Protein AF-A0A422Q8N4-F1 (afdb_monomer_lite)

Foldseek 3Di:
DKWKWQLACLLQLLLQPFFDLVLQQVVQVVLLVVCVLQDDPVLLVLLVVVLVVLVVVLVVVVVVPPPPDDDDDDDDDDDDDPPPPQQVSNPDRSSRVVLVPDALVNSLVVVVPDPDPDPPDPDPPCPDRPRDSTSSSSLSSQSSSLSSVVNVVVVVCVVFDDDPPPCPPPPDPDDDDDDPDPPVVVVVVVVVVVVVVSSVSSIDIGDVVRSVSRPPDDNVRSQCSQQPPDDDDDPDDHGSMDMDDDPDDDPVPCPCSSVVSVVVVVVVVVVSVVSVVVVVCVVPDDDDDDDDPDCPVVVVVVVVVVVVVVVLVVVLVVQLQVQLVVQLVVCVVVVHDNVNSNVSSVVSSVVSVVVVVVVVVVVVVVVVVVVVVVVVVVVPDDDDDDDDDDDDDDDDDDDDDDDDDDDDDDDDDDDDDDD

Sequence (419 aa):
MVYLLARGVALCLLLDHCGDPAVVQAFVDDSCRALQETQPPSLLQHAVRLWRRLAEEAVTERAADAPACHGTGDGSEAGEGEGRVPAALLTGTPLSNTVGRLTVPTVLQWLKAAPSLPPARHCGSSDAEARCETAEQLWVLKRLLVLVRHAFRMQLRQVLPPPTPTKVRPKAKSRRDANSAAAKDMEEDTEEEEEEVFRHELVVLVPVHVCRSIHGLSLRQVVDLCSAPTLRGQPRTAASLGLVISPAVSPSDNPHRGEKNRRIEGIQQLMMARGYQEMARVGSRSGPTRDGAAPREQQAESFASFLREASIGFDMQIMALSGGASGYYLAHMRGLSTHACIVCGAVGLVLMLLVDAVLFTLRIGKVDARTRKDKRRRWKLPRGPRSGGGQRDEKPEGSTSAGGDDAGTETAMRAKKNN

Organism: NCBI:txid83891

Secondary structure (DSSP, 8-state):
-EEEEE-SSHHHHHHHHHB-HHHHHHHHHHHHHHHHHHS-HHHHHHHHHHHHHHHHHHHHHHHHSS---------------TT-HHHHHTS--HHHHHHHH--HHHHHHHHHHSPPPPP-----S--------SHHHHHHHHHHHHHHHHHHHHHHHHHSPP-----------------TTTTTHHHHHHHHHHHHHHHHHT-EEEEHHHHTTBTT--HHHHHHHHHS--SSSS---S-SEEEEE--SPPGGG-TTHHHHHHHHHHHHHHHHHHHHHHHHHHT---------S-HHHHHHHHHHHHHHHHHHHHHHHHHHHHHHHHHHHHHHHTT--HHHHHHHHHHHHHHHHHHHHHHHHHHHHHHHHHHHHHHHHHTTS--------------------------------------

Structure (mmCIF, N/CA/C/O backbone):
data_AF-A0A422Q8N4-F1
#
_entry.id   AF-A0A422Q8N4-F1
#
loop_
_atom_site.group_PDB
_atom_site.id
_atom_site.type_symbol
_atom_site.label_atom_id
_atom_site.label_alt_id
_atom_site.label_comp_id
_atom_site.label_asym_id
_atom_site.label_entity_id
_atom_site.label_seq_id
_atom_site.pdbx_PDB_ins_code
_atom_site.Cartn_x
_atom_site.Cartn_y
_atom_site.Cartn_z
_atom_site.occupancy
_atom_site.B_iso_or_equiv
_atom_site.auth_seq_id
_atom_site.auth_comp_id
_atom_site.auth_asym_id
_atom_site.auth_atom_id
_atom_site.pdbx_PDB_model_num
ATOM 1 N N . MET A 1 1 ? -8.447 -20.871 12.563 1.00 67.25 1 MET A N 1
ATOM 2 C CA . MET A 1 1 ? -8.885 -19.692 13.357 1.00 67.25 1 MET A CA 1
ATOM 3 C C . MET A 1 1 ? -9.964 -18.939 12.577 1.00 67.25 1 MET A C 1
ATOM 5 O O . MET A 1 1 ? -9.962 -19.024 11.353 1.00 67.25 1 MET A O 1
ATOM 9 N N . VAL A 1 2 ? -10.898 -18.260 13.255 1.00 77.81 2 VAL A N 1
ATOM 10 C CA . VAL A 1 2 ? -12.004 -17.519 12.608 1.00 77.81 2 VAL A CA 1
ATOM 11 C C . VAL A 1 2 ? -11.690 -16.022 12.590 1.00 77.81 2 VAL A C 1
ATOM 13 O O . VAL A 1 2 ? -11.295 -15.470 13.621 1.00 77.81 2 VAL A O 1
ATOM 16 N N . TYR A 1 3 ? -11.883 -15.379 11.437 1.00 83.75 3 TYR A N 1
ATOM 17 C CA . TYR A 1 3 ? -11.602 -13.959 11.215 1.00 83.75 3 TYR A CA 1
ATOM 18 C C . TYR A 1 3 ? -12.815 -13.239 10.620 1.00 83.75 3 TYR A C 1
ATOM 20 O O . TYR A 1 3 ? -13.533 -13.804 9.790 1.00 83.75 3 TYR A O 1
ATOM 28 N N . LEU A 1 4 ? -13.002 -11.976 11.005 1.00 84.69 4 LEU A N 1
ATOM 29 C CA . LEU A 1 4 ? -13.861 -11.023 10.311 1.00 84.69 4 LEU A CA 1
ATOM 30 C C . LEU A 1 4 ? -13.030 -10.221 9.300 1.00 84.69 4 LEU A C 1
ATOM 32 O O . LEU A 1 4 ? -11.930 -9.759 9.596 1.00 84.69 4 LEU A O 1
ATOM 36 N N . LEU A 1 5 ? -13.561 -10.068 8.093 1.00 83.81 5 LEU A N 1
ATOM 37 C CA . LEU A 1 5 ? -13.017 -9.247 7.013 1.00 83.81 5 LEU A CA 1
ATOM 38 C C . LEU A 1 5 ? -13.512 -7.804 7.185 1.00 83.81 5 LEU A C 1
ATOM 40 O O . LEU A 1 5 ? -14.686 -7.539 6.937 1.00 83.81 5 LEU A O 1
ATOM 44 N N . ALA A 1 6 ? -12.634 -6.874 7.559 1.00 84.75 6 ALA A N 1
ATOM 45 C CA . ALA A 1 6 ? -12.932 -5.440 7.569 1.00 84.75 6 ALA A CA 1
ATOM 46 C C . ALA A 1 6 ? -12.677 -4.830 6.183 1.00 84.75 6 ALA A C 1
ATOM 48 O O . ALA A 1 6 ? -11.547 -4.436 5.872 1.00 84.75 6 ALA A O 1
ATOM 49 N N . ARG A 1 7 ? -13.701 -4.794 5.314 1.00 79.31 7 ARG A N 1
ATOM 50 C CA . ARG A 1 7 ? -13.577 -4.153 3.986 1.00 79.31 7 ARG A CA 1
ATOM 51 C C . ARG A 1 7 ? -13.574 -2.630 4.105 1.00 79.31 7 ARG A C 1
ATOM 53 O O . ARG A 1 7 ? -12.883 -1.946 3.355 1.00 79.31 7 ARG A O 1
ATOM 60 N N . GLY A 1 8 ? -14.338 -2.109 5.062 1.00 82.88 8 GLY A N 1
ATOM 61 C CA . GLY A 1 8 ? -14.358 -0.697 5.429 1.00 82.88 8 GLY A CA 1
ATOM 62 C C . GLY A 1 8 ? -13.542 -0.400 6.685 1.00 82.88 8 GLY A C 1
ATOM 63 O O . GLY A 1 8 ? -13.128 -1.304 7.409 1.00 82.88 8 GLY A O 1
ATOM 64 N N . VAL A 1 9 ? -13.373 0.892 6.964 1.00 89.56 9 VAL A N 1
ATOM 65 C CA . VAL A 1 9 ? -12.672 1.378 8.161 1.00 89.56 9 VAL A CA 1
ATOM 66 C C . VAL A 1 9 ? -13.516 1.254 9.440 1.00 89.56 9 VAL A C 1
ATOM 68 O O . VAL A 1 9 ? -12.974 1.273 10.536 1.00 89.56 9 VAL A O 1
ATOM 71 N N . ALA A 1 10 ? -14.836 1.069 9.320 1.00 89.31 10 ALA A N 1
ATOM 72 C CA . ALA A 1 10 ? -15.772 1.058 10.447 1.00 89.31 10 ALA A CA 1
ATOM 73 C C . ALA A 1 10 ? -15.391 0.067 11.563 1.00 89.31 10 ALA A C 1
ATOM 75 O O . ALA A 1 10 ? -15.396 0.440 12.732 1.00 89.31 10 ALA A O 1
ATOM 76 N N . LEU A 1 11 ? -15.009 -1.172 11.218 1.00 90.88 11 LEU A N 1
ATOM 77 C CA . LEU A 1 11 ? -14.581 -2.151 12.226 1.00 90.88 11 LEU A CA 1
ATOM 78 C C . LEU A 1 11 ? -13.291 -1.709 12.926 1.00 90.88 11 LEU A C 1
ATOM 80 O O . LEU A 1 11 ? -13.157 -1.896 14.128 1.00 90.88 11 LEU A O 1
ATOM 84 N N . CYS A 1 12 ? -12.356 -1.111 12.188 1.00 92.62 12 CYS A N 1
ATOM 85 C CA . CYS A 1 12 ? -11.110 -0.597 12.747 1.00 92.62 12 CYS A CA 1
ATOM 86 C C . CYS A 1 12 ? -11.363 0.574 13.705 1.00 92.62 12 CYS A C 1
ATOM 88 O O . CYS A 1 12 ? -10.806 0.577 14.793 1.00 92.62 12 CYS A O 1
ATOM 90 N N . LEU A 1 13 ? -12.276 1.489 13.367 1.00 92.38 13 LEU A N 1
ATOM 91 C CA . LEU A 1 13 ? -12.673 2.583 14.263 1.00 92.38 13 LEU A CA 1
ATOM 92 C C . LEU A 1 13 ? -13.387 2.070 15.516 1.00 92.38 13 LEU A C 1
ATOM 94 O O . LEU A 1 13 ? -13.116 2.541 16.615 1.00 92.38 13 LEU A O 1
ATOM 98 N N . LEU A 1 14 ? -14.266 1.071 15.382 1.00 91.94 14 LEU A N 1
ATOM 99 C CA . LEU A 1 14 ? -14.899 0.436 16.542 1.00 91.94 14 LEU A CA 1
ATOM 100 C C . LEU A 1 14 ? -13.870 -0.220 17.469 1.00 91.94 14 LEU A C 1
ATOM 102 O O . LEU A 1 14 ? -14.020 -0.144 18.686 1.00 91.94 14 LEU A O 1
ATOM 106 N N . LEU A 1 15 ? -12.827 -0.844 16.915 1.00 93.94 15 LEU A N 1
ATOM 107 C CA . LEU A 1 15 ? -11.728 -1.391 17.711 1.00 93.94 15 LEU A CA 1
ATOM 108 C C . LEU A 1 15 ? -10.940 -0.284 18.411 1.00 93.94 15 LEU A C 1
ATOM 110 O O . LEU A 1 15 ? -10.698 -0.398 19.605 1.00 93.94 15 LEU A O 1
ATOM 114 N N . ASP A 1 16 ? -10.599 0.789 17.701 1.00 94.56 16 ASP A N 1
ATOM 115 C CA . ASP A 1 16 ? -9.807 1.890 18.257 1.00 94.56 16 ASP A CA 1
ATOM 116 C C . ASP A 1 16 ? -10.546 2.653 19.369 1.00 94.56 16 ASP A C 1
ATOM 118 O O . ASP A 1 16 ? -9.923 3.110 20.324 1.00 94.56 16 ASP A O 1
ATOM 122 N N . HIS A 1 17 ? -11.873 2.783 19.274 1.00 93.12 17 HIS A N 1
ATOM 123 C CA . HIS A 1 17 ? -12.670 3.551 20.237 1.00 93.12 17 HIS A CA 1
ATOM 124 C C . HIS A 1 17 ? -13.290 2.722 21.361 1.00 93.12 17 HIS A C 1
ATOM 126 O O . HIS A 1 17 ? -13.514 3.247 22.451 1.00 93.12 17 HIS A O 1
ATOM 132 N N . CYS A 1 18 ? -13.633 1.462 21.096 1.00 93.75 18 CYS A N 1
ATOM 133 C CA . CYS A 1 18 ? -14.401 0.636 22.029 1.00 93.75 18 CYS A CA 1
ATOM 134 C C . CYS A 1 18 ? -13.709 -0.688 22.377 1.00 93.75 18 CYS A C 1
ATOM 136 O O . CYS A 1 18 ? -14.207 -1.408 23.239 1.00 93.75 18 CYS A O 1
ATOM 138 N N . GLY A 1 19 ? -12.610 -1.046 21.711 1.00 94.00 19 GLY A N 1
ATOM 139 C CA . GLY A 1 19 ? -11.839 -2.248 22.014 1.00 94.00 19 GLY A CA 1
ATOM 140 C C . GLY A 1 19 ? -10.951 -2.092 23.246 1.00 94.00 19 GLY A C 1
ATOM 141 O O . GLY A 1 19 ? -10.516 -0.993 23.580 1.00 94.00 19 GLY A O 1
ATOM 142 N N . ASP A 1 20 ? -10.638 -3.214 23.894 1.00 96.31 20 ASP A N 1
ATOM 143 C CA . ASP A 1 20 ? -9.561 -3.270 24.889 1.00 96.31 20 ASP A CA 1
ATOM 144 C C . ASP A 1 20 ? -8.236 -2.793 24.251 1.00 96.31 20 ASP A C 1
ATOM 146 O O . ASP A 1 20 ? -7.750 -3.443 23.312 1.00 96.31 20 ASP A O 1
ATOM 150 N N . PRO A 1 21 ? -7.629 -1.699 24.750 1.00 95.94 21 PRO A N 1
ATOM 151 C CA . PRO A 1 21 ? -6.459 -1.088 24.130 1.00 95.94 21 PRO A CA 1
ATOM 152 C C . PRO A 1 21 ? -5.256 -2.034 24.080 1.00 95.94 21 PRO A C 1
ATOM 154 O O . PRO A 1 21 ? -4.508 -2.011 23.105 1.00 95.94 21 PRO A O 1
ATOM 157 N N . ALA A 1 22 ? -5.075 -2.908 25.076 1.00 97.00 22 ALA A N 1
ATOM 158 C CA . ALA A 1 22 ? -3.946 -3.836 25.094 1.00 97.00 22 ALA A CA 1
ATOM 159 C C . ALA A 1 22 ? -4.089 -4.914 24.007 1.00 97.00 22 ALA A C 1
ATOM 161 O O . ALA A 1 22 ? -3.123 -5.251 23.320 1.00 97.00 22 ALA A O 1
ATOM 162 N N . VAL A 1 23 ? -5.309 -5.428 23.820 1.00 96.50 23 VAL A N 1
ATOM 163 C CA . VAL A 1 23 ? -5.614 -6.441 22.797 1.00 96.50 23 VAL A CA 1
ATOM 164 C C . VAL A 1 23 ? -5.522 -5.842 21.395 1.00 96.50 23 VAL A C 1
ATOM 166 O O . VAL A 1 23 ? -4.969 -6.474 20.493 1.00 96.50 23 VAL A O 1
ATOM 169 N N . VAL A 1 24 ? -6.044 -4.627 21.206 1.00 95.88 24 VAL A N 1
ATOM 170 C CA . VAL A 1 24 ? -5.991 -3.924 19.918 1.00 95.88 24 VAL A CA 1
ATOM 171 C C . VAL A 1 24 ? -4.547 -3.589 19.552 1.00 95.88 24 VAL A C 1
ATOM 173 O O . VAL A 1 24 ? -4.139 -3.890 18.432 1.00 95.88 24 VAL A O 1
ATOM 176 N N . GLN A 1 25 ? -3.748 -3.074 20.491 1.00 96.25 25 GLN A N 1
ATOM 177 C CA . GLN A 1 25 ? -2.335 -2.769 20.252 1.00 96.25 25 GLN A CA 1
ATOM 178 C C . GLN A 1 25 ? -1.544 -4.020 19.850 1.00 96.25 25 GLN A C 1
ATOM 180 O O . GLN A 1 25 ? -0.855 -4.007 18.832 1.00 96.25 25 GLN A O 1
ATOM 185 N N . ALA A 1 26 ? -1.703 -5.129 20.582 1.00 95.31 26 ALA A N 1
ATOM 186 C CA . ALA A 1 26 ? -1.048 -6.391 20.240 1.00 95.31 26 ALA A CA 1
ATOM 187 C C . ALA A 1 26 ? -1.440 -6.878 18.832 1.00 95.31 26 ALA A C 1
ATOM 189 O O . ALA A 1 26 ? -0.586 -7.286 18.045 1.00 95.31 26 ALA A O 1
ATOM 190 N N . PHE A 1 27 ? -2.726 -6.776 18.479 1.00 95.38 27 PHE A N 1
ATOM 191 C CA . PHE A 1 27 ? -3.213 -7.102 17.139 1.00 95.38 27 PHE A CA 1
ATOM 192 C C . PHE A 1 27 ? -2.598 -6.211 16.048 1.00 95.38 27 PHE A C 1
ATOM 194 O O . PHE A 1 27 ? -2.244 -6.715 14.973 1.00 95.38 27 PHE A O 1
ATOM 201 N N . VAL A 1 28 ? -2.486 -4.905 16.299 1.00 95.62 28 VAL A N 1
ATOM 202 C CA . VAL A 1 28 ? -1.895 -3.944 15.362 1.00 95.62 28 VAL A CA 1
ATOM 203 C C . VAL A 1 28 ? -0.411 -4.233 15.171 1.00 95.62 28 VAL A C 1
ATOM 205 O O . VAL A 1 28 ? 0.029 -4.346 14.027 1.00 95.62 28 VAL A O 1
ATOM 208 N N . ASP A 1 29 ? 0.335 -4.444 16.253 1.00 94.38 29 ASP A N 1
ATOM 209 C CA . ASP A 1 29 ? 1.769 -4.738 16.213 1.00 94.38 29 ASP A CA 1
ATOM 210 C C . ASP A 1 29 ? 2.063 -6.042 15.463 1.00 94.38 29 ASP A C 1
ATOM 212 O O . ASP A 1 29 ? 2.904 -6.070 14.557 1.00 94.38 29 ASP A O 1
ATOM 216 N N . ASP A 1 30 ? 1.327 -7.114 15.764 1.00 93.12 30 ASP A N 1
ATOM 217 C CA . ASP A 1 30 ? 1.484 -8.398 15.077 1.00 93.12 30 ASP A CA 1
ATOM 218 C C . ASP A 1 30 ? 1.099 -8.300 13.596 1.00 93.12 30 ASP A C 1
ATOM 220 O O . ASP A 1 30 ? 1.774 -8.860 12.726 1.00 93.12 30 ASP A O 1
ATOM 224 N N . SER A 1 31 ? 0.047 -7.542 13.275 1.00 91.75 31 SER A N 1
ATOM 225 C CA . SER A 1 31 ? -0.366 -7.306 11.890 1.00 91.75 31 SER A CA 1
ATOM 226 C C . SER A 1 31 ? 0.643 -6.460 11.113 1.00 91.75 31 SER A C 1
ATOM 228 O O . SER A 1 31 ? 0.889 -6.741 9.938 1.00 91.75 31 SER A O 1
ATOM 230 N N . CYS A 1 32 ? 1.234 -5.446 11.745 1.00 91.94 32 CYS A N 1
ATOM 231 C CA . CYS A 1 32 ? 2.303 -4.625 11.180 1.00 91.94 32 CYS A CA 1
ATOM 232 C C . CYS A 1 32 ? 3.550 -5.462 10.904 1.00 91.94 32 CYS A C 1
ATOM 234 O O . CYS A 1 32 ? 4.077 -5.421 9.791 1.00 91.94 32 CYS A O 1
ATOM 236 N N . ARG A 1 33 ? 3.976 -6.285 11.869 1.00 90.00 33 ARG A N 1
ATOM 237 C CA . ARG A 1 33 ? 5.109 -7.203 11.699 1.00 90.00 33 ARG A CA 1
ATOM 238 C C . ARG A 1 33 ? 4.854 -8.181 10.551 1.00 90.00 33 ARG A C 1
ATOM 240 O O . ARG A 1 33 ? 5.680 -8.316 9.652 1.00 90.00 33 ARG A O 1
ATOM 247 N N . ALA A 1 34 ? 3.664 -8.778 10.500 1.00 87.38 34 ALA A N 1
ATOM 248 C CA . ALA A 1 34 ? 3.282 -9.668 9.408 1.00 87.38 34 ALA A CA 1
ATOM 249 C C . ALA A 1 34 ? 3.269 -8.958 8.040 1.00 87.38 34 ALA A C 1
ATOM 251 O O . ALA A 1 34 ? 3.628 -9.561 7.026 1.00 87.38 34 ALA A O 1
ATOM 252 N N . LEU A 1 35 ? 2.876 -7.681 7.970 1.00 88.19 35 LEU A N 1
ATOM 253 C CA . LEU A 1 35 ? 2.970 -6.895 6.735 1.00 88.19 35 LEU A CA 1
ATOM 254 C C . LEU A 1 35 ? 4.421 -6.679 6.310 1.00 88.19 35 LEU A C 1
ATOM 256 O O . LEU A 1 35 ? 4.739 -6.897 5.144 1.00 88.19 35 LEU A O 1
ATOM 260 N N . GLN A 1 36 ? 5.296 -6.310 7.242 1.00 88.38 36 GLN A N 1
ATOM 261 C CA . GLN A 1 36 ? 6.722 -6.118 6.971 1.00 88.38 36 GLN A CA 1
ATOM 262 C C . GLN A 1 36 ? 7.397 -7.409 6.490 1.00 88.38 36 GLN A C 1
ATOM 264 O O . GLN A 1 36 ? 8.232 -7.373 5.593 1.00 88.38 36 GLN A O 1
ATOM 269 N N . GLU A 1 37 ? 7.001 -8.562 7.030 1.00 84.62 37 GLU A N 1
ATOM 270 C CA . GLU A 1 37 ? 7.523 -9.866 6.606 1.00 84.62 37 GLU A CA 1
ATOM 271 C C . GLU A 1 37 ? 6.985 -10.323 5.244 1.00 84.62 37 GLU A C 1
ATOM 273 O O . GLU A 1 37 ? 7.656 -11.063 4.518 1.00 84.62 37 GLU A O 1
ATOM 278 N N . THR A 1 38 ? 5.745 -9.950 4.911 1.00 82.75 38 THR A N 1
ATOM 279 C CA . THR A 1 38 ? 5.057 -10.437 3.705 1.00 82.75 38 THR A CA 1
ATOM 280 C C . THR A 1 38 ? 5.239 -9.558 2.486 1.00 82.75 38 THR A C 1
ATOM 282 O O . THR A 1 38 ? 5.081 -10.057 1.370 1.00 82.75 38 THR A O 1
ATOM 285 N N . GLN A 1 39 ? 5.546 -8.278 2.679 1.00 86.06 39 GLN A N 1
ATOM 286 C CA . GLN A 1 39 ? 5.570 -7.300 1.604 1.00 86.06 39 GLN A CA 1
ATOM 287 C C . GLN A 1 39 ? 6.992 -6.877 1.242 1.00 86.06 39 GLN A C 1
ATOM 289 O O . GLN A 1 39 ? 7.837 -6.747 2.127 1.00 86.06 39 GLN A O 1
ATOM 294 N N . PRO A 1 40 ? 7.254 -6.594 -0.047 1.00 85.06 40 PRO A N 1
ATOM 295 C CA . PRO A 1 40 ? 8.545 -6.088 -0.463 1.00 85.06 40 PRO A CA 1
ATOM 296 C C . PRO A 1 40 ? 8.886 -4.754 0.196 1.00 85.06 40 PRO A C 1
ATOM 298 O O . PRO A 1 40 ? 8.022 -3.868 0.242 1.00 85.06 40 PRO A O 1
ATOM 301 N N . PRO A 1 41 ? 10.146 -4.544 0.623 1.00 85.88 41 PRO A N 1
ATOM 302 C CA . PRO A 1 41 ? 10.547 -3.326 1.323 1.00 85.88 41 PRO A CA 1
ATOM 303 C C . PRO A 1 41 ? 10.360 -2.081 0.451 1.00 85.88 41 PRO A C 1
ATOM 305 O O . PRO A 1 41 ? 10.003 -1.017 0.953 1.00 85.88 41 PRO A O 1
ATOM 308 N N . SER A 1 42 ? 10.517 -2.215 -0.871 1.00 85.62 42 SER A N 1
ATOM 309 C CA . SER A 1 42 ? 10.254 -1.135 -1.821 1.00 85.62 42 SER A CA 1
ATOM 310 C C . SER A 1 42 ? 8.775 -0.745 -1.848 1.00 85.62 42 SER A C 1
ATOM 312 O O . SER A 1 42 ? 8.466 0.440 -1.745 1.00 85.62 42 SER A O 1
ATOM 314 N N . LEU A 1 43 ? 7.847 -1.703 -1.943 1.00 89.00 43 LEU A N 1
ATOM 315 C CA . LEU A 1 43 ? 6.406 -1.416 -1.932 1.00 89.00 43 LEU A CA 1
ATOM 316 C C . LEU A 1 43 ? 5.981 -0.800 -0.600 1.00 89.00 43 LEU A C 1
ATOM 318 O O . LEU A 1 43 ? 5.231 0.177 -0.591 1.00 89.00 43 LEU A O 1
ATOM 322 N N . LEU A 1 44 ? 6.511 -1.325 0.507 1.00 89.94 44 LEU A N 1
ATOM 323 C CA . LEU A 1 44 ? 6.239 -0.798 1.836 1.00 89.94 44 LEU A CA 1
ATOM 324 C C . LEU A 1 44 ? 6.733 0.648 1.978 1.00 89.94 44 LEU A C 1
ATOM 326 O O . LEU A 1 44 ? 5.966 1.500 2.411 1.00 89.94 44 LEU A O 1
ATOM 330 N N . GLN A 1 45 ? 7.954 0.970 1.534 1.00 89.94 45 GLN A N 1
ATOM 331 C CA . GLN A 1 45 ? 8.462 2.349 1.552 1.00 89.94 45 GLN A CA 1
ATOM 332 C C . GLN A 1 45 ? 7.567 3.319 0.772 1.00 89.94 45 GLN A C 1
ATOM 334 O O . GLN A 1 45 ? 7.306 4.430 1.239 1.00 89.94 45 GLN A O 1
ATOM 339 N N . HIS A 1 46 ? 7.072 2.915 -0.402 1.00 91.00 46 HIS A N 1
ATOM 340 C CA . HIS A 1 46 ? 6.159 3.752 -1.183 1.00 91.00 46 HIS A CA 1
ATOM 341 C C . HIS A 1 46 ? 4.814 3.934 -0.471 1.00 91.00 46 HIS A C 1
ATOM 343 O O . HIS A 1 46 ? 4.325 5.059 -0.388 1.00 91.00 46 HIS A O 1
ATOM 349 N N . ALA A 1 47 ? 4.244 2.867 0.096 1.00 93.25 47 ALA A N 1
ATOM 350 C CA . ALA A 1 47 ? 2.997 2.939 0.857 1.00 93.25 47 ALA A CA 1
ATOM 351 C C . ALA A 1 47 ? 3.127 3.844 2.095 1.00 93.25 47 ALA A C 1
ATOM 353 O O . ALA A 1 47 ? 2.272 4.693 2.329 1.00 93.25 47 ALA A O 1
ATOM 354 N N . VAL A 1 48 ? 4.229 3.729 2.841 1.00 92.19 48 VAL A N 1
ATOM 355 C CA . VAL A 1 48 ? 4.513 4.543 4.035 1.00 92.19 48 VAL A CA 1
ATOM 356 C C . VAL A 1 48 ? 4.717 6.009 3.676 1.00 92.19 48 VAL A C 1
ATOM 358 O O . VAL A 1 48 ? 4.217 6.888 4.373 1.00 92.19 48 VAL A O 1
ATOM 361 N N . ARG A 1 49 ? 5.410 6.301 2.569 1.00 91.56 49 ARG A N 1
ATOM 362 C CA . ARG A 1 49 ? 5.539 7.677 2.073 1.00 91.56 49 ARG A CA 1
ATOM 363 C C . ARG A 1 49 ? 4.179 8.277 1.734 1.00 91.56 49 ARG A C 1
ATOM 365 O O . ARG A 1 49 ? 3.912 9.412 2.115 1.00 91.56 49 ARG A O 1
ATOM 372 N N . LEU A 1 50 ? 3.341 7.530 1.014 1.00 93.25 50 LEU A N 1
ATOM 373 C CA . LEU A 1 50 ? 1.993 7.979 0.671 1.00 93.25 50 LEU A CA 1
ATOM 374 C C . LEU A 1 50 ? 1.151 8.210 1.922 1.00 93.25 50 LEU A C 1
ATOM 376 O O . LEU A 1 50 ? 0.457 9.216 2.005 1.00 93.25 50 LEU A O 1
ATOM 380 N N . TRP A 1 51 ? 1.260 7.321 2.906 1.00 94.25 51 TRP A N 1
ATOM 381 C CA . TRP A 1 51 ? 0.583 7.473 4.184 1.00 94.25 51 TRP A CA 1
ATOM 382 C C . TRP A 1 51 ? 0.989 8.762 4.907 1.00 94.25 51 TRP A C 1
ATOM 384 O O . TRP A 1 51 ? 0.107 9.521 5.294 1.00 94.25 51 TRP A O 1
ATOM 394 N N . ARG A 1 52 ? 2.292 9.062 5.021 1.00 92.19 52 ARG A N 1
ATOM 395 C CA . ARG A 1 52 ? 2.772 10.311 5.649 1.00 92.19 52 ARG A CA 1
ATOM 396 C C . ARG A 1 52 ? 2.235 11.550 4.941 1.00 92.19 52 ARG A C 1
ATOM 398 O O . ARG A 1 52 ? 1.700 12.435 5.594 1.00 92.19 52 ARG A O 1
ATOM 405 N N . ARG A 1 53 ? 2.300 11.568 3.608 1.00 92.00 53 ARG A N 1
ATOM 406 C CA . ARG A 1 53 ? 1.755 12.668 2.805 1.00 92.00 53 ARG A CA 1
ATOM 407 C C . ARG A 1 53 ? 0.257 12.872 3.059 1.00 92.00 53 ARG A C 1
ATOM 409 O O . ARG A 1 53 ? -0.188 13.996 3.240 1.00 92.00 53 ARG A O 1
ATOM 416 N N . LEU A 1 54 ? -0.519 11.790 3.084 1.00 92.31 54 LEU A N 1
ATOM 417 C CA . LEU A 1 54 ? -1.961 11.852 3.341 1.00 92.31 54 LEU A CA 1
ATOM 418 C C . LEU A 1 54 ? -2.281 12.293 4.770 1.00 92.31 54 LEU A C 1
ATOM 420 O O . LEU A 1 54 ? -3.274 12.981 4.989 1.00 92.31 54 LEU A O 1
ATOM 424 N N . ALA A 1 55 ? -1.454 11.902 5.738 1.00 90.75 55 ALA A N 1
ATOM 425 C CA . ALA A 1 55 ? -1.581 12.360 7.113 1.00 90.75 55 ALA A CA 1
ATOM 426 C C . ALA A 1 55 ? -1.324 13.873 7.220 1.00 90.75 55 ALA A C 1
ATOM 428 O O . ALA A 1 55 ? -2.093 14.567 7.878 1.00 90.75 55 ALA A O 1
ATOM 429 N N . GLU A 1 56 ? -0.308 14.393 6.526 1.00 90.00 56 GLU A N 1
ATOM 430 C CA . GLU A 1 56 ? -0.037 15.835 6.438 1.00 90.00 56 GLU A CA 1
ATOM 431 C C . GLU A 1 56 ? -1.213 16.593 5.792 1.00 90.00 56 GLU A C 1
ATOM 433 O O . GLU A 1 56 ? -1.690 17.579 6.354 1.00 90.00 56 GLU A O 1
ATOM 438 N N . GLU A 1 57 ? -1.742 16.092 4.668 1.00 89.00 57 GLU A N 1
ATOM 439 C CA . GLU A 1 57 ? -2.906 16.675 3.981 1.00 89.00 57 GLU A CA 1
ATOM 440 C C . GLU A 1 57 ? -4.154 16.696 4.895 1.00 89.00 57 GLU A C 1
ATOM 442 O O . GLU A 1 57 ? -4.817 17.728 5.029 1.00 89.00 57 GLU A O 1
ATOM 447 N N . ALA A 1 58 ? -4.426 15.603 5.616 1.00 87.69 58 ALA A N 1
ATOM 448 C CA . ALA A 1 58 ? -5.555 15.505 6.546 1.00 87.69 58 ALA A CA 1
ATOM 449 C C . ALA A 1 58 ? -5.454 16.470 7.744 1.00 87.69 58 ALA A C 1
ATOM 451 O O . ALA A 1 58 ? -6.477 16.934 8.257 1.00 87.69 58 ALA A O 1
ATOM 452 N N . VAL A 1 59 ? -4.237 16.783 8.204 1.00 88.06 59 VAL A N 1
ATOM 453 C CA . VAL A 1 59 ? -4.013 17.787 9.259 1.00 88.06 59 VAL A CA 1
ATOM 454 C C . VAL A 1 59 ? -4.283 19.195 8.728 1.00 88.06 59 VAL A C 1
ATOM 456 O O . VAL A 1 59 ? -4.916 19.993 9.420 1.00 88.06 59 VAL A O 1
ATOM 459 N N . THR A 1 60 ? -3.863 19.496 7.495 1.00 86.06 60 THR A N 1
ATOM 460 C CA . THR A 1 60 ? -4.103 20.813 6.881 1.00 86.06 60 THR A CA 1
ATOM 461 C C . THR A 1 60 ? -5.579 21.082 6.586 1.00 86.06 60 THR A C 1
ATOM 463 O O . THR A 1 60 ? -6.043 22.194 6.827 1.00 86.06 60 THR A O 1
ATOM 466 N N . GLU A 1 61 ? -6.337 20.076 6.140 1.00 80.94 61 GLU A N 1
ATOM 467 C CA . GLU A 1 61 ? -7.774 20.208 5.852 1.00 80.94 61 GLU A CA 1
ATOM 468 C C . GLU A 1 61 ? -8.569 20.529 7.131 1.00 80.94 61 GLU A C 1
ATOM 470 O O . GLU A 1 61 ? -9.368 21.463 7.156 1.00 80.94 61 GLU A O 1
ATOM 475 N N . ARG A 1 62 ? -8.250 19.858 8.249 1.00 77.06 62 ARG A N 1
ATOM 476 C CA . ARG A 1 62 ? -8.848 20.165 9.563 1.00 77.06 62 ARG A CA 1
ATOM 477 C C . ARG A 1 62 ? -8.580 21.592 10.038 1.00 77.06 62 ARG A C 1
ATOM 479 O O . ARG A 1 62 ? -9.430 22.167 10.711 1.00 77.06 62 ARG A O 1
ATOM 486 N N . ALA A 1 63 ? -7.406 22.145 9.738 1.00 74.12 63 ALA A N 1
ATOM 487 C CA . ALA A 1 63 ? -7.066 23.511 10.124 1.00 74.12 63 ALA A CA 1
ATOM 488 C C . ALA A 1 63 ? -7.835 24.558 9.299 1.00 74.12 63 ALA A C 1
ATOM 490 O O . ALA A 1 63 ? -8.114 25.639 9.810 1.00 74.12 63 ALA A O 1
ATOM 491 N N . ALA A 1 64 ? -8.189 24.239 8.050 1.00 74.94 64 ALA A N 1
ATOM 492 C CA . ALA A 1 64 ? -8.958 25.121 7.174 1.00 74.94 64 ALA A CA 1
ATOM 493 C C . ALA A 1 64 ? -10.460 25.136 7.511 1.00 74.94 64 ALA A C 1
ATOM 495 O O . ALA A 1 64 ? -11.091 26.187 7.426 1.00 74.94 64 ALA A O 1
ATOM 496 N N . ASP A 1 65 ? -11.008 23.995 7.938 1.00 71.06 65 ASP A N 1
ATOM 497 C CA . ASP A 1 65 ? -12.423 23.857 8.309 1.00 71.06 65 ASP A CA 1
ATOM 498 C C . ASP A 1 65 ? -12.723 24.254 9.761 1.00 71.06 65 ASP A C 1
ATOM 500 O O . ASP A 1 65 ? -13.885 24.244 10.172 1.00 71.06 65 ASP A O 1
ATOM 504 N N . ALA A 1 66 ? -11.706 24.605 10.558 1.00 63.38 66 ALA A N 1
ATOM 505 C CA . ALA A 1 66 ? -11.915 25.108 11.908 1.00 63.38 66 ALA A CA 1
ATOM 506 C C . ALA A 1 66 ? -12.673 26.449 11.827 1.00 63.38 66 ALA A C 1
ATOM 508 O O . ALA A 1 66 ? -12.104 27.441 11.358 1.00 63.38 66 ALA A O 1
ATOM 509 N N . PRO A 1 67 ? -13.948 26.518 12.260 1.00 58.00 67 PRO A N 1
ATOM 510 C CA . PRO A 1 67 ? -14.684 27.770 12.238 1.00 58.00 67 PRO A CA 1
ATOM 511 C C . PRO A 1 67 ? -13.927 28.780 13.098 1.00 58.00 67 PRO A C 1
ATOM 513 O O . PRO A 1 67 ? -13.529 28.473 14.222 1.00 58.00 67 PRO A O 1
ATOM 516 N N . ALA A 1 68 ? -13.702 29.981 12.565 1.00 52.41 68 ALA A N 1
ATOM 517 C CA . ALA A 1 68 ? -13.164 31.093 13.334 1.00 52.41 68 ALA A CA 1
ATOM 518 C C . ALA A 1 68 ? -14.141 31.388 14.481 1.00 52.41 68 ALA A C 1
ATOM 520 O O . ALA A 1 68 ? -15.151 32.066 14.292 1.00 52.41 68 ALA A O 1
ATOM 521 N N . CYS A 1 69 ? -13.882 30.808 15.654 1.00 47.47 69 CYS A N 1
ATOM 522 C CA . CYS A 1 69 ? -14.724 30.934 16.833 1.00 47.47 69 CYS A CA 1
ATOM 523 C C . CYS A 1 69 ? -14.650 32.366 17.373 1.00 47.47 69 CYS A C 1
ATOM 525 O O . CYS A 1 69 ? -13.912 32.664 18.311 1.00 47.47 69 CYS A O 1
ATOM 527 N N . HIS A 1 70 ? -15.445 33.261 16.790 1.00 47.22 70 HIS A N 1
ATOM 528 C CA . HIS A 1 70 ? -15.889 34.467 17.462 1.00 47.22 70 HIS A CA 1
ATOM 529 C C . HIS A 1 70 ? -17.054 34.114 18.392 1.00 47.22 70 HIS A C 1
ATOM 531 O O . HIS A 1 70 ? -18.198 34.017 17.964 1.00 47.22 70 HIS A O 1
ATOM 537 N N . GLY A 1 71 ? -16.734 34.005 19.681 1.00 55.47 71 GLY A N 1
ATOM 538 C CA . GLY A 1 71 ? -17.543 34.627 20.723 1.00 55.47 71 GLY A CA 1
ATOM 539 C C . GLY A 1 71 ? -18.531 33.760 21.503 1.00 55.47 71 GLY A C 1
ATOM 540 O O . GLY A 1 71 ? -19.383 33.079 20.948 1.00 55.47 71 GLY A O 1
ATOM 541 N N . THR A 1 72 ? -18.487 34.016 22.814 1.00 49.44 72 THR A N 1
ATOM 542 C CA . THR A 1 72 ? -19.599 34.005 23.780 1.00 49.44 72 THR A CA 1
ATOM 543 C C . THR A 1 72 ? -20.227 32.656 24.095 1.00 49.44 72 THR A C 1
ATOM 545 O O . THR A 1 72 ? -21.011 32.097 23.336 1.00 49.44 72 THR A O 1
ATOM 548 N N . GLY A 1 73 ? -19.874 32.168 25.284 1.00 58.66 73 GLY A N 1
ATOM 549 C CA . GLY A 1 73 ? -20.505 31.016 25.890 1.00 58.66 73 GLY A CA 1
ATOM 550 C C . GLY A 1 73 ? -21.976 31.252 26.196 1.00 58.66 73 GLY A C 1
ATOM 551 O O . GLY A 1 73 ? -22.404 32.373 26.455 1.00 58.66 73 GLY A O 1
ATOM 552 N N . ASP A 1 74 ? -22.702 30.147 26.244 1.00 47.28 74 ASP A N 1
ATOM 553 C CA . ASP A 1 74 ? -23.734 29.973 27.243 1.00 47.28 74 ASP A CA 1
ATOM 554 C C . ASP A 1 74 ? -23.778 28.496 27.638 1.00 47.28 74 ASP A C 1
ATOM 556 O O . ASP A 1 74 ? -23.632 27.601 26.799 1.00 47.28 74 ASP A O 1
ATOM 560 N N . GLY A 1 75 ? -23.855 28.262 28.943 1.00 53.22 75 GLY A N 1
ATOM 561 C CA . GLY A 1 75 ? -23.757 26.945 29.551 1.00 53.22 75 GLY A CA 1
ATOM 562 C C . GLY A 1 75 ? -25.020 26.137 29.293 1.00 53.22 75 GLY A C 1
ATOM 563 O O . GLY A 1 75 ? -26.117 26.537 29.671 1.00 53.22 75 GLY A O 1
ATOM 564 N N . SER A 1 76 ? -24.868 24.966 28.684 1.00 48.81 76 SER A N 1
ATOM 565 C CA . SER A 1 76 ? -25.931 23.968 28.660 1.00 48.81 76 SER A CA 1
ATOM 566 C C . SER A 1 76 ? -25.322 22.593 28.897 1.00 48.81 76 SER A C 1
ATOM 568 O O . SER A 1 76 ? -24.791 21.950 27.993 1.00 48.81 76 SER A O 1
ATOM 570 N N . GLU A 1 77 ? -25.348 22.192 30.167 1.00 54.44 77 GLU A N 1
ATOM 571 C CA . GLU A 1 77 ? -25.072 20.837 30.628 1.00 54.44 77 GLU A CA 1
ATOM 572 C C . GLU A 1 77 ? -26.154 19.907 30.058 1.00 54.44 77 GLU A C 1
ATOM 574 O O . GLU A 1 77 ? -27.307 19.922 30.488 1.00 54.44 77 GLU A O 1
ATOM 579 N N . ALA A 1 78 ? -25.795 19.129 29.035 1.00 44.94 78 ALA A N 1
ATOM 580 C CA . ALA A 1 78 ? -26.657 18.121 28.430 1.00 44.94 78 ALA A CA 1
ATOM 581 C C . ALA A 1 78 ? -26.168 16.726 28.836 1.00 44.94 78 ALA A C 1
ATOM 583 O O . ALA A 1 78 ? -24.991 16.401 28.697 1.00 44.94 78 ALA A O 1
ATOM 584 N N . GLY A 1 79 ? -27.105 15.937 29.362 1.00 44.81 79 GLY A N 1
ATOM 585 C CA . GLY A 1 79 ? -26.858 14.728 30.134 1.00 44.81 79 GLY A CA 1
ATOM 586 C C . GLY A 1 79 ? -26.217 13.554 29.397 1.00 44.81 79 GLY A C 1
ATOM 587 O O . GLY A 1 79 ? -26.271 13.411 28.173 1.00 44.81 79 GLY A O 1
ATOM 588 N N . GLU A 1 80 ? -25.645 12.688 30.228 1.00 46.81 80 GLU A N 1
ATOM 589 C CA . GLU A 1 80 ? -25.016 11.409 29.924 1.00 46.81 80 GLU A CA 1
ATOM 590 C C . GLU A 1 80 ? -26.009 10.456 29.235 1.00 46.81 80 GLU A C 1
ATOM 592 O O . GLU A 1 80 ? -26.785 9.736 29.858 1.00 46.81 80 GLU A O 1
ATOM 597 N N . GLY A 1 81 ? -26.023 10.486 27.902 1.00 48.03 81 GLY A N 1
ATOM 598 C CA . GLY A 1 81 ? -2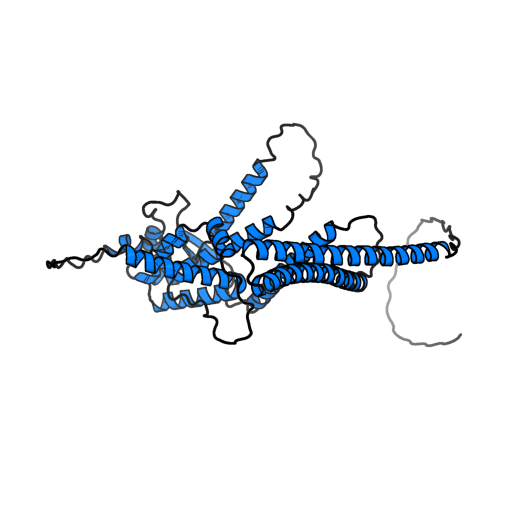6.782 9.560 27.066 1.00 48.03 81 GLY A CA 1
ATOM 599 C C . GLY A 1 81 ? -25.927 8.366 26.647 1.00 48.03 81 GLY A C 1
ATOM 600 O O . GLY A 1 81 ? -25.327 8.387 25.571 1.00 48.03 81 GLY A O 1
ATOM 601 N N . GLU A 1 82 ? -25.931 7.313 27.462 1.00 50.66 82 GLU A N 1
ATOM 602 C CA . GLU A 1 82 ? -25.159 6.054 27.374 1.00 50.66 82 GLU A CA 1
ATOM 603 C C . GLU A 1 82 ? -25.435 5.169 26.125 1.00 50.66 82 GLU A C 1
ATOM 605 O O . GLU A 1 82 ? -25.150 3.977 26.108 1.00 50.66 82 GLU A O 1
ATOM 610 N N . GLY A 1 83 ? -25.983 5.721 25.035 1.00 54.84 83 GLY A N 1
ATOM 611 C CA . GLY A 1 83 ? -26.386 4.946 23.849 1.00 54.84 83 GLY A CA 1
ATOM 612 C C . GLY A 1 83 ? -26.150 5.606 22.488 1.00 54.84 83 GLY A C 1
ATOM 613 O O . GLY A 1 83 ? -26.529 5.034 21.467 1.00 54.84 83 GLY A O 1
ATOM 614 N N . ARG A 1 84 ? -25.544 6.802 22.427 1.00 56.22 84 ARG A N 1
ATOM 615 C CA . ARG A 1 84 ? -25.403 7.571 21.167 1.00 56.22 84 ARG A CA 1
ATOM 616 C C . ARG A 1 84 ? -24.051 7.451 20.464 1.00 56.22 84 ARG A C 1
ATOM 618 O O . ARG A 1 84 ? -23.866 8.020 19.390 1.00 56.22 84 ARG A O 1
ATOM 625 N N . VAL A 1 85 ? -23.149 6.654 21.024 1.00 58.84 85 VAL A N 1
ATOM 626 C CA . VAL A 1 85 ? -21.783 6.447 20.536 1.00 58.84 85 VAL A CA 1
ATOM 627 C C . VAL A 1 85 ? -21.678 5.853 19.104 1.00 58.84 85 VAL A C 1
ATOM 629 O O . VAL A 1 85 ? -20.725 6.211 18.418 1.00 58.84 85 VAL A O 1
ATOM 632 N N . PRO A 1 86 ? -22.613 5.052 18.533 1.00 60.03 86 PRO A N 1
ATOM 633 C CA . PRO A 1 86 ? -22.311 4.364 17.270 1.00 60.03 86 PRO A CA 1
ATOM 634 C C . PRO A 1 86 ? -22.365 5.245 16.011 1.00 60.03 86 PRO A C 1
ATOM 636 O O . PRO A 1 86 ? -21.636 4.974 15.066 1.00 60.03 86 PRO A O 1
ATOM 639 N N . ALA A 1 87 ? -23.182 6.303 15.946 1.00 61.38 87 ALA A N 1
ATOM 640 C CA . ALA A 1 87 ? -23.385 7.017 14.675 1.00 61.38 87 ALA A CA 1
ATOM 641 C C . ALA A 1 87 ? -22.197 7.914 14.274 1.00 61.38 87 ALA A C 1
ATOM 643 O O . ALA A 1 87 ? -21.844 7.968 13.098 1.00 61.38 87 ALA A O 1
ATOM 644 N N . ALA A 1 88 ? -21.567 8.584 15.244 1.00 62.41 88 ALA A N 1
ATOM 645 C CA . ALA A 1 88 ? -20.406 9.445 15.004 1.00 62.41 88 ALA A CA 1
ATOM 646 C C . ALA A 1 88 ? -19.112 8.641 14.777 1.00 62.41 88 ALA A C 1
ATOM 648 O O . ALA A 1 88 ? -18.229 9.082 14.051 1.00 62.41 88 ALA A O 1
ATOM 649 N N . LEU A 1 89 ? -19.013 7.432 15.340 1.00 66.06 89 LEU A N 1
ATOM 650 C CA . LEU A 1 89 ? -17.870 6.541 15.112 1.00 66.06 89 LEU A CA 1
ATOM 651 C C . LEU A 1 89 ? -17.884 5.882 13.725 1.00 66.06 89 LEU A C 1
ATOM 653 O O . LEU A 1 89 ? -16.861 5.388 13.258 1.00 66.06 89 LEU A O 1
ATOM 657 N N . LEU A 1 90 ? -19.040 5.874 13.057 1.00 66.94 90 LEU A N 1
ATOM 658 C CA . LEU A 1 90 ? -19.196 5.317 11.711 1.00 66.94 90 LEU A CA 1
ATOM 659 C C . LEU A 1 90 ? -18.882 6.336 10.610 1.00 66.94 90 LEU A C 1
ATOM 661 O O . LEU A 1 90 ? -18.669 5.944 9.461 1.00 66.94 90 LEU A O 1
ATOM 665 N N . THR A 1 91 ? -18.823 7.629 10.937 1.00 70.88 91 THR A N 1
ATOM 666 C CA . THR A 1 91 ? -18.300 8.642 10.020 1.00 70.88 91 THR A CA 1
ATOM 667 C C . THR A 1 91 ? -16.780 8.576 10.069 1.00 70.88 91 THR A C 1
ATOM 669 O O . THR A 1 91 ? -16.180 8.993 11.055 1.00 70.88 91 THR A O 1
ATOM 672 N N . GLY A 1 92 ? -16.164 7.990 9.036 1.00 80.25 92 GLY A N 1
ATOM 673 C CA . GLY A 1 92 ? -14.714 7.809 8.962 1.00 80.25 92 GLY A CA 1
ATOM 674 C C . GLY A 1 92 ? -13.930 9.095 9.236 1.00 80.25 92 GLY A C 1
ATOM 675 O O . GLY A 1 92 ? -14.429 10.207 9.056 1.00 80.25 92 GLY A O 1
ATOM 676 N N . THR A 1 93 ? -12.679 8.955 9.658 1.00 87.31 93 THR A N 1
ATOM 677 C CA . THR A 1 93 ? -11.751 10.085 9.816 1.00 87.31 93 THR A CA 1
ATOM 678 C C . THR A 1 93 ? -11.431 10.748 8.466 1.00 87.31 93 THR A C 1
ATOM 680 O O . THR A 1 93 ? -11.558 10.108 7.417 1.00 87.31 93 THR A O 1
ATOM 683 N N . PRO A 1 94 ? -10.931 11.999 8.446 1.00 87.81 94 PRO A N 1
ATOM 684 C CA . PRO A 1 94 ? -10.461 12.630 7.210 1.00 87.81 94 PRO A CA 1
ATOM 685 C C . PRO A 1 94 ? -9.440 11.763 6.462 1.00 87.81 94 PRO A C 1
ATOM 687 O O . PRO A 1 94 ? -9.562 11.566 5.256 1.00 87.81 94 PRO A O 1
ATOM 690 N N . LEU A 1 95 ? -8.502 11.147 7.191 1.00 89.88 95 LEU A N 1
ATOM 691 C CA . LEU A 1 95 ? -7.493 10.258 6.619 1.00 89.88 95 LEU A CA 1
ATOM 692 C C . LEU A 1 95 ? -8.131 9.044 5.928 1.00 89.88 95 LEU A C 1
ATOM 694 O O . LEU A 1 95 ? -7.871 8.786 4.751 1.00 89.88 95 LEU A O 1
ATOM 698 N N . SER A 1 96 ? -8.986 8.307 6.639 1.00 89.19 96 SER A N 1
ATOM 699 C CA . SER A 1 96 ? -9.636 7.111 6.098 1.00 89.19 96 SER A CA 1
ATOM 700 C C . SER A 1 96 ? -10.613 7.426 4.962 1.00 89.19 96 SER A C 1
ATOM 702 O O . SER A 1 96 ? -10.678 6.665 3.996 1.00 89.19 96 SER A O 1
ATOM 704 N N . ASN A 1 97 ? -11.292 8.576 5.001 1.00 88.44 97 ASN A N 1
ATOM 705 C CA . ASN A 1 97 ? -12.161 9.053 3.922 1.00 88.44 97 ASN A CA 1
ATOM 706 C C . ASN A 1 97 ? -11.363 9.432 2.669 1.00 88.44 97 ASN A C 1
ATOM 708 O O . ASN A 1 97 ? -11.776 9.123 1.549 1.00 88.44 97 ASN A O 1
ATOM 712 N N . THR A 1 98 ? -10.212 10.086 2.828 1.00 89.62 98 THR A N 1
ATOM 713 C CA . THR A 1 98 ? -9.328 10.430 1.706 1.00 89.62 98 THR A CA 1
ATOM 714 C C . THR A 1 98 ? -8.746 9.170 1.078 1.00 89.62 98 THR A C 1
ATOM 716 O O . THR A 1 98 ? -8.870 8.973 -0.130 1.00 89.62 98 THR A O 1
ATOM 719 N N . VAL A 1 99 ? -8.239 8.236 1.888 1.00 89.44 99 VAL A N 1
ATOM 720 C CA . VAL A 1 99 ? -7.754 6.926 1.416 1.00 89.44 99 VAL A CA 1
ATOM 721 C C . VAL A 1 99 ? -8.884 6.104 0.780 1.00 89.44 99 VAL A C 1
ATOM 723 O O . VAL A 1 99 ? -8.681 5.408 -0.218 1.00 89.44 99 VAL A O 1
ATOM 726 N N . GLY A 1 100 ? -10.099 6.232 1.316 1.00 85.12 100 GLY A N 1
ATOM 727 C CA . GLY A 1 100 ? -11.341 5.670 0.794 1.00 85.12 100 GLY A CA 1
ATOM 728 C C . GLY A 1 100 ? -11.679 6.108 -0.634 1.00 85.12 100 GLY A C 1
ATOM 729 O O . GLY A 1 100 ? -12.294 5.340 -1.378 1.00 85.12 100 GLY A O 1
ATOM 730 N N . ARG A 1 101 ? -11.243 7.311 -1.021 1.00 86.75 101 ARG A N 1
ATOM 731 C CA . ARG A 1 101 ? -11.470 7.931 -2.335 1.00 86.75 101 ARG A CA 1
ATOM 732 C C . ARG A 1 101 ? -10.296 7.767 -3.305 1.00 86.75 101 ARG A C 1
ATOM 734 O O . ARG A 1 101 ? -10.440 8.087 -4.482 1.00 86.75 101 ARG A O 1
ATOM 741 N N . LEU A 1 102 ? -9.150 7.263 -2.844 1.00 88.19 102 LEU A N 1
ATOM 742 C CA . LEU A 1 102 ? -7.985 7.066 -3.705 1.00 88.19 102 LEU A CA 1
ATOM 743 C C . LEU A 1 102 ? -8.234 6.000 -4.767 1.00 88.19 102 LEU A C 1
ATOM 745 O O . LEU A 1 102 ? -8.724 4.906 -4.481 1.00 88.19 102 LEU A O 1
ATOM 749 N N . THR A 1 103 ? -7.803 6.319 -5.985 1.00 89.19 103 THR A N 1
ATOM 750 C CA . THR A 1 103 ? -7.839 5.422 -7.139 1.00 89.19 103 THR A CA 1
ATOM 751 C C . THR A 1 103 ? -6.422 5.043 -7.567 1.00 89.19 103 THR A C 1
ATOM 753 O O . THR A 1 103 ? -5.455 5.761 -7.289 1.00 89.19 103 THR A O 1
ATOM 756 N N . VAL A 1 104 ? -6.285 3.917 -8.274 1.00 89.25 104 VAL A N 1
ATOM 757 C CA . VAL A 1 104 ? -4.993 3.470 -8.820 1.00 89.25 104 VAL A CA 1
ATOM 758 C C . VAL A 1 104 ? -4.352 4.535 -9.730 1.00 89.25 104 VAL A C 1
ATOM 760 O O . VAL A 1 104 ? -3.162 4.794 -9.548 1.00 89.25 104 VAL A O 1
ATOM 763 N N . PRO A 1 105 ? -5.077 5.209 -10.652 1.00 89.44 105 PRO A N 1
ATOM 764 C CA . PRO A 1 105 ? -4.510 6.294 -11.456 1.00 89.44 105 PRO A CA 1
ATOM 765 C C . PRO A 1 105 ? -3.952 7.457 -10.628 1.00 89.44 105 PRO A C 1
ATOM 767 O O . PRO A 1 105 ? -2.867 7.954 -10.931 1.00 89.44 105 PRO A O 1
ATOM 770 N N . THR A 1 106 ? -4.643 7.862 -9.557 1.00 90.50 106 THR A N 1
ATOM 771 C CA . THR A 1 106 ? -4.166 8.924 -8.656 1.00 90.50 106 THR A CA 1
ATOM 772 C C . THR A 1 106 ? -2.865 8.514 -7.973 1.00 90.50 106 THR A C 1
ATOM 774 O O . THR A 1 106 ? -1.885 9.258 -7.992 1.00 90.50 106 THR A O 1
ATOM 777 N N . VAL A 1 107 ? -2.817 7.293 -7.433 1.00 92.56 107 VAL A N 1
ATOM 778 C CA . VAL A 1 107 ? -1.606 6.749 -6.802 1.00 92.56 107 VAL A CA 1
ATOM 779 C C . VAL A 1 107 ? -0.466 6.657 -7.813 1.00 92.56 107 VAL A C 1
ATOM 781 O O . VAL A 1 107 ? 0.660 7.046 -7.517 1.00 92.56 107 VAL A O 1
ATOM 784 N N . LEU A 1 108 ? -0.755 6.220 -9.036 1.00 91.62 108 LEU A N 1
ATOM 785 C CA . LEU A 1 108 ? 0.215 6.152 -10.119 1.00 91.62 108 LEU A CA 1
ATOM 786 C C . LEU A 1 108 ? 0.801 7.530 -10.461 1.00 91.62 108 LEU A C 1
ATOM 788 O O . LEU A 1 108 ? 2.011 7.654 -10.656 1.00 91.62 108 LEU A O 1
ATOM 792 N N . GLN A 1 109 ? -0.038 8.565 -10.522 1.00 92.81 109 GLN A N 1
ATOM 793 C CA . GLN A 1 109 ? 0.398 9.942 -10.744 1.00 92.81 109 GLN A CA 1
ATOM 794 C C . GLN A 1 109 ? 1.300 10.428 -9.605 1.00 92.81 109 GLN A C 1
ATOM 796 O O . GLN A 1 109 ? 2.336 11.040 -9.860 1.00 92.81 109 GLN A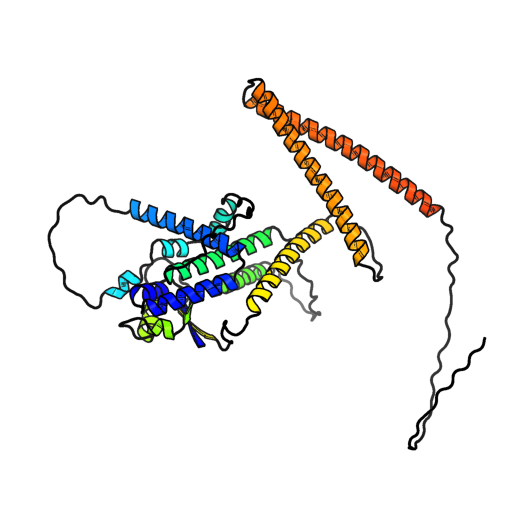 O 1
ATOM 801 N N . TRP A 1 110 ? 0.954 10.113 -8.357 1.00 92.62 110 TRP A N 1
ATOM 802 C CA . TRP A 1 110 ? 1.759 10.477 -7.192 1.00 92.62 110 TRP A CA 1
ATOM 803 C C . TRP A 1 110 ? 3.107 9.765 -7.160 1.00 92.62 110 TRP A C 1
ATOM 805 O O . TRP A 1 110 ? 4.115 10.396 -6.854 1.00 92.62 110 TRP A O 1
ATOM 815 N N . LEU A 1 111 ? 3.147 8.484 -7.531 1.00 90.81 111 LEU A N 1
ATOM 816 C CA . LEU A 1 111 ? 4.393 7.727 -7.654 1.00 90.81 111 LEU A CA 1
ATOM 817 C C . LEU A 1 111 ? 5.303 8.305 -8.748 1.00 90.81 111 LEU A C 1
ATOM 819 O O . LEU A 1 111 ? 6.513 8.347 -8.560 1.00 90.81 111 LEU A O 1
ATOM 823 N N . LYS A 1 112 ? 4.732 8.787 -9.861 1.00 90.56 112 LYS A N 1
ATOM 824 C CA . LYS A 1 112 ? 5.482 9.446 -10.946 1.00 90.56 112 LYS A CA 1
ATOM 825 C C . LYS A 1 112 ? 5.994 10.837 -10.563 1.00 90.56 112 LYS A C 1
ATOM 827 O O . LYS A 1 112 ? 7.070 11.222 -11.000 1.00 90.56 112 LYS A O 1
ATOM 832 N N . ALA A 1 113 ? 5.215 11.590 -9.787 1.00 89.94 113 ALA A N 1
ATOM 833 C CA . ALA A 1 113 ? 5.576 12.934 -9.338 1.00 89.94 113 ALA A CA 1
ATOM 834 C C . ALA A 1 113 ? 6.543 12.930 -8.144 1.00 89.94 113 ALA A C 1
ATOM 836 O O . ALA A 1 113 ? 7.155 13.955 -7.847 1.00 89.94 113 ALA A O 1
ATOM 837 N N . ALA A 1 114 ? 6.668 11.802 -7.439 1.00 85.69 114 ALA A N 1
ATOM 838 C CA . ALA A 1 114 ? 7.577 11.691 -6.314 1.00 85.69 114 ALA A CA 1
ATOM 839 C C . ALA A 1 114 ? 9.030 11.873 -6.791 1.00 85.69 114 ALA A C 1
ATOM 841 O O . ALA A 1 114 ? 9.437 11.223 -7.758 1.00 85.69 114 ALA A O 1
ATOM 842 N N . PRO A 1 115 ? 9.835 12.718 -6.119 1.00 79.56 115 PRO A N 1
ATOM 843 C CA . PRO A 1 115 ? 11.248 12.841 -6.443 1.00 79.56 115 PRO A CA 1
ATOM 844 C C . PRO A 1 115 ? 11.909 11.463 -6.347 1.00 79.56 115 PRO A C 1
ATOM 846 O O . PRO A 1 115 ? 11.639 10.698 -5.413 1.00 79.56 115 PRO A O 1
ATOM 849 N N . SER A 1 116 ? 12.757 11.141 -7.330 1.00 72.19 116 SER A N 1
ATOM 850 C CA . SER A 1 116 ? 13.518 9.892 -7.343 1.00 72.19 116 SER A CA 1
ATOM 851 C C . SER A 1 116 ? 14.230 9.750 -6.004 1.00 72.19 116 SER A C 1
ATOM 853 O O . SER A 1 116 ? 14.982 10.652 -5.623 1.00 72.19 116 SER A O 1
ATOM 855 N N . LEU A 1 117 ? 13.962 8.654 -5.284 1.00 61.91 117 LEU A N 1
ATOM 856 C CA . LEU A 1 117 ? 14.613 8.404 -4.003 1.00 61.91 117 LEU A CA 1
ATOM 857 C C . LEU A 1 117 ? 16.124 8.568 -4.188 1.00 61.91 117 LEU A C 1
ATOM 859 O O . LEU A 1 117 ? 16.675 7.933 -5.094 1.00 61.91 117 LEU A O 1
ATOM 863 N N . PRO A 1 118 ? 16.801 9.385 -3.362 1.00 59.84 118 PRO A N 1
ATOM 864 C CA . PRO A 1 118 ? 18.249 9.367 -3.360 1.00 59.84 118 PRO A CA 1
ATOM 865 C C . PRO A 1 118 ? 18.687 7.914 -3.122 1.00 59.84 118 PRO A C 1
ATOM 867 O O . PRO A 1 118 ? 18.088 7.233 -2.281 1.00 59.84 118 PRO A O 1
ATOM 870 N N . PRO A 1 119 ? 19.670 7.402 -3.886 1.00 56.44 119 PRO A N 1
ATOM 871 C CA . PRO A 1 119 ? 20.141 6.036 -3.717 1.00 56.44 119 PRO A CA 1
ATOM 872 C C . PRO A 1 119 ? 20.515 5.859 -2.252 1.00 56.44 119 PRO A C 1
ATOM 874 O O . PRO A 1 119 ? 21.229 6.708 -1.715 1.00 56.44 119 PRO A O 1
ATOM 877 N N . ALA A 1 120 ? 19.979 4.808 -1.624 1.00 54.03 120 ALA A N 1
ATOM 878 C CA . ALA A 1 120 ? 20.134 4.513 -0.206 1.00 54.03 120 ALA A CA 1
ATOM 879 C C . ALA A 1 120 ? 21.624 4.485 0.160 1.00 54.03 120 ALA A C 1
ATOM 881 O O . ALA A 1 120 ? 22.305 3.461 0.056 1.00 54.03 120 ALA A O 1
ATOM 882 N N . ARG A 1 121 ? 22.167 5.646 0.536 1.00 50.38 121 ARG A N 1
ATOM 883 C CA . ARG A 1 121 ? 23.503 5.732 1.103 1.00 50.38 121 ARG A CA 1
ATOM 884 C C . ARG A 1 121 ? 23.413 4.992 2.424 1.00 50.38 121 ARG A C 1
ATOM 886 O O . ARG A 1 121 ? 22.488 5.232 3.191 1.00 50.38 121 ARG A O 1
ATOM 893 N N . HIS A 1 122 ? 24.343 4.062 2.623 1.00 48.09 122 HIS A N 1
ATOM 894 C CA . HIS A 1 122 ? 24.525 3.251 3.824 1.00 48.09 122 HIS A CA 1
ATOM 895 C C . HIS A 1 122 ? 24.723 4.130 5.074 1.00 48.09 122 HIS A C 1
ATOM 897 O O . HIS A 1 122 ? 25.819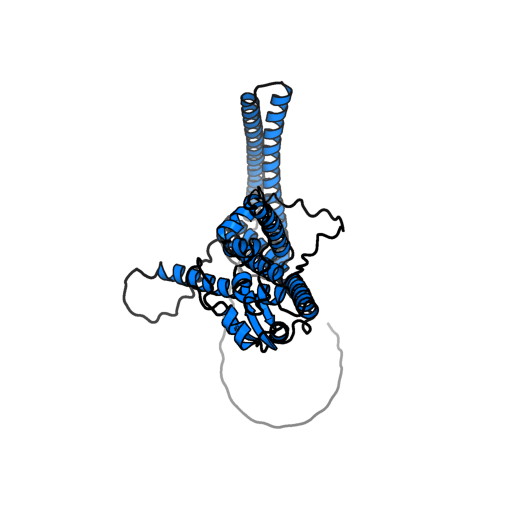 4.237 5.614 1.00 48.09 122 HIS A O 1
ATOM 903 N N . CYS A 1 123 ? 23.664 4.776 5.540 1.00 38.56 123 CYS A N 1
ATOM 904 C CA . CYS A 1 123 ? 23.590 5.390 6.850 1.00 38.56 123 CYS A CA 1
ATOM 905 C C . CYS A 1 123 ? 22.600 4.548 7.645 1.00 38.56 123 CYS A C 1
ATOM 907 O O . CYS A 1 123 ? 21.401 4.585 7.388 1.00 38.56 123 CYS A O 1
ATOM 909 N N . GLY A 1 124 ? 23.126 3.752 8.580 1.00 50.41 124 GLY A N 1
ATOM 910 C CA . GLY A 1 124 ? 22.380 2.873 9.486 1.00 50.41 124 GLY A CA 1
ATOM 911 C C . GLY A 1 124 ? 21.553 3.624 10.532 1.00 50.41 124 GLY A C 1
ATOM 912 O O . GLY A 1 124 ? 21.627 3.318 11.714 1.00 50.41 124 GLY A O 1
ATOM 913 N N . SER A 1 125 ? 20.789 4.623 10.104 1.00 45.12 125 SER A N 1
ATOM 914 C CA . SER A 1 125 ? 19.902 5.415 10.944 1.00 45.12 125 SER A CA 1
ATOM 915 C C . SER A 1 125 ? 18.471 5.002 10.642 1.00 45.12 125 SER A C 1
ATOM 917 O O . SER A 1 125 ? 17.931 5.459 9.642 1.00 45.12 125 SER A O 1
ATOM 919 N N . SER A 1 126 ? 17.907 4.141 11.498 1.00 48.53 126 SER A N 1
ATOM 920 C CA . SER A 1 126 ? 16.472 3.914 11.740 1.00 48.53 126 SER A CA 1
ATOM 921 C C . SER A 1 126 ? 15.529 4.559 10.725 1.00 48.53 126 SER A C 1
ATOM 923 O O . SER A 1 126 ? 14.836 5.527 11.041 1.00 48.53 126 SER A O 1
ATOM 925 N N . ASP A 1 127 ? 15.503 4.026 9.503 1.00 50.69 127 ASP A N 1
ATOM 926 C CA . ASP A 1 127 ? 14.497 4.400 8.519 1.00 50.69 127 ASP A CA 1
ATOM 927 C C . ASP A 1 127 ? 13.162 3.983 9.124 1.00 50.69 127 ASP A C 1
ATOM 929 O O . ASP A 1 127 ? 12.883 2.791 9.240 1.00 50.69 127 ASP A O 1
ATOM 933 N N . ALA A 1 128 ? 12.438 4.987 9.625 1.00 54.66 128 ALA A N 1
ATOM 934 C CA . ALA A 1 128 ? 11.305 4.868 10.526 1.00 54.66 128 ALA A CA 1
ATOM 935 C C . ALA A 1 128 ? 10.418 3.684 10.142 1.00 54.66 128 ALA A C 1
ATOM 937 O O . ALA A 1 128 ? 9.644 3.745 9.179 1.00 54.66 128 ALA A O 1
ATOM 938 N N . GLU A 1 129 ? 10.607 2.607 10.904 1.00 71.38 129 GLU A N 1
ATOM 939 C CA . GLU A 1 129 ? 9.815 1.396 10.860 1.00 71.38 129 GLU A CA 1
ATOM 940 C C . GLU A 1 129 ? 8.358 1.839 10.906 1.00 71.38 129 GLU A C 1
ATOM 942 O O . GLU A 1 129 ? 7.965 2.612 11.782 1.00 71.38 129 GLU A O 1
ATOM 947 N N . ALA A 1 130 ? 7.584 1.455 9.895 1.00 71.50 130 ALA A N 1
ATOM 948 C CA . ALA A 1 130 ? 6.185 1.827 9.816 1.00 71.50 130 ALA A CA 1
ATOM 949 C C . ALA A 1 130 ? 5.453 1.172 10.985 1.00 71.50 130 ALA A C 1
ATOM 951 O O . ALA A 1 130 ? 5.095 -0.004 10.917 1.00 71.50 130 ALA A O 1
ATOM 952 N N . ARG A 1 131 ? 5.310 1.924 12.073 1.00 87.94 131 ARG A N 1
ATOM 953 C CA . ARG A 1 131 ? 4.544 1.541 13.247 1.00 87.94 131 ARG A CA 1
ATOM 954 C C . ARG A 1 131 ? 3.179 2.177 13.102 1.00 87.94 131 ARG A C 1
ATOM 956 O O . ARG A 1 131 ? 3.067 3.399 13.059 1.00 87.94 131 ARG A O 1
ATOM 963 N N . CYS A 1 132 ? 2.167 1.337 12.940 1.00 92.94 132 CYS A N 1
ATOM 964 C CA . CYS A 1 132 ? 0.795 1.771 13.125 1.00 92.94 132 CYS A CA 1
ATOM 965 C C . CYS A 1 132 ? 0.508 1.740 14.625 1.00 92.94 132 CYS A C 1
ATOM 967 O O . CYS A 1 132 ? 0.802 0.749 15.285 1.00 92.94 132 CYS A O 1
ATOM 969 N N . GLU A 1 133 ? -0.052 2.821 15.144 1.00 94.06 133 GLU A N 1
ATOM 970 C CA . GLU A 1 133 ? -0.490 2.937 16.537 1.00 94.06 133 GLU A CA 1
ATOM 971 C C . GLU A 1 133 ? -1.956 2.524 16.694 1.00 94.06 133 GLU A C 1
ATOM 973 O O . GLU A 1 133 ? -2.387 2.154 17.776 1.00 94.06 133 GLU A O 1
ATOM 978 N N . THR A 1 134 ? -2.731 2.572 15.608 1.00 95.12 134 THR A N 1
ATOM 979 C CA . THR A 1 134 ? -4.168 2.282 15.628 1.00 95.12 134 THR A CA 1
ATOM 980 C C . THR A 1 134 ? -4.563 1.284 14.541 1.00 95.12 134 THR A C 1
ATOM 982 O O . THR A 1 134 ? -3.879 1.126 13.517 1.00 95.12 134 THR A O 1
ATOM 985 N N . ALA A 1 135 ? -5.690 0.599 14.736 1.00 94.38 135 ALA A N 1
ATOM 986 C CA . ALA A 1 135 ? -6.268 -0.304 13.750 1.00 94.38 135 ALA A CA 1
ATOM 987 C C . ALA A 1 135 ? -6.688 0.449 12.479 1.00 94.38 135 ALA A C 1
ATOM 989 O O . ALA A 1 135 ? -6.589 -0.099 11.377 1.00 94.38 135 ALA A O 1
ATOM 990 N N . GLU A 1 136 ? -7.113 1.708 12.600 1.00 94.19 136 GLU A N 1
ATOM 991 C CA . GLU A 1 136 ? -7.368 2.596 11.468 1.00 94.19 136 GLU A CA 1
ATOM 992 C C . GLU A 1 136 ? -6.102 2.824 10.630 1.00 94.19 136 GLU A C 1
ATOM 994 O O . GLU A 1 136 ? -6.127 2.641 9.410 1.00 94.19 136 GLU A O 1
ATOM 999 N N . GLN A 1 137 ? -4.975 3.167 11.265 1.00 94.50 137 GLN A N 1
ATOM 1000 C CA . GLN A 1 137 ? -3.703 3.362 10.563 1.00 94.50 137 GLN A CA 1
ATOM 1001 C C . GLN A 1 137 ? -3.256 2.079 9.854 1.00 94.50 137 GLN A C 1
ATOM 1003 O O . GLN A 1 137 ? -2.803 2.130 8.707 1.00 94.50 137 GLN A O 1
ATOM 1008 N N . LEU A 1 138 ? -3.444 0.920 10.494 1.00 94.44 138 LEU A N 1
ATOM 1009 C CA . LEU A 1 138 ? -3.182 -0.381 9.883 1.00 94.44 138 LEU A CA 1
ATOM 1010 C C . LEU A 1 138 ? -4.052 -0.609 8.637 1.00 94.44 138 LEU A C 1
ATOM 1012 O O . LEU A 1 138 ? -3.548 -1.072 7.609 1.00 94.44 138 LEU A O 1
ATOM 1016 N N . TRP A 1 139 ? -5.347 -0.282 8.702 1.00 93.88 139 TRP A N 1
ATOM 1017 C CA . TRP A 1 139 ? -6.253 -0.374 7.553 1.00 93.88 139 TRP A CA 1
ATOM 1018 C C . TRP A 1 139 ? -5.808 0.535 6.408 1.00 93.88 139 TRP A C 1
ATOM 1020 O O . TRP A 1 139 ? -5.698 0.080 5.266 1.00 93.88 139 TRP A O 1
ATOM 1030 N N . VAL A 1 140 ? -5.477 1.792 6.719 1.00 93.81 140 VAL A N 1
ATOM 1031 C CA . VAL A 1 140 ? -4.970 2.765 5.747 1.00 93.81 140 VAL A CA 1
ATOM 1032 C C . VAL A 1 140 ? -3.707 2.239 5.070 1.00 93.81 140 VAL A C 1
ATOM 1034 O O . VAL A 1 140 ? -3.627 2.230 3.839 1.00 93.81 140 VAL A O 1
ATOM 1037 N N . LEU A 1 141 ? -2.740 1.748 5.848 1.00 94.12 141 LEU A N 1
ATOM 1038 C CA . LEU A 1 141 ? -1.478 1.243 5.319 1.00 94.12 141 LEU A CA 1
ATOM 1039 C C . LEU A 1 141 ? -1.687 0.023 4.412 1.00 94.12 141 LEU A C 1
ATOM 1041 O O . LEU A 1 141 ? -1.134 -0.012 3.311 1.00 94.12 141 LEU A O 1
ATOM 1045 N N . LYS A 1 142 ? -2.519 -0.950 4.819 1.00 92.75 142 LYS A N 1
ATOM 1046 C CA . LYS A 1 142 ? -2.849 -2.110 3.969 1.00 92.75 142 LYS A CA 1
ATOM 1047 C C . LYS A 1 142 ? -3.493 -1.676 2.659 1.00 92.75 142 LYS A C 1
ATOM 1049 O O . LYS A 1 142 ? -3.080 -2.132 1.595 1.00 92.75 142 LYS A O 1
ATOM 1054 N N . ARG A 1 143 ? -4.462 -0.764 2.721 1.00 91.62 143 ARG A N 1
ATOM 1055 C CA . ARG A 1 143 ? -5.154 -0.251 1.537 1.00 91.62 143 ARG A CA 1
ATOM 1056 C C . ARG A 1 143 ? -4.205 0.459 0.574 1.00 91.62 143 ARG A C 1
ATOM 1058 O O . ARG A 1 143 ? -4.237 0.192 -0.627 1.00 91.62 143 ARG A O 1
ATOM 1065 N N . LEU A 1 144 ? -3.332 1.324 1.087 1.00 93.06 144 LEU A N 1
ATOM 1066 C CA . LEU A 1 144 ? -2.314 1.993 0.276 1.00 93.06 144 LEU A CA 1
ATOM 1067 C C . LEU A 1 144 ? -1.355 0.996 -0.364 1.00 93.06 144 LEU A C 1
ATOM 1069 O O . LEU A 1 144 ? -1.011 1.143 -1.532 1.00 93.06 144 LEU A O 1
ATOM 1073 N N . LEU A 1 145 ? -0.956 -0.042 0.365 1.00 92.38 145 LEU A N 1
ATOM 1074 C CA . LEU A 1 145 ? -0.053 -1.058 -0.154 1.00 92.38 145 LEU A CA 1
ATOM 1075 C C . LEU A 1 145 ? -0.658 -1.816 -1.343 1.00 92.38 145 LEU A C 1
ATOM 1077 O O . LEU A 1 145 ? 0.024 -2.034 -2.345 1.00 92.38 145 LEU A O 1
ATOM 1081 N N . VAL A 1 146 ? -1.945 -2.158 -1.269 1.00 90.00 146 VAL A N 1
ATOM 1082 C CA . VAL A 1 146 ? -2.685 -2.789 -2.374 1.00 90.00 146 VAL A CA 1
ATOM 1083 C C . VAL A 1 146 ? -2.771 -1.853 -3.580 1.00 90.00 146 VAL A C 1
ATOM 1085 O O . VAL A 1 146 ? -2.453 -2.258 -4.699 1.00 90.00 146 VAL A O 1
ATOM 1088 N N . LEU A 1 147 ? -3.114 -0.580 -3.356 1.00 90.50 147 LEU A N 1
ATOM 1089 C CA . LEU A 1 147 ? -3.160 0.436 -4.412 1.00 90.50 147 LEU A CA 1
ATOM 1090 C C . LEU A 1 147 ? -1.801 0.613 -5.101 1.00 90.50 147 LEU A C 1
ATOM 1092 O O . LEU A 1 147 ? -1.726 0.644 -6.329 1.00 90.50 147 LEU A O 1
ATOM 1096 N N . VAL A 1 148 ? -0.721 0.688 -4.322 1.00 92.25 148 VAL A N 1
ATOM 1097 C CA . VAL A 1 148 ? 0.651 0.801 -4.830 1.00 92.25 148 VAL A CA 1
ATOM 1098 C C . VAL A 1 148 ? 1.015 -0.439 -5.640 1.00 92.25 148 VAL A C 1
ATOM 1100 O O . VAL A 1 148 ? 1.470 -0.317 -6.776 1.00 92.25 148 VAL A O 1
ATOM 1103 N N . ARG A 1 149 ? 0.768 -1.641 -5.109 1.00 90.50 149 ARG A N 1
ATOM 1104 C CA . ARG A 1 149 ? 1.036 -2.901 -5.814 1.00 90.50 149 ARG A CA 1
ATOM 1105 C C . ARG A 1 149 ? 0.311 -2.957 -7.158 1.00 90.50 149 ARG A C 1
ATOM 1107 O O . ARG A 1 149 ? 0.912 -3.347 -8.158 1.00 90.50 149 ARG A O 1
ATOM 1114 N N . HIS A 1 150 ? -0.949 -2.535 -7.194 1.00 87.06 150 HIS A N 1
ATOM 1115 C CA . HIS A 1 150 ? -1.726 -2.478 -8.425 1.00 87.06 150 HIS A CA 1
ATOM 1116 C C . HIS A 1 150 ? -1.185 -1.424 -9.400 1.00 87.06 150 HIS A C 1
ATOM 1118 O O . HIS A 1 150 ? -1.040 -1.700 -10.589 1.00 87.06 150 HIS A O 1
ATOM 1124 N N . ALA A 1 151 ? -0.804 -0.242 -8.911 1.00 89.62 151 ALA A N 1
ATOM 1125 C CA . ALA A 1 151 ? -0.180 0.792 -9.735 1.00 89.62 151 ALA A CA 1
ATOM 1126 C C . ALA A 1 151 ? 1.124 0.293 -10.388 1.00 89.62 151 ALA A C 1
ATOM 1128 O O . ALA A 1 151 ? 1.338 0.520 -11.579 1.00 89.62 151 ALA A O 1
ATOM 1129 N N . PHE A 1 152 ? 1.957 -0.452 -9.654 1.00 87.12 152 PHE A N 1
ATOM 1130 C CA . PHE A 1 152 ? 3.162 -1.083 -10.203 1.00 87.12 152 PHE A CA 1
ATOM 1131 C C . PHE A 1 152 ? 2.843 -2.175 -11.231 1.00 87.12 152 PHE A C 1
ATOM 1133 O O . PHE A 1 152 ? 3.490 -2.218 -12.277 1.00 87.12 152 PHE A O 1
ATOM 1140 N N . ARG A 1 153 ? 1.834 -3.029 -10.987 1.00 86.00 153 ARG A N 1
ATOM 1141 C CA . ARG A 1 153 ? 1.371 -4.019 -11.982 1.00 86.00 153 ARG A CA 1
ATOM 1142 C C . ARG A 1 153 ? 0.936 -3.331 -13.282 1.00 86.00 153 ARG A C 1
ATOM 1144 O O . ARG A 1 153 ? 1.356 -3.754 -14.356 1.00 86.00 153 ARG A O 1
ATOM 1151 N N . MET A 1 154 ? 0.179 -2.237 -13.181 1.00 84.25 154 MET A N 1
ATOM 1152 C CA . MET A 1 154 ? -0.259 -1.441 -14.333 1.00 84.25 154 MET A CA 1
ATOM 1153 C C . MET A 1 154 ? 0.918 -0.818 -15.095 1.00 84.25 154 MET A C 1
ATOM 1155 O O . MET A 1 154 ? 0.960 -0.905 -16.320 1.00 84.25 154 MET A O 1
ATOM 1159 N N . GLN A 1 155 ? 1.910 -0.243 -14.402 1.00 84.94 155 GLN A N 1
ATOM 1160 C CA . GLN A 1 155 ? 3.127 0.256 -15.063 1.00 84.94 155 GLN A CA 1
ATOM 1161 C C . GLN A 1 155 ? 3.882 -0.856 -15.781 1.00 84.94 155 GLN A C 1
ATOM 1163 O O . GLN A 1 155 ? 4.323 -0.675 -16.912 1.00 84.94 155 GLN A O 1
ATOM 1168 N N . LEU A 1 156 ? 4.027 -2.012 -15.133 1.00 82.69 156 LEU A N 1
ATOM 1169 C CA . LEU A 1 156 ? 4.774 -3.125 -15.696 1.00 82.69 156 LEU A CA 1
ATOM 1170 C C . LEU A 1 156 ? 4.111 -3.650 -16.976 1.00 82.69 156 LEU A C 1
ATOM 1172 O O . LEU A 1 156 ? 4.815 -3.945 -17.937 1.00 82.69 156 LEU A O 1
ATOM 1176 N N . ARG A 1 157 ? 2.774 -3.689 -17.032 1.00 80.56 157 ARG A N 1
ATOM 1177 C CA . ARG A 1 157 ? 2.029 -4.040 -18.253 1.00 80.56 157 ARG A CA 1
ATOM 1178 C C . ARG A 1 157 ? 2.211 -3.045 -19.393 1.00 80.56 157 ARG A C 1
ATOM 1180 O O . ARG A 1 157 ? 2.217 -3.462 -20.539 1.00 80.56 157 ARG A O 1
ATOM 1187 N N . GLN A 1 158 ? 2.374 -1.756 -19.098 1.00 79.12 158 GLN A N 1
ATOM 1188 C CA . GLN A 1 158 ? 2.637 -0.746 -20.133 1.00 79.12 158 GLN A CA 1
ATOM 1189 C C . GLN A 1 158 ? 4.040 -0.879 -20.739 1.00 79.12 158 GLN A C 1
ATOM 1191 O O . GLN A 1 158 ? 4.265 -0.449 -21.867 1.00 79.12 158 GLN A O 1
ATOM 1196 N N . VAL A 1 159 ? 4.988 -1.444 -19.987 1.00 76.88 159 VAL A N 1
ATOM 1197 C CA . VAL A 1 159 ? 6.384 -1.610 -20.418 1.00 76.88 159 VAL A CA 1
ATOM 1198 C C . VAL A 1 159 ? 6.624 -2.979 -21.056 1.00 76.88 159 VAL A C 1
ATOM 1200 O O . VAL A 1 159 ? 7.439 -3.092 -21.970 1.00 76.88 159 VAL A O 1
ATOM 1203 N N . LEU A 1 160 ? 5.940 -4.025 -20.589 1.00 71.44 160 LEU A N 1
ATOM 1204 C CA . LEU A 1 160 ? 6.057 -5.364 -21.155 1.00 71.44 160 LEU A CA 1
ATOM 1205 C C . LEU A 1 160 ? 5.212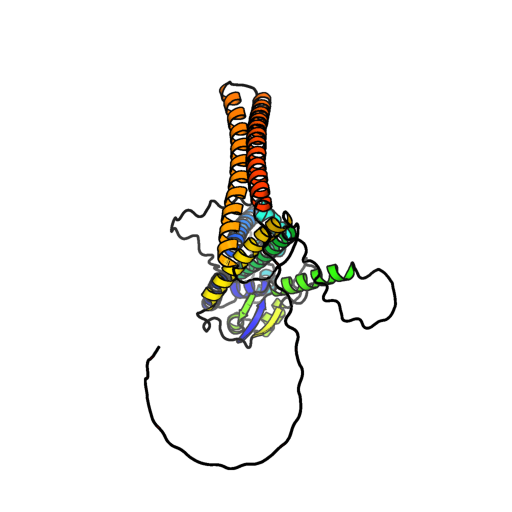 -5.489 -22.434 1.00 71.44 160 LEU A C 1
ATOM 1207 O O . LEU A 1 160 ? 4.083 -5.005 -22.469 1.00 71.44 160 LEU A O 1
ATOM 1211 N N . PRO A 1 161 ? 5.714 -6.166 -23.484 1.00 66.12 161 PRO A N 1
ATOM 1212 C CA . PRO A 1 161 ? 4.897 -6.474 -24.649 1.00 66.12 161 PRO A CA 1
ATOM 1213 C C . PRO A 1 161 ? 3.661 -7.279 -24.214 1.00 66.12 161 PRO A C 1
ATOM 1215 O O . PRO A 1 161 ? 3.789 -8.133 -23.326 1.00 66.12 161 PRO A O 1
ATOM 1218 N N . PRO A 1 162 ? 2.482 -7.036 -24.823 1.00 68.25 162 PRO A N 1
ATOM 1219 C CA . PRO A 1 162 ? 1.272 -7.772 -24.484 1.00 68.25 162 PRO A CA 1
ATOM 1220 C C . PRO A 1 162 ? 1.565 -9.270 -24.591 1.00 68.25 162 PRO A C 1
ATOM 1222 O O . PRO A 1 162 ? 2.263 -9.680 -25.531 1.00 68.25 162 PRO A O 1
ATOM 1225 N N . PRO A 1 163 ? 1.102 -10.088 -23.626 1.00 61.50 163 PRO A N 1
ATOM 1226 C CA . PRO A 1 163 ? 1.375 -11.514 -23.634 1.00 61.50 163 PRO A CA 1
ATOM 1227 C C . PRO A 1 163 ? 0.915 -12.057 -24.981 1.00 61.50 163 PRO A C 1
ATOM 1229 O O . PRO A 1 163 ? -0.268 -12.001 -25.308 1.00 61.50 163 PRO A O 1
ATOM 1232 N N . THR A 1 164 ? 1.861 -12.523 -25.804 1.00 57.62 164 THR A N 1
ATOM 1233 C CA . THR A 1 164 ? 1.509 -13.092 -27.104 1.00 57.62 164 THR A CA 1
ATOM 1234 C C . THR A 1 164 ? 0.525 -14.213 -26.818 1.00 57.62 164 THR A C 1
ATOM 1236 O O . THR A 1 164 ? 0.917 -15.128 -26.080 1.00 57.62 164 THR A O 1
ATOM 1239 N N . PRO A 1 165 ? -0.718 -14.152 -27.336 1.00 56.69 165 PRO A N 1
ATOM 1240 C CA . PRO A 1 165 ? -1.718 -15.153 -27.034 1.00 56.69 165 PRO A CA 1
ATOM 1241 C C . PRO A 1 165 ? -1.101 -16.476 -27.433 1.00 56.69 165 PRO A C 1
ATOM 1243 O O . PRO A 1 165 ? -0.773 -16.713 -28.604 1.00 56.69 165 PRO A O 1
ATOM 1246 N N . THR A 1 166 ? -0.825 -17.304 -26.432 1.00 48.03 166 THR A N 1
ATOM 1247 C CA . THR A 1 166 ? -0.305 -18.632 -26.670 1.00 48.03 166 THR A CA 1
ATOM 1248 C C . THR A 1 166 ? -1.435 -19.296 -27.424 1.00 48.03 166 THR A C 1
ATOM 1250 O O . THR A 1 166 ? -2.484 -19.579 -26.855 1.00 48.03 166 THR A O 1
ATOM 1253 N N . LYS A 1 167 ? -1.260 -19.463 -28.740 1.00 44.25 167 LYS A N 1
ATOM 1254 C CA . LYS A 1 167 ? -2.115 -20.302 -29.574 1.00 44.25 167 LYS A CA 1
ATOM 1255 C C . LYS A 1 167 ? -1.950 -21.730 -29.062 1.00 44.25 167 LYS A C 1
ATOM 1257 O O . LYS A 1 167 ? -1.325 -22.568 -29.708 1.00 44.25 167 LYS A O 1
ATOM 1262 N N . VAL A 1 168 ? -2.512 -22.015 -27.892 1.00 49.56 168 VAL A N 1
ATOM 1263 C CA . VAL A 1 168 ? -2.969 -23.340 -27.527 1.00 49.56 168 VAL A CA 1
ATOM 1264 C C . VAL A 1 168 ? -4.074 -23.583 -28.524 1.00 49.56 168 VAL A C 1
ATOM 1266 O O . VAL A 1 168 ? -5.206 -23.172 -28.330 1.00 49.56 168 VAL A O 1
ATOM 1269 N N . ARG A 1 169 ? -3.679 -24.108 -29.684 1.00 43.00 169 ARG A N 1
ATOM 1270 C CA . ARG A 1 169 ? -4.553 -24.495 -30.777 1.00 43.00 169 ARG A CA 1
ATOM 1271 C C . ARG A 1 169 ? -5.589 -25.422 -30.135 1.00 43.00 169 ARG A C 1
ATOM 1273 O O . ARG A 1 169 ? -5.210 -26.551 -29.807 1.00 43.00 169 ARG A O 1
ATOM 1280 N N . PRO A 1 170 ? -6.837 -24.978 -29.882 1.00 46.75 170 PRO A N 1
ATOM 1281 C CA . PRO A 1 170 ? -7.835 -25.891 -29.371 1.00 46.75 170 PRO A CA 1
ATOM 1282 C C . PRO A 1 170 ? -7.972 -26.948 -30.455 1.00 46.75 170 PRO A C 1
ATOM 1284 O O . PRO A 1 170 ? -8.157 -26.639 -31.637 1.00 46.75 170 PRO A O 1
ATOM 1287 N N . LYS A 1 171 ? -7.712 -28.198 -30.077 1.00 51.94 171 LYS A N 1
ATOM 1288 C CA . LYS A 1 171 ? -7.791 -29.340 -30.978 1.00 51.94 171 LYS A CA 1
ATOM 1289 C C . LYS A 1 171 ? -9.186 -29.288 -31.596 1.00 51.94 171 LYS A C 1
ATOM 1291 O O . LYS A 1 171 ? -10.183 -29.383 -30.889 1.00 51.94 171 LYS A O 1
ATOM 1296 N N . ALA A 1 172 ? -9.218 -29.014 -32.896 1.00 44.50 172 ALA A N 1
ATOM 1297 C CA . ALA A 1 172 ? -10.418 -28.678 -33.631 1.00 44.50 172 ALA A CA 1
ATOM 1298 C C . ALA A 1 172 ? -11.511 -29.728 -33.402 1.00 44.50 172 ALA A C 1
ATOM 1300 O O . ALA A 1 172 ? -11.370 -30.875 -33.826 1.00 44.50 172 ALA A O 1
ATOM 1301 N N . LYS A 1 173 ? -12.625 -29.315 -32.794 1.00 50.06 173 LYS A N 1
ATOM 1302 C CA . LYS A 1 173 ? -13.925 -29.904 -33.096 1.00 50.06 173 LYS A CA 1
ATOM 1303 C C . LYS A 1 173 ? -14.683 -28.882 -33.936 1.00 50.06 173 LYS A C 1
ATOM 1305 O O . LYS A 1 173 ? -15.111 -27.837 -33.471 1.00 50.06 173 LYS A O 1
ATOM 1310 N N . SER A 1 174 ? -14.683 -29.188 -35.225 1.00 52.97 174 SER A N 1
ATOM 1311 C CA . SER A 1 174 ? -15.353 -28.503 -36.321 1.00 52.97 174 SER A CA 1
ATOM 1312 C C . SER A 1 174 ? -16.845 -28.291 -36.059 1.00 52.97 174 SER A C 1
ATOM 1314 O O . SER A 1 174 ? -17.559 -29.269 -35.842 1.00 52.97 174 SER A O 1
ATOM 1316 N N . ARG A 1 175 ? -17.304 -27.038 -36.153 1.00 45.94 175 ARG A N 1
ATOM 1317 C CA . ARG A 1 175 ? -18.356 -26.539 -37.070 1.00 45.94 175 ARG A CA 1
ATOM 1318 C C . ARG A 1 175 ? -18.702 -25.098 -36.666 1.00 45.94 175 ARG A C 1
ATOM 1320 O O . ARG A 1 175 ? -18.866 -24.842 -35.485 1.00 45.94 175 ARG A O 1
ATOM 1327 N N . ARG A 1 176 ? -18.563 -24.141 -37.600 1.00 48.53 176 ARG A N 1
ATOM 1328 C CA . ARG A 1 176 ? -19.684 -23.348 -38.165 1.00 48.53 176 ARG A CA 1
ATOM 1329 C C . ARG A 1 176 ? -20.547 -22.749 -37.042 1.00 48.53 176 ARG A C 1
ATOM 1331 O O . ARG A 1 176 ? -21.248 -23.495 -36.384 1.00 48.53 176 ARG A O 1
ATOM 1338 N N . ASP A 1 177 ? -20.464 -21.463 -36.723 1.00 43.09 177 ASP A N 1
ATOM 1339 C CA . ASP A 1 177 ? -20.671 -20.354 -37.651 1.00 43.09 177 ASP A CA 1
ATOM 1340 C C . ASP A 1 177 ? -19.901 -19.086 -37.273 1.00 43.09 177 ASP A C 1
ATOM 1342 O O . ASP A 1 177 ? -19.512 -18.852 -36.131 1.00 43.09 177 ASP A O 1
ATOM 1346 N N . ALA A 1 178 ? -19.672 -18.277 -38.302 1.00 49.31 178 ALA A N 1
ATOM 1347 C CA . ALA A 1 178 ? -19.161 -16.930 -38.200 1.00 49.31 178 ALA A CA 1
ATOM 1348 C C . ALA A 1 178 ? -20.221 -16.012 -37.577 1.00 49.31 178 ALA A C 1
ATOM 1350 O O . ALA A 1 178 ? -21.342 -15.949 -38.070 1.00 49.31 178 ALA A O 1
ATOM 1351 N N . ASN A 1 179 ? -19.835 -15.252 -36.556 1.00 44.22 179 ASN A N 1
ATOM 1352 C CA . ASN A 1 179 ? -20.061 -13.812 -36.547 1.00 44.22 179 ASN A CA 1
ATOM 1353 C C . ASN A 1 179 ? -19.062 -13.142 -35.601 1.00 44.22 179 ASN A C 1
ATOM 1355 O O . ASN A 1 179 ? -18.880 -13.522 -34.446 1.00 44.22 179 ASN A O 1
ATOM 1359 N N . SER A 1 180 ? -18.353 -12.171 -36.160 1.00 49.88 180 SER A N 1
ATOM 1360 C CA . SER A 1 180 ? -17.322 -11.367 -35.525 1.00 49.88 180 SER A CA 1
ATOM 1361 C C . SER A 1 180 ? -17.944 -10.381 -34.533 1.00 49.88 180 SER A C 1
ATOM 1363 O O . SER A 1 180 ? -18.403 -9.314 -34.933 1.00 49.88 180 SER A O 1
ATOM 1365 N N . ALA A 1 181 ? -17.939 -10.743 -33.252 1.00 50.12 181 ALA A N 1
ATOM 1366 C CA . ALA A 1 181 ? -18.165 -9.826 -32.127 1.00 50.12 181 ALA A CA 1
ATOM 1367 C C . ALA A 1 181 ? -17.304 -10.172 -30.889 1.00 50.12 181 ALA A C 1
ATOM 1369 O O . ALA A 1 181 ? -16.968 -9.291 -30.113 1.00 50.12 181 ALA A O 1
ATOM 1370 N N . ALA A 1 182 ? -16.824 -11.414 -30.769 1.00 50.00 182 ALA A N 1
ATOM 1371 C CA . ALA A 1 182 ? -16.217 -11.961 -29.547 1.00 50.00 182 ALA A CA 1
ATOM 1372 C C . ALA A 1 182 ? -14.751 -11.559 -29.245 1.00 50.00 182 ALA A C 1
ATOM 1374 O O . ALA A 1 182 ? -14.088 -12.223 -28.455 1.00 50.00 182 ALA A O 1
ATOM 1375 N N . ALA A 1 183 ? -14.199 -10.530 -29.898 1.00 49.12 183 ALA A N 1
ATOM 1376 C CA . ALA A 1 183 ? -12.835 -10.064 -29.602 1.00 49.12 183 ALA A CA 1
ATOM 1377 C C . ALA A 1 183 ? -12.794 -8.909 -28.587 1.00 49.12 183 ALA A C 1
ATOM 1379 O O . ALA A 1 183 ? -11.724 -8.639 -28.055 1.00 49.12 183 ALA A O 1
ATOM 1380 N N . LYS A 1 184 ? -13.928 -8.242 -28.324 1.00 47.00 184 LYS A N 1
ATOM 1381 C CA . LYS A 1 184 ? -14.034 -7.226 -27.263 1.00 47.00 184 LYS A CA 1
ATOM 1382 C C . LYS A 1 184 ? -14.404 -7.832 -25.909 1.00 47.00 184 LYS A C 1
ATOM 1384 O O . LYS A 1 184 ? -13.850 -7.409 -24.906 1.00 47.00 184 LYS A O 1
ATOM 1389 N N . ASP A 1 185 ? -15.226 -8.878 -25.910 1.00 47.34 185 ASP A N 1
ATOM 1390 C CA . ASP A 1 185 ? -15.738 -9.480 -24.673 1.00 47.34 185 ASP A CA 1
ATOM 1391 C C . ASP A 1 185 ? -14.629 -10.129 -23.815 1.00 47.34 185 ASP A C 1
ATOM 1393 O O . ASP A 1 185 ? -14.699 -10.106 -22.594 1.00 47.34 185 ASP A O 1
ATOM 1397 N N . MET A 1 186 ? -13.542 -10.633 -24.421 1.00 48.66 186 MET A N 1
ATOM 1398 C CA . MET A 1 186 ? -12.434 -11.222 -23.647 1.00 48.66 186 MET A CA 1
ATOM 1399 C C . MET A 1 186 ? -11.557 -10.201 -22.902 1.00 48.66 186 MET A C 1
ATOM 1401 O O . MET A 1 186 ? -10.903 -10.583 -21.933 1.00 48.66 186 MET A O 1
ATOM 1405 N N . GLU A 1 187 ? -11.485 -8.938 -23.342 1.00 50.31 187 GLU A N 1
ATOM 1406 C CA . GLU A 1 187 ? -10.733 -7.912 -22.598 1.00 50.31 187 GLU A CA 1
ATOM 1407 C C . GLU A 1 187 ? -11.533 -7.409 -21.388 1.00 50.31 187 GLU A C 1
ATOM 1409 O O . GLU A 1 187 ? -10.953 -7.288 -20.311 1.00 50.31 187 GLU A O 1
ATOM 1414 N N . GLU A 1 188 ? -12.853 -7.221 -21.526 1.00 48.28 188 GLU A N 1
ATOM 1415 C CA . GLU A 1 188 ? -13.740 -6.827 -20.415 1.00 48.28 188 GLU A CA 1
ATOM 1416 C C . GLU A 1 188 ? -13.765 -7.880 -19.295 1.00 48.28 188 GLU A C 1
ATOM 1418 O O . GLU A 1 188 ? -13.544 -7.530 -18.137 1.00 48.28 188 GLU A O 1
ATOM 1423 N N . ASP A 1 189 ? -13.896 -9.170 -19.629 1.00 49.34 189 ASP A N 1
ATOM 1424 C CA . ASP A 1 189 ? -13.907 -10.253 -18.628 1.00 49.34 189 ASP A CA 1
ATOM 1425 C C . ASP A 1 189 ? -12.610 -10.294 -17.790 1.00 49.34 189 ASP A C 1
ATOM 1427 O O . ASP A 1 189 ? -12.627 -10.599 -16.596 1.00 49.34 189 ASP A O 1
ATOM 1431 N N . THR A 1 190 ? -11.463 -9.951 -18.393 1.00 54.19 190 THR A N 1
ATOM 1432 C CA . THR A 1 190 ? -10.170 -9.954 -17.686 1.00 54.19 190 THR A CA 1
ATOM 1433 C C . THR A 1 190 ? -10.034 -8.749 -16.749 1.00 54.19 190 THR A C 1
ATOM 1435 O O . THR A 1 190 ? -9.425 -8.855 -15.683 1.00 54.19 190 THR A O 1
ATOM 1438 N N . GLU A 1 191 ? -10.586 -7.593 -17.127 1.00 55.09 191 GLU A N 1
ATOM 1439 C CA . GLU A 1 191 ? -10.598 -6.398 -16.277 1.00 55.09 191 GLU A CA 1
ATOM 1440 C C . GLU A 1 191 ? -11.553 -6.562 -15.084 1.00 55.09 191 GLU A C 1
ATOM 1442 O O . GLU A 1 191 ? -11.191 -6.181 -13.967 1.00 55.09 191 GLU A O 1
ATOM 1447 N N . GLU A 1 192 ? -12.711 -7.203 -15.277 1.00 53.47 192 GLU A N 1
ATOM 1448 C CA . GLU A 1 192 ? -13.673 -7.486 -14.204 1.00 53.47 192 GLU A CA 1
ATOM 1449 C C . GLU A 1 192 ? -13.140 -8.506 -13.181 1.00 53.47 192 GLU A C 1
ATOM 1451 O O . GLU A 1 192 ? -13.229 -8.267 -11.971 1.00 53.47 192 GLU A O 1
ATOM 1456 N N . GLU A 1 193 ? -12.512 -9.602 -13.628 1.00 55.34 193 GLU A N 1
ATOM 1457 C CA . GLU A 1 193 ? -11.874 -10.575 -12.726 1.00 55.34 193 GLU A CA 1
ATOM 1458 C C . GLU A 1 193 ? -10.739 -9.935 -11.906 1.00 55.34 193 GLU A C 1
ATOM 1460 O O . GLU A 1 193 ? -10.573 -10.209 -10.711 1.00 55.34 193 GLU A O 1
ATOM 1465 N N . GLU A 1 194 ? -9.956 -9.040 -12.512 1.00 54.91 194 GLU A N 1
ATOM 1466 C CA . GLU A 1 194 ? -8.894 -8.319 -11.812 1.00 54.91 194 GLU A CA 1
ATOM 1467 C C . GLU A 1 194 ? -9.433 -7.278 -10.826 1.00 54.91 194 GLU A C 1
ATOM 1469 O O . GLU A 1 194 ? -8.851 -7.098 -9.748 1.00 54.91 194 GLU A O 1
ATOM 1474 N N . GLU A 1 195 ? -10.563 -6.642 -11.141 1.00 55.84 195 GLU A N 1
ATOM 1475 C CA . GLU A 1 195 ? -11.259 -5.743 -10.225 1.00 55.84 195 GLU A CA 1
ATOM 1476 C C . GLU A 1 195 ? -11.856 -6.507 -9.028 1.00 55.84 195 GLU A C 1
ATOM 1478 O O . GLU A 1 195 ? -11.782 -6.040 -7.884 1.00 55.84 195 GLU A O 1
ATOM 1483 N N . GLU A 1 196 ? -12.376 -7.721 -9.234 1.00 53.06 196 GLU A N 1
ATOM 1484 C CA . GLU A 1 196 ? -12.808 -8.592 -8.138 1.00 53.06 196 GLU A CA 1
ATOM 1485 C C . GLU A 1 196 ? -11.636 -9.052 -7.264 1.00 53.06 196 GLU A C 1
ATOM 1487 O O . GLU A 1 196 ? -11.725 -8.968 -6.032 1.00 53.06 196 GLU A O 1
ATOM 1492 N N . VAL A 1 197 ? -10.505 -9.463 -7.849 1.00 56.31 197 VAL A N 1
ATOM 1493 C CA . VAL A 1 197 ? -9.285 -9.803 -7.090 1.00 56.31 197 VAL A CA 1
ATOM 1494 C C . VAL A 1 197 ? -8.791 -8.593 -6.288 1.00 56.31 197 VAL A C 1
ATOM 1496 O O . VAL A 1 197 ? -8.432 -8.728 -5.113 1.00 56.31 197 VAL A O 1
ATOM 1499 N N . PHE A 1 198 ? -8.846 -7.394 -6.870 1.00 54.84 198 PHE A N 1
ATOM 1500 C CA . PHE A 1 198 ? -8.483 -6.144 -6.204 1.00 54.84 198 PHE A CA 1
ATOM 1501 C C . PHE A 1 198 ? -9.365 -5.857 -4.977 1.00 54.84 198 PHE A C 1
ATOM 1503 O O . PHE A 1 198 ? -8.858 -5.474 -3.920 1.00 54.84 198 PHE A O 1
ATOM 1510 N N . ARG A 1 199 ? -10.674 -6.125 -5.061 1.00 59.75 199 ARG A N 1
ATOM 1511 C CA . ARG A 1 199 ? -11.615 -5.952 -3.938 1.00 59.75 199 ARG A CA 1
ATOM 1512 C C . ARG A 1 199 ? -11.337 -6.901 -2.766 1.00 59.75 199 ARG A C 1
ATOM 1514 O O . ARG A 1 199 ? -11.604 -6.538 -1.620 1.00 59.75 199 ARG A O 1
ATOM 1521 N N . HIS A 1 200 ? -10.779 -8.084 -3.025 1.00 54.97 200 HIS A N 1
ATOM 1522 C CA . HIS A 1 200 ? -10.425 -9.058 -1.985 1.00 54.97 200 HIS A CA 1
ATOM 1523 C C . HIS A 1 200 ? -9.057 -8.782 -1.339 1.00 54.97 200 HIS A C 1
ATOM 1525 O O . HIS A 1 200 ? -8.850 -9.156 -0.184 1.00 54.97 200 HIS A O 1
ATOM 1531 N N . GLU A 1 201 ? -8.138 -8.094 -2.030 1.00 60.66 201 GLU A N 1
ATOM 1532 C CA . GLU A 1 201 ? -6.835 -7.702 -1.466 1.00 60.66 201 GLU A CA 1
ATOM 1533 C C . GLU A 1 201 ? -6.955 -6.543 -0.443 1.00 60.66 201 GLU A C 1
ATOM 1535 O O . GLU A 1 201 ? -6.097 -6.405 0.427 1.00 60.66 201 GLU A O 1
ATOM 1540 N N . LEU A 1 202 ? -8.035 -5.750 -0.479 1.00 62.72 202 LEU A N 1
ATOM 1541 C CA . LEU A 1 202 ? -8.228 -4.522 0.318 1.00 62.72 202 LEU A CA 1
ATOM 1542 C C . LEU A 1 202 ? -8.676 -4.721 1.779 1.00 62.72 202 LEU A C 1
ATOM 1544 O O . LEU A 1 202 ? -9.208 -3.793 2.391 1.00 62.72 202 LEU A O 1
ATOM 1548 N N . VAL A 1 203 ? -8.496 -5.908 2.357 1.00 77.81 203 VAL A N 1
ATOM 1549 C CA . VAL A 1 203 ? -9.205 -6.276 3.589 1.00 77.81 203 VAL A CA 1
ATOM 1550 C C . VAL A 1 203 ? -8.274 -6.508 4.777 1.00 77.81 203 VAL A C 1
ATOM 1552 O O . VAL A 1 203 ? -7.270 -7.219 4.685 1.00 77.81 203 VAL A O 1
ATOM 1555 N N . VAL A 1 204 ? -8.623 -5.944 5.938 1.00 83.38 204 VAL A N 1
ATOM 1556 C CA . VAL A 1 204 ? -7.971 -6.287 7.211 1.00 83.38 204 VAL A CA 1
ATOM 1557 C C . VAL A 1 204 ? -8.687 -7.499 7.807 1.00 83.38 204 VAL A C 1
ATOM 1559 O O . VAL A 1 204 ? -9.880 -7.451 8.089 1.00 83.38 204 VAL A O 1
ATOM 1562 N N . LEU A 1 205 ? -7.958 -8.599 7.997 1.00 88.12 205 LEU A N 1
ATOM 1563 C CA . LEU A 1 205 ? -8.455 -9.774 8.712 1.00 88.12 205 LEU A CA 1
ATOM 1564 C C . LEU A 1 205 ? -8.323 -9.546 10.217 1.00 88.12 205 LEU A C 1
ATOM 1566 O O . LEU A 1 205 ? -7.212 -9.549 10.743 1.00 88.12 205 LEU A O 1
ATOM 1570 N N . VAL A 1 206 ? -9.452 -9.366 10.895 1.00 89.19 206 VAL A N 1
ATOM 1571 C CA . VAL A 1 206 ? -9.518 -9.172 12.344 1.00 89.19 206 VAL A CA 1
ATOM 1572 C C . VAL A 1 206 ? -9.920 -10.495 13.005 1.00 89.19 206 VAL A C 1
ATOM 1574 O O . VAL A 1 206 ? -10.983 -11.035 12.687 1.00 89.19 206 VAL A O 1
ATOM 1577 N N . PRO A 1 207 ? -9.106 -11.071 13.905 1.00 91.56 207 PRO A N 1
ATOM 1578 C CA . PRO A 1 207 ? -9.485 -12.283 14.622 1.00 91.56 207 PRO A CA 1
ATOM 1579 C C . PRO A 1 207 ? -10.755 -12.078 15.457 1.00 91.56 207 PRO A C 1
ATOM 1581 O O . PRO A 1 207 ? -10.908 -11.058 16.123 1.00 91.56 207 PRO A O 1
ATOM 1584 N N . VAL A 1 208 ? -11.635 -13.083 15.519 1.00 90.00 208 VAL A N 1
ATOM 1585 C CA . VAL A 1 208 ? -12.892 -12.975 16.294 1.00 90.00 208 VAL A CA 1
ATOM 1586 C C . VAL A 1 208 ? -12.650 -12.681 17.779 1.00 90.00 208 VAL A C 1
ATOM 1588 O O . VAL A 1 208 ? -13.465 -12.008 18.402 1.00 90.00 208 VAL A O 1
ATOM 1591 N N . HIS A 1 209 ? -11.541 -13.152 18.359 1.00 91.50 209 HIS A N 1
ATOM 1592 C CA . HIS A 1 209 ? -11.208 -12.845 19.754 1.00 91.50 209 HIS A CA 1
ATOM 1593 C C . HIS A 1 209 ? -10.884 -11.358 19.969 1.00 91.50 209 HIS A C 1
ATOM 1595 O O . HIS A 1 209 ? -11.241 -10.826 21.011 1.00 91.50 209 HIS A O 1
ATOM 1601 N N . VAL A 1 210 ? -10.302 -10.681 18.971 1.00 94.00 210 VAL A N 1
ATOM 1602 C CA . VAL A 1 210 ? -10.083 -9.227 18.988 1.00 94.00 210 VAL A CA 1
ATOM 1603 C C . VAL A 1 210 ? -11.423 -8.502 18.855 1.00 94.00 210 VAL A C 1
ATOM 1605 O O . VAL A 1 210 ? -11.714 -7.601 19.620 1.00 94.00 210 VAL A O 1
ATOM 1608 N N . CYS A 1 211 ? -12.324 -8.950 17.976 1.00 92.12 211 CYS A N 1
ATOM 1609 C CA . CYS A 1 211 ? -13.666 -8.351 17.885 1.00 92.12 211 CYS A CA 1
ATOM 1610 C C . CYS A 1 211 ? -14.489 -8.501 19.177 1.00 92.12 211 CYS A C 1
ATOM 1612 O O . CYS A 1 211 ? -15.373 -7.694 19.441 1.00 92.12 211 CYS A O 1
ATOM 1614 N N . ARG A 1 212 ? -14.222 -9.540 19.978 1.00 93.38 212 ARG A N 1
ATOM 1615 C CA . ARG A 1 212 ? -14.860 -9.751 21.287 1.00 93.38 212 ARG A CA 1
ATOM 1616 C C . ARG A 1 212 ? -14.310 -8.842 22.385 1.00 93.38 212 ARG A C 1
ATOM 1618 O O . ARG A 1 212 ? -14.926 -8.793 23.443 1.00 93.38 212 ARG A O 1
ATOM 1625 N N . SER A 1 213 ? -13.192 -8.149 22.157 1.00 95.06 213 SER A N 1
ATOM 1626 C CA . SER A 1 213 ? -12.666 -7.176 23.117 1.00 95.06 213 SER A CA 1
ATOM 1627 C C . SER A 1 213 ? -13.385 -5.825 23.056 1.00 95.06 213 SER A C 1
ATOM 1629 O O . SER A 1 213 ? -13.099 -4.962 23.876 1.00 95.06 213 SER A O 1
ATOM 1631 N N . ILE A 1 214 ? -14.330 -5.645 22.124 1.00 93.38 214 ILE A N 1
ATOM 1632 C CA . ILE A 1 214 ? -15.163 -4.445 22.015 1.00 93.38 214 ILE A CA 1
ATOM 1633 C C . ILE A 1 214 ? -16.146 -4.397 23.191 1.00 93.38 214 ILE A C 1
ATOM 1635 O O . ILE A 1 214 ? -17.058 -5.219 23.300 1.00 93.38 214 ILE A O 1
ATOM 1639 N N . HIS A 1 215 ? -15.957 -3.431 24.082 1.00 91.12 215 HIS A N 1
ATOM 1640 C CA . HIS A 1 215 ? -16.778 -3.249 25.270 1.00 91.12 215 HIS A CA 1
ATOM 1641 C C . HIS A 1 215 ? -18.196 -2.792 24.911 1.00 91.12 215 HIS A C 1
ATOM 1643 O O . HIS A 1 215 ? -18.412 -1.999 23.996 1.00 91.12 215 HIS A O 1
ATOM 1649 N N . GLY A 1 216 ? -19.184 -3.319 25.639 1.00 89.38 216 GLY A N 1
ATOM 1650 C CA . GLY A 1 216 ? -20.591 -2.934 25.490 1.00 89.38 216 GLY A CA 1
ATOM 1651 C C . GLY A 1 216 ? -21.300 -3.467 24.239 1.00 89.38 216 GLY A C 1
ATOM 1652 O O . GLY A 1 216 ? -22.493 -3.217 24.083 1.00 89.38 216 GLY A O 1
ATOM 1653 N N . LEU A 1 217 ? -20.622 -4.224 23.365 1.00 89.19 217 LEU A N 1
ATOM 1654 C CA . LEU A 1 217 ? -21.213 -4.771 22.142 1.00 89.19 217 LEU A CA 1
ATOM 1655 C C . LEU A 1 217 ? -21.016 -6.285 22.042 1.00 89.19 217 LEU A C 1
ATOM 1657 O O . LEU A 1 217 ? -19.917 -6.820 22.161 1.00 89.19 217 LEU A O 1
ATOM 1661 N N . SER A 1 218 ? -22.100 -6.998 21.751 1.00 90.94 218 SER A N 1
ATOM 1662 C CA . SER A 1 218 ? -22.023 -8.396 21.333 1.00 90.94 218 SER A CA 1
ATOM 1663 C C . SER A 1 218 ? -21.425 -8.506 19.928 1.00 90.94 218 SER A C 1
ATOM 1665 O O . SER A 1 218 ? -21.608 -7.626 19.087 1.00 90.94 218 SER A O 1
ATOM 1667 N N . LEU A 1 219 ? -20.788 -9.640 19.619 1.00 88.31 219 LEU A N 1
ATOM 1668 C CA . LEU A 1 219 ? -20.244 -9.900 18.279 1.00 88.31 219 LEU A CA 1
ATOM 1669 C C . LEU A 1 219 ? -21.305 -9.727 17.177 1.00 88.31 219 LEU A C 1
ATOM 1671 O O . LEU A 1 219 ? -20.991 -9.252 16.091 1.00 88.31 219 LEU A O 1
ATOM 1675 N N . ARG A 1 220 ? -22.565 -10.080 17.464 1.00 85.81 220 ARG A N 1
ATOM 1676 C CA . ARG A 1 220 ? -23.684 -9.889 16.535 1.00 85.81 220 ARG A CA 1
ATOM 1677 C C . ARG A 1 220 ? -23.945 -8.406 16.271 1.00 85.81 220 ARG A C 1
ATOM 1679 O O . ARG A 1 220 ? -24.030 -8.026 15.116 1.00 85.81 220 ARG A O 1
ATOM 1686 N N . GLN A 1 221 ? -23.970 -7.572 17.311 1.00 88.75 221 GLN A N 1
ATOM 1687 C CA . GLN A 1 221 ? -24.107 -6.119 17.158 1.00 88.75 221 GLN A CA 1
ATOM 1688 C C . GLN A 1 221 ? -22.926 -5.507 16.397 1.00 88.75 221 GLN A C 1
ATOM 1690 O O . GLN A 1 221 ? -23.140 -4.645 15.556 1.00 88.75 221 GLN A O 1
ATOM 1695 N N . VAL A 1 222 ? -21.694 -5.972 16.636 1.00 87.19 222 VAL A N 1
ATOM 1696 C CA . VAL A 1 222 ? -20.510 -5.527 15.875 1.00 87.19 222 VAL A CA 1
ATOM 1697 C C . VAL A 1 222 ? -20.664 -5.857 14.389 1.00 87.19 222 VAL A C 1
ATOM 1699 O O . VAL A 1 222 ? -20.412 -5.005 13.536 1.00 87.19 222 VAL A O 1
ATOM 1702 N N . VAL A 1 223 ? -21.113 -7.075 14.071 1.00 85.56 223 VAL A N 1
ATOM 1703 C CA . VAL A 1 223 ? -21.395 -7.499 12.693 1.00 85.56 223 VAL A CA 1
ATOM 1704 C C . VAL A 1 223 ? -22.515 -6.659 12.091 1.00 85.56 223 VAL A C 1
ATOM 1706 O O . VAL A 1 223 ? -22.342 -6.175 10.978 1.00 85.56 223 VAL A O 1
ATOM 1709 N N . ASP A 1 224 ? -23.617 -6.445 12.807 1.00 83.00 224 ASP A N 1
ATOM 1710 C CA . ASP A 1 224 ? -24.768 -5.678 12.325 1.00 83.00 224 ASP A CA 1
ATOM 1711 C C . ASP A 1 224 ? -24.395 -4.206 12.069 1.00 83.00 224 ASP A C 1
ATOM 1713 O O . ASP A 1 224 ? -24.734 -3.665 11.019 1.00 83.00 224 ASP A O 1
ATOM 1717 N N . LEU A 1 225 ? -23.625 -3.577 12.965 1.00 83.75 225 LEU A N 1
ATOM 1718 C CA . LEU A 1 225 ? -23.144 -2.195 12.821 1.00 83.75 225 LEU A CA 1
ATOM 1719 C C . LEU A 1 225 ? -22.196 -2.028 11.634 1.00 83.75 225 LEU A C 1
ATOM 1721 O O . LEU A 1 225 ? -22.315 -1.066 10.880 1.00 83.75 225 LEU A O 1
ATOM 1725 N N . CYS A 1 226 ? -21.264 -2.964 11.455 1.00 81.62 226 CYS A N 1
ATOM 1726 C CA . CYS A 1 226 ? -20.348 -2.929 10.321 1.00 81.62 226 CYS A CA 1
ATOM 1727 C C . CYS A 1 226 ? -21.062 -3.284 9.010 1.00 81.62 226 CYS A C 1
ATOM 1729 O O . CYS A 1 226 ? -20.749 -2.724 7.966 1.00 81.62 226 CYS A O 1
ATOM 1731 N N . SER A 1 227 ? -22.018 -4.211 9.035 1.00 76.75 227 SER A N 1
ATOM 1732 C CA . SER A 1 227 ? -22.735 -4.667 7.836 1.00 76.75 227 SER A CA 1
ATOM 1733 C C . SER A 1 227 ? -23.836 -3.704 7.406 1.00 76.75 227 SER A C 1
ATOM 1735 O O . SER A 1 227 ? -24.282 -3.774 6.257 1.00 76.75 227 SER A O 1
ATOM 1737 N N . ALA A 1 228 ? -24.278 -2.818 8.303 1.00 70.44 228 ALA A N 1
ATOM 1738 C CA . ALA A 1 228 ? -25.232 -1.780 7.976 1.00 70.44 228 ALA A CA 1
ATOM 1739 C C . ALA A 1 228 ? -24.687 -0.933 6.813 1.00 70.44 228 ALA A C 1
ATOM 1741 O O . ALA A 1 228 ? -23.514 -0.556 6.821 1.00 70.44 228 ALA A O 1
ATOM 1742 N N . PRO A 1 229 ? -25.515 -0.618 5.803 1.00 60.03 229 PRO A N 1
ATOM 1743 C CA . PRO A 1 229 ? -25.149 0.311 4.746 1.00 60.03 229 PRO A CA 1
ATOM 1744 C C . PRO A 1 229 ? -25.069 1.716 5.351 1.00 60.03 229 PRO A C 1
ATOM 1746 O O . PRO A 1 229 ? -26.020 2.496 5.310 1.00 60.03 229 PRO A O 1
ATOM 1749 N N . THR A 1 230 ? -23.951 2.032 5.988 1.00 52.94 230 THR A N 1
ATOM 1750 C CA . THR A 1 230 ? -23.717 3.335 6.588 1.00 52.94 230 THR A CA 1
ATOM 1751 C C . THR A 1 230 ? -23.546 4.384 5.493 1.00 52.94 230 THR A C 1
ATOM 1753 O O . THR A 1 230 ? -22.541 4.451 4.798 1.00 52.94 230 THR A O 1
ATOM 1756 N N . LEU A 1 231 ? -24.615 5.168 5.336 1.00 45.53 231 LEU A N 1
ATOM 1757 C CA . LEU A 1 231 ? -24.653 6.608 5.071 1.00 45.53 231 LEU A CA 1
ATOM 1758 C C . LEU A 1 231 ? -23.702 7.186 3.998 1.00 45.53 231 LEU A C 1
ATOM 1760 O O . LEU A 1 231 ? -22.542 7.484 4.243 1.00 45.53 231 LEU A O 1
ATOM 1764 N N . ARG A 1 232 ? -24.336 7.515 2.859 1.00 41.72 232 ARG A N 1
ATOM 1765 C CA . ARG A 1 232 ? -24.017 8.574 1.876 1.00 41.72 232 ARG A CA 1
ATOM 1766 C C . ARG A 1 232 ? -22.611 8.567 1.253 1.00 41.72 232 ARG A C 1
ATOM 1768 O O . ARG A 1 232 ? -21.690 9.201 1.747 1.00 41.72 232 ARG A O 1
ATOM 1775 N N . GLY A 1 233 ? -22.534 8.048 0.024 1.00 43.31 233 GLY A N 1
ATOM 1776 C CA . GLY A 1 233 ? -21.637 8.616 -0.995 1.00 43.31 233 GLY A CA 1
ATOM 1777 C C . GLY A 1 233 ? -20.793 7.635 -1.802 1.00 43.31 233 GLY A C 1
ATOM 1778 O O . GLY A 1 233 ? -20.254 8.042 -2.827 1.00 43.31 233 GLY A O 1
ATOM 1779 N N . GLN A 1 234 ? -20.693 6.364 -1.405 1.00 41.72 234 GLN A N 1
ATOM 1780 C CA . GLN A 1 234 ? -19.989 5.357 -2.206 1.00 41.72 234 GLN A CA 1
ATOM 1781 C C . GLN A 1 234 ? -20.955 4.535 -3.074 1.00 41.72 234 GLN A C 1
ATOM 1783 O O . GLN A 1 234 ? -22.062 4.216 -2.625 1.00 41.72 234 GLN A O 1
ATOM 1788 N N . PRO A 1 235 ? -20.563 4.200 -4.320 1.00 39.00 235 PRO A N 1
ATOM 1789 C CA . PRO A 1 235 ? -21.355 3.337 -5.185 1.00 39.00 235 PRO A CA 1
ATOM 1790 C C . PRO A 1 235 ? -21.593 1.993 -4.494 1.00 39.00 235 PRO A C 1
ATOM 1792 O O . PRO A 1 235 ? -20.746 1.505 -3.750 1.00 39.00 235 PRO A O 1
ATOM 1795 N N . ARG A 1 236 ? -22.786 1.433 -4.714 1.00 40.41 236 ARG A N 1
ATOM 1796 C CA . ARG A 1 236 ? -23.303 0.193 -4.121 1.00 40.41 236 ARG A CA 1
ATOM 1797 C C . ARG A 1 236 ? -22.359 -0.992 -4.372 1.00 40.41 236 ARG A C 1
ATOM 1799 O O . ARG A 1 236 ? -22.579 -1.770 -5.291 1.00 40.41 236 ARG A O 1
ATOM 1806 N N . THR A 1 237 ? -21.331 -1.154 -3.555 1.00 42.00 237 THR A N 1
ATOM 1807 C CA . THR A 1 237 ? -20.501 -2.361 -3.530 1.00 42.00 237 THR A CA 1
ATOM 1808 C C . THR A 1 237 ? -20.799 -3.167 -2.272 1.00 42.00 237 THR A C 1
ATOM 1810 O O . THR A 1 237 ? -21.107 -2.602 -1.226 1.00 42.00 237 THR A O 1
ATOM 1813 N N . ALA A 1 238 ? -20.769 -4.492 -2.431 1.00 50.41 238 ALA A N 1
ATOM 1814 C CA . ALA A 1 238 ? -21.177 -5.532 -1.489 1.00 50.41 238 ALA A CA 1
ATOM 1815 C C . ALA A 1 238 ? -20.833 -5.271 -0.008 1.00 50.41 238 ALA A C 1
ATOM 1817 O O . ALA A 1 238 ? -19.822 -4.645 0.301 1.00 50.41 238 ALA A O 1
ATOM 1818 N N . ALA A 1 239 ? -21.663 -5.828 0.886 1.00 51.09 239 ALA A N 1
ATOM 1819 C CA . ALA A 1 239 ? -21.586 -5.738 2.349 1.00 51.09 239 ALA A CA 1
ATOM 1820 C C . ALA A 1 239 ? -20.151 -5.601 2.899 1.00 51.09 239 ALA A C 1
ATOM 1822 O O . ALA A 1 239 ? -19.241 -6.339 2.501 1.00 51.09 239 ALA A O 1
ATOM 1823 N N . SER A 1 240 ? -19.964 -4.658 3.830 1.00 58.19 240 SER A N 1
ATOM 1824 C CA . SER A 1 240 ? -18.646 -4.228 4.327 1.00 58.19 240 SER A CA 1
ATOM 1825 C C . SER A 1 240 ? -17.908 -5.290 5.166 1.00 58.19 240 SER A C 1
ATOM 1827 O O . SER A 1 240 ? -16.728 -5.122 5.492 1.00 58.19 240 SER A O 1
ATOM 1829 N N . LEU A 1 241 ? -18.583 -6.400 5.480 1.00 58.94 241 LEU A N 1
ATOM 1830 C CA . LEU A 1 241 ? -18.078 -7.446 6.350 1.00 58.94 241 LEU A CA 1
ATOM 1831 C C . LEU A 1 241 ? -18.242 -8.833 5.717 1.00 58.94 241 LEU A C 1
ATOM 1833 O O . LEU A 1 241 ? -19.283 -9.163 5.154 1.00 58.94 241 LEU A O 1
ATOM 1837 N N . GLY A 1 242 ? -17.200 -9.653 5.828 1.00 58.91 242 GLY A N 1
ATOM 1838 C CA . GLY A 1 242 ? -17.215 -11.065 5.446 1.00 58.91 242 GLY A CA 1
ATOM 1839 C C . GLY A 1 242 ? -16.653 -11.944 6.563 1.00 58.91 242 GLY A C 1
ATOM 1840 O O . GLY A 1 242 ? -15.889 -11.477 7.406 1.00 58.91 242 GLY A O 1
ATOM 1841 N N . LEU A 1 243 ? -17.018 -13.222 6.582 1.00 65.38 243 LEU A N 1
ATOM 1842 C CA . LEU A 1 243 ? -16.476 -14.202 7.523 1.00 65.38 243 LEU A CA 1
ATOM 1843 C C . LEU A 1 243 ? -15.485 -15.104 6.787 1.00 65.38 243 LEU A C 1
ATOM 1845 O O . LEU A 1 243 ? -15.850 -15.726 5.793 1.00 65.38 243 LEU A O 1
ATOM 1849 N N . VAL A 1 244 ? -14.253 -15.208 7.289 1.00 65.88 244 VAL A N 1
ATOM 1850 C CA . VAL A 1 244 ? -13.259 -16.156 6.766 1.00 65.88 244 VAL A CA 1
ATOM 1851 C C . VAL A 1 244 ? -12.921 -17.159 7.848 1.00 65.88 244 VAL A C 1
ATOM 1853 O O . VAL A 1 244 ? -12.346 -16.833 8.889 1.00 65.88 244 VAL A O 1
ATOM 1856 N N . ILE A 1 245 ? -13.253 -18.413 7.572 1.00 60.28 245 ILE A N 1
ATOM 1857 C CA . ILE A 1 245 ? -12.740 -19.549 8.323 1.00 60.28 245 ILE A CA 1
ATOM 1858 C C . ILE A 1 245 ? -11.469 -19.963 7.596 1.00 60.28 245 ILE A C 1
ATOM 1860 O O . ILE A 1 245 ? -11.539 -20.551 6.523 1.00 60.28 245 ILE A O 1
ATOM 1864 N N . SER A 1 246 ? -10.310 -19.601 8.145 1.00 46.72 246 SER A N 1
ATOM 1865 C CA . SER A 1 246 ? -9.032 -20.012 7.569 1.00 46.72 246 SER A CA 1
ATOM 1866 C C . SER A 1 246 ? -8.624 -21.351 8.200 1.00 46.72 246 SER A C 1
ATOM 1868 O O . SER A 1 246 ? -8.352 -21.379 9.411 1.00 46.72 246 SER A O 1
ATOM 1870 N N . PRO A 1 247 ? -8.607 -22.464 7.438 1.00 37.88 247 PRO A N 1
ATOM 1871 C CA . PRO A 1 247 ? -8.103 -23.751 7.916 1.00 37.88 247 PRO A CA 1
ATOM 1872 C C . PRO A 1 247 ? -6.564 -23.829 7.903 1.00 37.88 247 PRO A C 1
ATOM 1874 O O . PRO A 1 247 ? -6.007 -24.855 8.278 1.00 37.88 247 PRO A O 1
ATOM 1877 N N . ALA A 1 248 ? -5.866 -22.771 7.472 1.00 41.09 248 ALA A N 1
ATOM 1878 C CA . ALA A 1 248 ? -4.416 -22.772 7.317 1.00 41.09 248 ALA A CA 1
ATOM 1879 C C . ALA A 1 248 ? -3.660 -22.399 8.606 1.00 41.09 248 ALA A C 1
ATOM 1881 O O . ALA A 1 248 ? -4.087 -21.549 9.389 1.00 41.09 248 ALA A O 1
ATOM 1882 N N . VAL A 1 249 ? -2.519 -23.072 8.758 1.00 44.56 249 VAL A N 1
ATOM 1883 C CA . VAL A 1 249 ? -1.532 -23.023 9.844 1.00 44.56 249 VAL A CA 1
ATOM 1884 C C . VAL A 1 249 ? -1.118 -21.585 10.184 1.00 44.56 249 VAL A C 1
ATOM 1886 O O . VAL A 1 249 ? -0.998 -20.739 9.294 1.00 44.56 249 VAL A O 1
ATOM 1889 N N . SER A 1 250 ? -0.912 -21.316 11.475 1.00 44.81 250 SER A N 1
ATOM 1890 C CA . SER A 1 250 ? -0.529 -20.007 12.007 1.00 44.81 250 SER A CA 1
ATOM 1891 C C . SER A 1 250 ? 0.723 -19.451 11.305 1.00 44.81 250 SER A C 1
ATOM 1893 O O . SER A 1 250 ? 1.653 -20.211 11.023 1.00 44.81 250 SER A O 1
ATOM 1895 N N . PRO A 1 251 ? 0.809 -18.133 11.038 1.00 49.62 251 PRO A N 1
ATOM 1896 C CA . PRO A 1 251 ? 2.021 -17.510 10.502 1.00 49.62 251 PRO A CA 1
ATOM 1897 C C . PRO A 1 251 ? 3.267 -17.726 11.382 1.00 49.62 251 PRO A C 1
ATOM 1899 O O . PRO A 1 251 ? 4.373 -17.682 10.848 1.00 49.62 251 PRO A O 1
ATOM 1902 N N . SER A 1 252 ? 3.099 -18.038 12.675 1.00 54.66 252 SER A N 1
ATOM 1903 C CA . SER A 1 252 ? 4.185 -18.433 13.588 1.00 54.66 252 SER A CA 1
ATOM 1904 C C . SER A 1 252 ? 4.905 -19.727 13.190 1.00 54.66 252 SER A C 1
ATOM 1906 O O . SER A 1 252 ? 6.040 -19.941 13.605 1.00 54.66 252 SER A O 1
ATOM 1908 N N . ASP A 1 253 ? 4.285 -20.577 12.367 1.00 57.09 253 ASP A N 1
ATOM 1909 C CA . ASP A 1 253 ? 4.745 -21.955 12.151 1.00 57.09 253 ASP A CA 1
ATOM 1910 C C . ASP A 1 253 ? 5.541 -22.130 10.845 1.00 57.09 253 ASP A C 1
ATOM 1912 O O . ASP A 1 253 ? 5.862 -23.250 10.446 1.00 57.09 253 ASP A O 1
ATOM 1916 N N . ASN A 1 254 ? 5.878 -21.035 10.148 1.00 58.34 254 ASN A N 1
ATOM 1917 C CA . ASN A 1 254 ? 6.689 -21.092 8.929 1.00 58.34 254 ASN A CA 1
ATOM 1918 C C . ASN A 1 254 ? 7.903 -20.146 8.981 1.00 58.34 254 ASN A C 1
ATOM 1920 O O . ASN A 1 254 ? 7.901 -19.100 8.321 1.00 58.34 254 ASN A O 1
ATOM 1924 N N . PRO A 1 255 ? 8.981 -20.532 9.691 1.00 60.72 255 PRO A N 1
ATOM 1925 C CA . PRO A 1 255 ? 10.192 -19.716 9.835 1.00 60.72 255 PRO A CA 1
ATOM 1926 C C . PRO A 1 255 ? 10.900 -19.424 8.499 1.00 60.72 255 PRO A C 1
ATOM 1928 O O . PRO A 1 255 ? 11.708 -18.505 8.402 1.00 60.72 255 PRO A O 1
ATOM 1931 N N . HIS A 1 256 ? 10.581 -20.162 7.431 1.00 64.94 256 HIS A N 1
ATOM 1932 C CA . HIS A 1 256 ? 11.160 -19.967 6.099 1.00 64.94 256 HIS A CA 1
ATOM 1933 C C . HIS A 1 256 ? 10.370 -18.993 5.213 1.00 64.94 256 HIS A C 1
ATOM 1935 O O . HIS A 1 256 ? 10.706 -18.819 4.037 1.00 64.94 256 HIS A O 1
ATOM 1941 N N . ARG A 1 257 ? 9.307 -18.356 5.722 1.00 64.69 257 ARG A N 1
ATOM 1942 C CA . ARG A 1 257 ? 8.465 -17.458 4.918 1.00 64.69 257 ARG A CA 1
ATOM 1943 C C . ARG A 1 257 ? 9.213 -16.204 4.456 1.00 64.69 257 ARG A C 1
ATOM 1945 O O . ARG A 1 257 ? 9.126 -15.869 3.277 1.00 64.69 257 ARG A O 1
ATOM 1952 N N . GLY A 1 258 ? 10.007 -15.577 5.327 1.00 61.19 258 GLY A N 1
ATOM 1953 C CA . GLY A 1 258 ? 10.842 -14.423 4.961 1.00 61.19 258 GLY A CA 1
ATOM 1954 C C . GLY A 1 258 ? 11.897 -14.764 3.899 1.00 61.19 258 GLY A C 1
ATOM 1955 O O . GLY A 1 258 ? 12.068 -14.038 2.921 1.00 61.19 258 GLY A O 1
ATOM 1956 N N . GLU A 1 259 ? 12.533 -15.932 4.025 1.00 68.69 259 GLU A N 1
ATOM 1957 C CA . GLU A 1 259 ? 13.461 -16.488 3.028 1.00 68.69 259 GLU A CA 1
ATOM 1958 C C . GLU A 1 259 ? 12.758 -16.719 1.674 1.00 68.69 259 GLU A C 1
ATOM 1960 O O . GLU A 1 259 ? 13.288 -16.364 0.621 1.00 68.69 259 GLU A O 1
ATOM 1965 N N . LYS A 1 260 ? 11.530 -17.260 1.679 1.00 67.44 260 LYS A N 1
ATOM 1966 C CA . LYS A 1 260 ? 10.721 -17.435 0.461 1.00 67.44 260 LYS A CA 1
ATOM 1967 C C . LYS A 1 260 ? 10.343 -16.105 -0.186 1.00 67.44 260 LYS A C 1
ATOM 1969 O O . LYS A 1 260 ? 10.451 -16.001 -1.404 1.00 67.44 260 LYS A O 1
ATOM 1974 N N . ASN A 1 261 ? 9.947 -15.099 0.589 1.00 58.12 261 ASN A N 1
ATOM 1975 C CA . ASN A 1 261 ? 9.582 -13.788 0.048 1.00 58.12 261 ASN A CA 1
ATOM 1976 C C . ASN A 1 261 ? 10.791 -13.086 -0.587 1.00 58.12 261 ASN A C 1
ATOM 1978 O O . ASN A 1 261 ? 10.681 -12.622 -1.721 1.00 58.12 261 ASN A O 1
ATOM 1982 N N . ARG A 1 262 ? 11.977 -13.146 0.043 1.00 65.50 262 ARG A N 1
ATOM 1983 C CA . ARG A 1 262 ? 13.235 -12.687 -0.583 1.00 65.50 262 ARG A CA 1
ATOM 1984 C C . ARG A 1 262 ? 13.539 -13.413 -1.891 1.00 65.50 262 ARG A C 1
ATOM 1986 O O . ARG A 1 262 ? 13.968 -12.792 -2.859 1.00 65.50 262 ARG A O 1
ATOM 1993 N N . ARG A 1 263 ? 13.317 -14.730 -1.949 1.00 67.62 263 ARG A N 1
ATOM 1994 C CA . ARG A 1 263 ? 13.498 -15.502 -3.190 1.00 67.62 263 ARG A CA 1
ATOM 1995 C C . ARG A 1 263 ? 12.495 -15.090 -4.264 1.00 67.62 263 ARG A C 1
ATOM 1997 O O . ARG A 1 263 ? 12.884 -14.981 -5.420 1.00 67.62 263 ARG A O 1
ATOM 2004 N N . ILE A 1 264 ? 11.237 -14.839 -3.902 1.00 63.22 264 ILE A N 1
ATOM 2005 C CA . ILE A 1 264 ? 10.205 -14.357 -4.831 1.00 63.22 264 ILE A CA 1
ATOM 2006 C C . ILE A 1 264 ? 10.571 -12.970 -5.370 1.00 63.22 264 ILE A C 1
ATOM 2008 O O . ILE A 1 264 ? 10.454 -12.756 -6.572 1.00 63.22 264 ILE A O 1
ATOM 2012 N N . GLU A 1 265 ? 11.081 -12.060 -4.539 1.00 60.50 265 GLU A N 1
ATOM 2013 C CA . GLU A 1 265 ? 11.618 -10.772 -4.999 1.00 60.50 265 GLU A CA 1
ATOM 2014 C C . GLU A 1 265 ? 12.794 -10.944 -5.952 1.00 60.50 265 GLU A C 1
ATOM 2016 O O . GLU A 1 265 ? 12.807 -10.334 -7.019 1.00 60.50 265 GLU A O 1
ATOM 2021 N N . GLY A 1 266 ? 13.748 -11.813 -5.609 1.00 64.12 266 GLY A N 1
ATOM 2022 C CA . GLY A 1 266 ? 14.851 -12.158 -6.501 1.00 64.12 266 GLY A CA 1
ATOM 2023 C C . GLY A 1 266 ? 14.342 -12.680 -7.846 1.00 64.12 266 GLY A C 1
ATOM 2024 O O . GLY A 1 266 ? 14.829 -12.260 -8.889 1.00 64.12 266 GLY A O 1
ATOM 2025 N N . ILE A 1 267 ? 13.305 -13.523 -7.845 1.00 58.91 267 ILE A N 1
ATOM 2026 C CA . ILE A 1 267 ? 12.658 -14.025 -9.065 1.00 58.91 267 ILE A CA 1
ATOM 2027 C C . ILE A 1 267 ? 11.949 -12.900 -9.827 1.00 58.91 267 ILE A C 1
ATOM 2029 O O . ILE A 1 267 ? 12.066 -12.855 -11.045 1.00 58.91 267 ILE A O 1
ATOM 2033 N N . GLN A 1 268 ? 11.243 -11.986 -9.160 1.00 53.94 268 GLN A N 1
ATOM 2034 C CA . GLN A 1 268 ? 10.560 -10.862 -9.811 1.00 53.94 268 GLN A CA 1
ATOM 2035 C C . GLN A 1 268 ? 11.550 -9.872 -10.426 1.00 53.94 268 GLN A C 1
ATOM 2037 O O . GLN A 1 268 ? 11.382 -9.478 -11.578 1.00 53.94 268 GLN A O 1
ATOM 2042 N N . GLN A 1 269 ? 12.615 -9.520 -9.705 1.00 59.50 269 GLN A N 1
ATOM 2043 C CA . GLN A 1 269 ? 13.709 -8.703 -10.229 1.00 59.50 269 GLN A CA 1
ATOM 2044 C C . GLN A 1 269 ? 14.383 -9.389 -11.418 1.00 59.50 269 GLN A C 1
ATOM 2046 O O . GLN A 1 269 ? 14.644 -8.748 -12.434 1.00 59.50 269 GLN A O 1
ATOM 2051 N N . LEU A 1 270 ? 14.603 -10.703 -11.334 1.00 65.31 270 LEU A N 1
ATOM 2052 C CA . LEU A 1 270 ? 15.209 -11.489 -12.403 1.00 65.31 270 LEU A CA 1
ATOM 2053 C C . LEU A 1 270 ? 14.265 -11.660 -13.600 1.00 65.31 270 LEU A C 1
ATOM 2055 O O . LEU A 1 270 ? 14.729 -11.635 -14.733 1.00 65.31 270 LEU A O 1
ATOM 2059 N N . MET A 1 271 ? 12.950 -11.761 -13.390 1.00 52.16 271 MET A N 1
ATOM 2060 C CA . MET A 1 271 ? 11.945 -11.743 -14.457 1.00 52.16 271 MET A CA 1
ATOM 2061 C C . MET A 1 271 ? 11.859 -10.378 -15.131 1.00 52.16 271 MET A C 1
ATOM 2063 O O . MET A 1 271 ? 11.808 -10.335 -16.355 1.00 52.16 271 MET A O 1
ATOM 2067 N N . MET A 1 272 ? 11.903 -9.273 -14.381 1.00 54.91 272 MET A N 1
ATOM 2068 C CA . MET A 1 272 ? 11.979 -7.936 -14.976 1.00 54.91 272 MET A CA 1
ATOM 2069 C C . MET A 1 272 ? 13.273 -7.776 -15.777 1.00 54.91 272 MET A C 1
ATOM 2071 O O . MET A 1 272 ? 13.225 -7.388 -16.940 1.00 54.91 272 MET A O 1
ATOM 2075 N N . ALA A 1 273 ? 14.419 -8.168 -15.213 1.00 62.34 273 ALA A N 1
ATOM 2076 C CA . ALA A 1 273 ? 15.703 -8.159 -15.912 1.00 62.34 273 ALA A CA 1
ATOM 2077 C C . ALA A 1 273 ? 15.686 -9.042 -17.172 1.00 62.34 273 ALA A C 1
ATOM 2079 O O . ALA A 1 273 ? 16.190 -8.636 -18.218 1.00 62.34 273 ALA A O 1
ATOM 2080 N N . ARG A 1 274 ? 15.056 -10.222 -17.108 1.00 53.44 274 ARG A N 1
ATOM 2081 C CA . ARG A 1 274 ? 14.878 -11.130 -18.247 1.00 53.44 274 ARG A CA 1
ATOM 2082 C C . ARG A 1 274 ? 13.916 -10.565 -19.290 1.00 53.44 274 ARG A C 1
ATOM 2084 O O . ARG A 1 274 ? 14.190 -10.714 -20.472 1.00 53.44 274 ARG A O 1
ATOM 2091 N N . GLY A 1 275 ? 12.847 -9.883 -18.886 1.00 48.38 275 GLY A N 1
ATOM 2092 C CA . GLY A 1 275 ? 11.945 -9.161 -19.786 1.00 48.38 275 GLY A CA 1
ATOM 2093 C C . GLY A 1 275 ? 12.676 -8.050 -20.541 1.00 48.38 275 GLY A C 1
ATOM 2094 O O . GLY A 1 275 ? 12.577 -7.973 -21.763 1.00 48.38 275 GLY A O 1
ATOM 2095 N N . TYR A 1 276 ? 13.512 -7.265 -19.854 1.00 52.69 276 TYR A N 1
ATOM 2096 C CA . TYR A 1 276 ? 14.414 -6.302 -20.500 1.00 52.69 276 TYR A CA 1
ATOM 2097 C C . TYR A 1 276 ? 15.410 -6.981 -21.449 1.00 52.69 276 TYR A C 1
ATOM 2099 O O . TYR A 1 276 ? 15.643 -6.499 -22.556 1.00 52.69 276 TYR A O 1
ATOM 2107 N N . GLN A 1 277 ? 15.960 -8.129 -21.055 1.00 51.25 277 GLN A N 1
ATOM 2108 C CA . GLN A 1 277 ? 16.874 -8.920 -21.880 1.00 51.25 277 GLN A CA 1
ATOM 2109 C C . GLN A 1 277 ? 16.187 -9.524 -23.120 1.00 51.25 277 GLN A C 1
ATOM 2111 O O . GLN A 1 277 ? 16.804 -9.633 -24.179 1.00 51.25 277 GLN A O 1
ATOM 2116 N N . GLU A 1 278 ? 14.916 -9.915 -23.017 1.00 51.09 278 GLU A N 1
ATOM 2117 C CA . GLU A 1 278 ? 14.111 -10.431 -24.127 1.00 51.09 278 GLU A CA 1
ATOM 2118 C C . GLU A 1 278 ? 13.687 -9.308 -25.080 1.00 51.09 278 GLU A C 1
ATOM 2120 O O . GLU A 1 278 ? 13.836 -9.471 -26.291 1.00 51.09 278 GLU A O 1
ATOM 2125 N N . MET A 1 279 ? 13.300 -8.137 -24.567 1.00 49.72 279 MET A N 1
ATOM 2126 C CA . MET A 1 279 ? 13.079 -6.935 -25.384 1.00 49.72 279 MET A CA 1
ATOM 2127 C C . MET A 1 279 ? 14.358 -6.502 -26.116 1.00 49.72 279 MET A C 1
ATOM 2129 O O . MET A 1 279 ? 14.309 -6.184 -27.304 1.00 49.72 279 MET A O 1
ATOM 2133 N N . ALA A 1 280 ? 15.522 -6.601 -25.465 1.00 52.09 280 ALA A N 1
ATOM 2134 C CA . ALA A 1 280 ? 16.819 -6.381 -26.105 1.00 52.09 280 ALA A CA 1
ATOM 2135 C C . ALA A 1 280 ? 17.153 -7.444 -27.177 1.00 52.09 280 ALA A C 1
ATOM 2137 O O . ALA A 1 280 ? 17.830 -7.145 -28.160 1.00 52.09 280 ALA A O 1
ATOM 2138 N N . ARG A 1 281 ? 16.652 -8.681 -27.034 1.00 48.38 281 ARG A N 1
ATOM 2139 C CA . ARG A 1 281 ? 16.821 -9.775 -28.012 1.00 48.38 281 ARG A CA 1
ATOM 2140 C C . ARG A 1 281 ? 15.935 -9.641 -29.250 1.00 48.38 281 ARG A C 1
ATOM 2142 O O . ARG A 1 281 ? 16.345 -10.095 -30.319 1.00 48.38 281 ARG A O 1
ATOM 2149 N N . VAL A 1 282 ? 14.737 -9.060 -29.138 1.00 48.41 282 VAL A N 1
ATOM 2150 C CA . VAL A 1 282 ? 13.789 -8.935 -30.267 1.00 48.41 282 VAL A CA 1
ATOM 2151 C C . VAL A 1 282 ? 14.343 -8.041 -31.390 1.00 48.41 282 VAL A C 1
ATOM 2153 O O . VAL A 1 282 ? 13.998 -8.249 -32.550 1.00 48.41 282 VAL A O 1
ATOM 2156 N N . GLY A 1 283 ? 15.305 -7.159 -31.100 1.00 48.12 283 GLY A N 1
ATOM 2157 C CA . GLY A 1 283 ? 16.035 -6.391 -32.117 1.00 48.12 283 GLY A CA 1
ATOM 2158 C C . GLY A 1 283 ? 17.041 -7.189 -32.966 1.00 48.12 283 GLY A C 1
ATOM 2159 O O . GLY A 1 283 ? 17.632 -6.618 -33.877 1.00 48.12 283 GLY A O 1
ATOM 2160 N N . SER A 1 284 ? 17.268 -8.483 -32.695 1.00 45.53 284 SER A N 1
ATOM 2161 C CA . SER A 1 284 ? 18.400 -9.228 -33.275 1.00 45.53 284 SER A CA 1
ATOM 2162 C C . SER A 1 284 ? 18.055 -10.671 -33.676 1.00 45.53 284 SER A C 1
ATOM 2164 O O . SER A 1 284 ? 18.735 -11.627 -33.300 1.00 45.53 284 SER A O 1
ATOM 2166 N N . ARG A 1 285 ? 16.972 -10.871 -34.443 1.00 44.06 285 ARG A N 1
ATOM 2167 C CA . ARG A 1 285 ? 16.591 -12.200 -34.957 1.00 44.06 285 ARG A CA 1
ATOM 2168 C C . ARG A 1 285 ? 16.722 -12.295 -36.481 1.00 44.06 285 ARG A C 1
ATOM 2170 O O . ARG A 1 285 ? 15.796 -11.984 -37.220 1.00 44.06 285 ARG A O 1
ATOM 2177 N N . SER A 1 286 ? 17.853 -12.837 -36.939 1.00 39.09 286 SER A N 1
ATOM 2178 C CA . SER A 1 286 ? 18.008 -13.431 -38.273 1.00 39.09 286 SER A CA 1
ATOM 2179 C C . SER A 1 286 ? 18.699 -14.806 -38.193 1.00 39.09 286 SER A C 1
ATOM 2181 O O . SER A 1 286 ? 19.918 -14.873 -38.065 1.00 39.09 286 SER A O 1
ATOM 2183 N N . GLY A 1 287 ? 17.915 -15.885 -38.333 1.00 39.00 287 GLY A N 1
ATOM 2184 C CA . GLY A 1 287 ? 18.337 -17.188 -38.894 1.00 39.00 287 GLY A CA 1
ATOM 2185 C C . GLY A 1 287 ? 19.140 -18.181 -38.022 1.00 39.00 287 GLY A C 1
ATOM 2186 O O . GLY A 1 287 ? 19.620 -17.811 -36.962 1.00 39.00 287 GLY A O 1
ATOM 2187 N N . PRO A 1 288 ? 19.244 -19.471 -38.429 1.00 53.88 288 PRO A N 1
ATOM 2188 C CA . PRO A 1 288 ? 18.524 -20.545 -37.727 1.00 53.88 288 PRO A CA 1
ATOM 2189 C C . PRO A 1 288 ? 19.373 -21.672 -37.086 1.00 53.88 288 PRO A C 1
ATOM 2191 O O . PRO A 1 288 ? 20.492 -21.958 -37.497 1.00 53.88 288 PRO A O 1
ATOM 2194 N N . THR A 1 289 ? 18.736 -22.315 -36.094 1.00 55.38 289 THR A N 1
ATOM 2195 C CA . THR A 1 289 ? 18.843 -23.693 -35.547 1.00 55.38 289 THR A CA 1
ATOM 2196 C C . THR A 1 289 ? 20.123 -24.520 -35.745 1.00 55.38 289 THR A C 1
ATOM 2198 O O . THR A 1 289 ? 20.393 -24.967 -36.861 1.00 55.38 289 THR A O 1
ATOM 2201 N N . ARG A 1 290 ? 20.739 -24.951 -34.627 1.00 42.66 290 ARG A N 1
ATOM 2202 C CA . ARG A 1 290 ? 21.013 -26.381 -34.359 1.00 42.66 290 ARG A CA 1
ATOM 2203 C C . ARG A 1 290 ? 21.351 -26.647 -32.884 1.00 42.66 290 ARG A C 1
ATOM 2205 O O . ARG A 1 290 ? 22.121 -25.901 -32.290 1.00 42.66 290 ARG A O 1
ATOM 2212 N N . ASP A 1 291 ? 20.768 -27.716 -32.348 1.00 50.81 291 ASP A N 1
ATOM 2213 C CA . ASP A 1 291 ? 20.979 -28.257 -31.003 1.00 50.81 291 ASP A CA 1
ATOM 2214 C C . ASP A 1 291 ? 22.433 -28.657 -30.724 1.00 50.81 291 ASP A C 1
ATOM 2216 O O . ASP A 1 291 ? 23.137 -29.163 -31.601 1.00 50.81 291 ASP A O 1
ATOM 2220 N N . GLY A 1 292 ? 22.849 -28.494 -29.468 1.00 42.78 292 GLY A N 1
ATOM 2221 C CA . GLY A 1 292 ? 24.102 -29.030 -28.944 1.00 42.78 292 GLY A CA 1
ATOM 2222 C C . GLY A 1 292 ? 24.490 -28.355 -27.635 1.00 42.78 292 GLY A C 1
ATOM 2223 O O . GLY A 1 292 ? 24.803 -27.170 -27.610 1.00 42.78 292 GLY A O 1
ATOM 2224 N N . ALA A 1 293 ? 24.429 -29.105 -26.539 1.00 48.69 293 ALA A N 1
ATOM 2225 C CA . ALA A 1 293 ? 24.669 -28.655 -25.176 1.00 48.69 293 ALA A CA 1
ATOM 2226 C C . ALA A 1 293 ? 26.046 -27.981 -24.981 1.00 48.69 293 ALA A C 1
ATOM 2228 O O . ALA A 1 293 ? 27.050 -28.657 -24.796 1.00 48.69 293 ALA A O 1
ATOM 2229 N N . ALA A 1 294 ? 26.061 -26.645 -24.967 1.00 51.44 294 ALA A N 1
ATOM 2230 C CA . ALA A 1 294 ? 27.066 -25.809 -24.299 1.00 51.44 294 ALA A CA 1
ATOM 2231 C C . ALA A 1 294 ? 26.536 -24.366 -24.091 1.00 51.44 294 ALA A C 1
ATOM 2233 O O . ALA A 1 294 ? 27.058 -23.426 -24.687 1.00 51.44 294 ALA A O 1
ATOM 2234 N N . PRO A 1 295 ? 25.467 -24.125 -23.297 1.00 52.53 295 PRO A N 1
ATOM 2235 C CA . PRO A 1 295 ? 24.838 -22.805 -23.289 1.00 52.53 295 PRO A CA 1
ATOM 2236 C C . PRO A 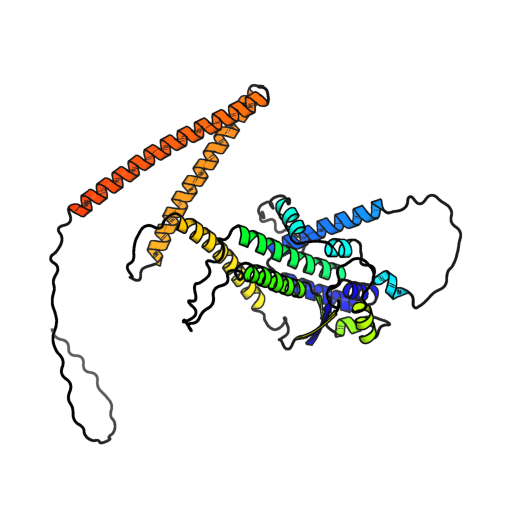1 295 ? 25.503 -21.796 -22.344 1.00 52.53 295 PRO A C 1
ATOM 2238 O O . PRO A 1 295 ? 25.218 -20.613 -22.464 1.00 52.53 295 PRO A O 1
ATOM 2241 N N . ARG A 1 296 ? 26.360 -22.204 -21.396 1.00 52.75 296 ARG A N 1
ATOM 2242 C CA . ARG A 1 296 ? 26.735 -21.320 -20.275 1.00 52.75 296 ARG A CA 1
ATOM 2243 C C . ARG A 1 296 ? 27.910 -20.378 -20.574 1.00 52.75 296 ARG A C 1
ATOM 2245 O O . ARG A 1 296 ? 27.832 -19.208 -20.213 1.00 52.75 296 ARG A O 1
ATOM 2252 N N . GLU A 1 297 ? 28.944 -20.838 -21.280 1.00 51.41 297 GLU A N 1
ATOM 2253 C CA . GLU A 1 297 ? 30.087 -19.986 -21.665 1.00 51.41 297 GLU A CA 1
ATOM 2254 C C . GLU A 1 297 ? 29.746 -19.047 -22.827 1.00 51.41 297 GLU A C 1
ATOM 2256 O O . GLU A 1 297 ? 29.998 -17.849 -22.734 1.00 51.41 297 GLU A O 1
ATOM 2261 N N . GLN A 1 298 ? 29.045 -19.530 -23.861 1.00 54.31 298 GLN A N 1
ATOM 2262 C CA . GLN A 1 298 ? 28.576 -18.664 -24.953 1.00 54.31 298 GLN A CA 1
ATOM 2263 C C . GLN A 1 298 ? 27.552 -17.620 -24.479 1.00 54.31 298 GLN A C 1
ATOM 2265 O O . GLN A 1 298 ? 27.521 -16.508 -25.004 1.00 54.31 298 GLN A O 1
ATOM 2270 N N . GLN A 1 299 ? 26.733 -17.930 -23.462 1.00 53.62 299 GLN A N 1
ATOM 2271 C CA . GLN A 1 299 ? 25.857 -16.933 -22.837 1.00 53.62 299 GLN A CA 1
ATOM 2272 C C . GLN A 1 299 ? 26.648 -15.862 -22.080 1.00 53.62 299 GLN A C 1
ATOM 2274 O O . GLN A 1 299 ? 26.314 -14.685 -22.221 1.00 53.62 299 GLN A O 1
ATOM 2279 N N . ALA A 1 300 ? 27.691 -16.237 -21.332 1.00 55.09 300 ALA A N 1
ATOM 2280 C CA . ALA A 1 300 ? 28.539 -15.287 -20.612 1.00 55.09 300 ALA A CA 1
ATOM 2281 C C . ALA A 1 300 ? 29.313 -14.366 -21.571 1.00 55.09 300 ALA A C 1
ATOM 2283 O O . ALA A 1 300 ? 29.340 -13.152 -21.365 1.00 55.09 300 ALA A O 1
ATOM 2284 N N . GLU A 1 301 ? 29.851 -14.909 -22.668 1.00 52.22 301 GLU A N 1
ATOM 2285 C CA . GLU A 1 301 ? 30.510 -14.118 -23.714 1.00 52.22 301 GLU A CA 1
ATOM 2286 C C . GLU A 1 301 ? 29.527 -13.187 -24.440 1.00 52.22 301 GLU A C 1
ATOM 2288 O O . GLU A 1 301 ? 29.847 -12.019 -24.662 1.00 52.22 301 GLU A O 1
ATOM 2293 N N . SER A 1 302 ? 28.303 -13.654 -24.731 1.00 55.91 302 SER A N 1
ATOM 2294 C CA . SER A 1 302 ? 27.263 -12.829 -25.370 1.00 55.91 302 SER A CA 1
ATOM 2295 C C . SER A 1 302 ? 26.750 -11.698 -24.472 1.00 55.91 302 SER A C 1
ATOM 2297 O O . SER A 1 302 ? 26.404 -10.619 -24.952 1.00 55.91 302 SER A O 1
ATOM 2299 N N . PHE A 1 303 ? 26.723 -11.921 -23.155 1.00 51.19 303 PHE A N 1
ATOM 2300 C CA . PHE A 1 303 ? 26.329 -10.911 -22.181 1.00 51.19 303 PHE A CA 1
ATOM 2301 C C . PHE A 1 303 ? 27.442 -9.886 -21.961 1.00 51.19 303 PHE A C 1
ATOM 2303 O O . PHE A 1 303 ? 27.163 -8.695 -21.893 1.00 51.19 303 PHE A O 1
ATOM 2310 N N . ALA A 1 304 ? 28.706 -10.317 -21.931 1.00 59.62 304 ALA A N 1
ATOM 2311 C CA . ALA A 1 304 ? 29.849 -9.413 -21.863 1.00 59.62 304 ALA A CA 1
ATOM 2312 C C . ALA A 1 304 ? 29.981 -8.552 -23.132 1.00 59.62 304 ALA A C 1
ATOM 2314 O O . ALA A 1 304 ? 30.264 -7.357 -23.033 1.00 59.62 304 ALA A O 1
ATOM 2315 N N . SER A 1 305 ? 29.729 -9.113 -24.322 1.00 57.88 305 SER A N 1
ATOM 2316 C CA . SER A 1 305 ? 29.695 -8.331 -25.565 1.00 57.88 305 SER A CA 1
ATOM 2317 C C . SER A 1 305 ? 28.517 -7.357 -25.593 1.00 57.88 305 SER A C 1
ATOM 2319 O O . SER A 1 305 ? 28.701 -6.208 -25.982 1.00 57.88 305 SER A O 1
ATOM 2321 N N . PHE A 1 306 ? 27.343 -7.774 -25.110 1.00 58.53 306 PHE A N 1
ATOM 2322 C CA . PHE A 1 306 ? 26.166 -6.912 -25.018 1.00 58.53 306 PHE A CA 1
ATOM 2323 C C . PHE A 1 306 ? 26.341 -5.786 -23.997 1.00 58.53 306 PHE A C 1
ATOM 2325 O O . PHE A 1 306 ? 26.050 -4.642 -24.312 1.00 58.53 306 PHE A O 1
ATOM 2332 N N . LEU A 1 307 ? 26.863 -6.067 -22.798 1.00 57.25 307 LEU A N 1
ATOM 2333 C CA . LEU A 1 307 ? 27.165 -5.033 -21.804 1.00 57.25 307 LEU A CA 1
ATOM 2334 C C . LEU A 1 307 ? 28.196 -4.043 -22.328 1.00 57.25 307 LEU A C 1
ATOM 2336 O O . LEU A 1 307 ? 28.069 -2.854 -22.068 1.00 57.25 307 LEU A O 1
ATOM 2340 N N . ARG A 1 308 ? 29.178 -4.514 -23.101 1.00 69.88 308 ARG A N 1
ATOM 2341 C CA . ARG A 1 308 ? 30.140 -3.641 -23.768 1.00 69.88 308 ARG A CA 1
ATOM 2342 C C . ARG A 1 308 ? 29.438 -2.752 -24.796 1.00 69.88 308 ARG A C 1
ATOM 2344 O O . ARG A 1 308 ? 29.655 -1.548 -24.794 1.00 69.88 308 ARG A O 1
ATOM 2351 N N . GLU A 1 309 ? 28.579 -3.305 -25.647 1.00 61.56 309 GLU A N 1
ATOM 2352 C CA . GLU A 1 309 ? 27.819 -2.541 -26.650 1.00 61.56 309 GLU A CA 1
ATOM 2353 C C . GLU A 1 309 ? 26.805 -1.566 -26.023 1.00 61.56 309 GLU A C 1
ATOM 2355 O O . GLU A 1 309 ? 26.698 -0.425 -26.468 1.00 61.56 309 GLU A O 1
ATOM 2360 N N . ALA A 1 310 ? 26.137 -1.960 -24.939 1.00 60.66 310 ALA A N 1
ATOM 2361 C CA . ALA A 1 310 ? 25.217 -1.118 -24.181 1.00 60.66 310 ALA A CA 1
ATOM 2362 C C . ALA A 1 310 ? 25.952 -0.017 -23.402 1.00 60.66 310 ALA A C 1
ATOM 2364 O O . ALA A 1 310 ? 25.503 1.129 -23.396 1.00 60.66 310 ALA A O 1
ATOM 2365 N N . SER A 1 311 ? 27.113 -0.320 -22.805 1.00 66.75 311 SER A N 1
ATOM 2366 C CA . SER A 1 311 ? 27.947 0.688 -22.141 1.00 66.75 311 SER A CA 1
ATOM 2367 C C . SER A 1 311 ? 28.484 1.712 -23.136 1.00 66.75 311 SER A C 1
ATOM 2369 O O . SER A 1 311 ? 28.616 2.877 -22.792 1.00 66.75 311 SER A O 1
ATOM 2371 N N . ILE A 1 312 ? 28.744 1.300 -24.383 1.00 67.62 312 ILE A N 1
ATOM 2372 C CA . ILE A 1 312 ? 29.130 2.215 -25.465 1.00 67.62 312 ILE A CA 1
ATOM 2373 C C . ILE A 1 312 ? 27.975 3.168 -25.811 1.00 67.62 312 ILE A C 1
ATOM 2375 O O . ILE A 1 312 ? 28.218 4.352 -26.011 1.00 67.62 312 ILE A O 1
ATOM 2379 N N . GLY A 1 313 ? 26.730 2.682 -25.859 1.00 69.50 313 GLY A N 1
ATOM 2380 C CA . GLY A 1 313 ? 25.561 3.533 -26.114 1.00 69.50 313 GLY A CA 1
ATOM 2381 C C . GLY A 1 313 ? 25.294 4.544 -24.993 1.00 69.50 313 GLY A C 1
ATOM 2382 O O . GLY A 1 313 ? 24.980 5.700 -25.270 1.00 69.50 313 GLY A O 1
ATOM 2383 N N . PHE A 1 314 ? 25.475 4.127 -23.737 1.00 70.00 314 PHE A N 1
ATOM 2384 C CA . PHE A 1 314 ? 25.356 5.013 -22.575 1.00 70.00 314 PHE A CA 1
ATOM 2385 C C . PHE A 1 314 ? 26.453 6.082 -22.535 1.00 70.00 314 PHE A C 1
ATOM 2387 O O . PHE A 1 314 ? 26.153 7.246 -22.281 1.00 70.00 314 PHE A O 1
ATOM 2394 N N . ASP A 1 315 ? 27.699 5.710 -22.834 1.00 77.81 315 ASP A N 1
ATOM 2395 C CA . ASP A 1 315 ? 28.824 6.649 -22.900 1.00 77.81 315 ASP A CA 1
ATOM 2396 C C . ASP A 1 315 ? 28.584 7.725 -23.975 1.00 77.81 315 ASP A C 1
ATOM 2398 O O . ASP A 1 315 ? 28.782 8.910 -23.729 1.00 77.81 315 ASP A O 1
ATOM 2402 N N . MET A 1 316 ? 28.011 7.339 -25.121 1.00 76.12 316 MET A N 1
ATOM 2403 C CA . MET A 1 316 ? 27.636 8.256 -26.208 1.00 76.12 316 MET A CA 1
ATOM 2404 C C . MET A 1 316 ? 26.580 9.289 -25.772 1.00 76.12 316 MET A C 1
ATOM 2406 O O . MET A 1 316 ? 26.698 10.482 -26.045 1.00 76.12 316 MET A O 1
ATOM 2410 N N . GLN A 1 317 ? 25.553 8.856 -25.033 1.00 80.31 317 GLN A N 1
ATOM 2411 C CA . GLN A 1 317 ? 24.516 9.764 -24.527 1.00 80.31 317 GLN A CA 1
ATOM 2412 C C . GLN A 1 317 ? 25.058 10.730 -23.467 1.00 80.31 317 GLN A C 1
ATOM 2414 O O . GLN A 1 317 ? 24.698 11.909 -23.463 1.00 80.31 317 GLN A O 1
ATOM 2419 N N . ILE A 1 318 ? 25.947 10.251 -22.593 1.00 84.75 318 ILE A N 1
ATOM 2420 C CA . ILE A 1 318 ? 26.601 11.081 -21.576 1.00 84.75 318 ILE A CA 1
ATOM 2421 C C . ILE A 1 318 ? 27.540 12.096 -22.242 1.00 84.75 318 ILE A C 1
ATOM 2423 O O . ILE A 1 318 ? 27.548 13.267 -21.854 1.00 84.75 318 ILE A O 1
ATOM 2427 N N . MET A 1 319 ? 28.269 11.695 -23.287 1.00 83.44 319 MET A N 1
ATOM 2428 C CA . MET A 1 319 ? 29.164 12.583 -24.029 1.00 83.44 319 MET A CA 1
ATOM 2429 C C . MET A 1 319 ? 28.381 13.698 -24.740 1.00 83.44 319 MET A C 1
ATOM 2431 O O . MET A 1 319 ? 28.710 14.874 -24.571 1.00 83.44 319 MET A O 1
ATOM 2435 N N . ALA A 1 320 ? 27.271 13.373 -25.410 1.00 88.38 320 ALA A N 1
ATOM 2436 C CA . ALA A 1 320 ? 26.395 14.361 -26.045 1.00 88.38 320 ALA A CA 1
ATOM 2437 C C . ALA A 1 320 ? 25.759 15.342 -25.036 1.00 88.38 320 ALA A C 1
ATOM 2439 O O . ALA A 1 320 ? 25.755 16.557 -25.263 1.00 88.38 320 ALA A O 1
ATOM 2440 N N . LEU A 1 321 ? 25.278 14.839 -23.891 1.00 90.12 321 LEU A N 1
ATOM 2441 C CA . LEU A 1 321 ? 24.725 15.672 -22.814 1.00 90.12 321 LEU A CA 1
ATOM 2442 C C . LEU A 1 321 ? 25.785 16.594 -22.200 1.00 90.12 321 LEU A C 1
ATOM 2444 O O . LEU A 1 321 ? 25.518 17.775 -21.972 1.00 90.12 321 LEU A O 1
ATOM 2448 N N . SER A 1 322 ? 27.002 16.089 -21.983 1.00 92.50 322 SER A N 1
ATOM 2449 C CA . SER A 1 322 ? 28.110 16.893 -21.458 1.00 92.50 322 SER A CA 1
ATOM 2450 C C . SER A 1 322 ? 28.555 17.984 -22.440 1.00 92.50 322 SER A C 1
ATOM 2452 O O . SER A 1 322 ? 28.865 19.097 -22.013 1.00 92.50 322 SER A O 1
ATOM 2454 N N . GLY A 1 323 ? 28.493 17.721 -23.750 1.00 92.00 323 GLY A N 1
ATOM 2455 C CA . GLY A 1 323 ? 28.699 18.722 -24.798 1.00 92.00 323 GLY A CA 1
ATOM 2456 C C . GLY A 1 323 ? 27.681 19.857 -24.745 1.00 92.00 323 GLY A C 1
ATOM 2457 O O . GLY A 1 323 ? 28.057 21.031 -24.768 1.00 92.00 323 GLY A O 1
ATOM 2458 N N . GLY A 1 324 ? 26.397 19.514 -24.609 1.00 92.81 324 GLY A N 1
ATOM 2459 C CA . GLY A 1 324 ? 25.320 20.496 -24.472 1.00 92.81 324 GLY A CA 1
ATOM 2460 C C . GLY A 1 324 ? 25.443 21.344 -23.205 1.00 92.81 324 GLY A C 1
ATOM 2461 O O . GLY A 1 324 ? 25.337 22.571 -23.262 1.00 92.81 324 GLY A O 1
ATOM 2462 N N . ALA A 1 325 ? 25.753 20.708 -22.072 1.00 94.38 325 ALA A N 1
ATOM 2463 C CA . ALA A 1 325 ? 25.966 21.394 -20.800 1.00 94.38 325 ALA A CA 1
ATOM 2464 C C . ALA A 1 325 ? 27.188 22.327 -20.850 1.00 94.38 325 ALA A C 1
ATOM 2466 O O . ALA A 1 325 ? 27.113 23.469 -20.398 1.00 94.38 325 ALA A O 1
ATOM 2467 N N . SER A 1 326 ? 28.288 21.881 -21.463 1.00 95.25 326 SER A N 1
ATOM 2468 C CA . SER A 1 326 ? 29.506 22.683 -21.631 1.00 95.25 326 SER A CA 1
ATOM 2469 C C . SER A 1 326 ? 29.286 23.877 -22.565 1.00 95.25 326 SER A C 1
ATOM 2471 O O . SER A 1 326 ? 29.751 24.977 -22.269 1.00 95.25 326 SER A O 1
ATOM 2473 N N . GLY A 1 327 ? 28.545 23.693 -23.666 1.00 94.56 327 GLY A N 1
ATOM 2474 C CA . GLY A 1 327 ? 28.184 24.770 -24.596 1.00 94.56 327 GLY A CA 1
ATOM 2475 C C . GLY A 1 327 ? 27.304 25.837 -23.946 1.00 94.56 327 GLY A C 1
ATOM 2476 O O . GLY A 1 327 ? 27.565 27.031 -24.099 1.00 94.56 327 GLY A O 1
ATOM 2477 N N . TYR A 1 328 ? 26.317 25.413 -23.152 1.00 96.38 328 TYR A N 1
ATOM 2478 C CA . TYR A 1 328 ? 25.485 26.321 -22.362 1.00 96.38 328 TYR A CA 1
ATOM 2479 C C . TYR A 1 328 ? 26.316 27.079 -21.317 1.00 96.38 328 TYR A C 1
ATOM 2481 O O . TYR A 1 328 ? 26.230 28.303 -21.213 1.00 96.38 328 TYR A O 1
ATOM 2489 N N . TYR A 1 329 ? 27.169 26.368 -20.574 1.00 95.69 329 TYR A N 1
ATOM 2490 C CA . TYR A 1 329 ? 27.998 26.951 -19.520 1.00 95.69 329 TYR A CA 1
ATOM 2491 C C . TYR A 1 329 ? 29.015 27.967 -20.063 1.00 95.69 329 TYR A C 1
ATOM 2493 O O . TYR A 1 329 ? 29.170 29.050 -19.502 1.00 95.69 329 TYR A O 1
ATOM 2501 N N . LEU A 1 330 ? 29.665 27.674 -21.193 1.00 94.62 330 LEU A N 1
ATOM 2502 C CA . LEU A 1 330 ? 30.591 28.603 -21.852 1.00 94.62 330 LEU A CA 1
ATOM 2503 C C . LEU A 1 330 ? 29.904 29.885 -22.339 1.00 94.62 330 LEU A C 1
ATOM 2505 O O . LEU A 1 330 ? 30.511 30.955 -22.287 1.00 94.62 330 LEU A O 1
ATOM 2509 N N . ALA A 1 331 ? 28.661 29.791 -22.813 1.00 94.69 331 ALA A N 1
ATOM 2510 C CA . ALA A 1 331 ? 27.872 30.952 -23.215 1.00 94.69 331 ALA A CA 1
ATOM 2511 C C . ALA A 1 331 ? 27.434 31.788 -22.004 1.00 94.69 331 ALA A C 1
ATOM 2513 O O . ALA A 1 331 ? 27.543 33.015 -22.029 1.00 94.69 331 ALA A O 1
ATOM 2514 N N . HIS A 1 332 ? 27.044 31.117 -20.917 1.00 95.19 332 HIS A N 1
ATOM 2515 C CA . HIS A 1 332 ? 26.695 31.758 -19.654 1.00 95.19 332 HIS A CA 1
ATOM 2516 C C . HIS A 1 332 ? 27.886 32.520 -19.052 1.00 95.19 332 HIS A C 1
ATOM 2518 O O . HIS A 1 332 ? 27.756 33.680 -18.674 1.00 95.19 332 HIS A O 1
ATOM 2524 N N . MET A 1 333 ? 29.079 31.915 -19.043 1.00 95.38 333 MET A N 1
ATOM 2525 C CA . MET A 1 333 ? 30.309 32.560 -18.559 1.00 95.38 333 MET A CA 1
ATOM 2526 C C . MET A 1 333 ? 30.734 33.778 -19.391 1.00 95.38 333 MET A C 1
ATOM 2528 O O . MET A 1 333 ? 31.476 34.624 -18.900 1.00 95.38 333 MET A O 1
ATOM 2532 N N . ARG A 1 334 ? 30.266 33.893 -20.639 1.00 96.75 334 ARG A N 1
ATOM 2533 C CA . ARG A 1 334 ? 30.493 35.068 -21.494 1.00 96.75 334 ARG A CA 1
ATOM 2534 C C . ARG A 1 334 ? 29.415 36.146 -21.359 1.00 96.75 334 ARG A C 1
ATOM 2536 O O . ARG A 1 334 ? 29.469 37.130 -22.089 1.00 96.75 334 ARG A O 1
ATOM 2543 N N . GLY A 1 335 ? 28.458 35.976 -20.444 1.00 95.94 335 GLY A N 1
ATOM 2544 C CA . GLY A 1 335 ? 27.393 36.950 -20.198 1.00 95.94 335 GLY A CA 1
ATOM 2545 C C . GLY A 1 335 ? 26.397 37.075 -21.352 1.00 95.94 335 GLY A C 1
ATOM 2546 O O . GLY A 1 335 ? 25.787 38.128 -21.524 1.00 95.94 335 GLY A O 1
ATOM 2547 N N . LEU A 1 336 ? 26.254 36.032 -22.175 1.00 96.56 336 LEU A N 1
ATOM 2548 C CA . LEU A 1 336 ? 25.279 36.026 -23.262 1.00 96.56 336 LEU A CA 1
ATOM 2549 C C . LEU A 1 336 ? 23.850 35.876 -22.718 1.00 96.56 336 LEU A C 1
ATOM 2551 O O . LEU A 1 336 ? 23.626 35.362 -21.623 1.00 96.56 336 LEU A O 1
ATOM 2555 N N . SER A 1 337 ? 22.866 36.322 -23.502 1.00 96.19 337 SER A N 1
ATOM 2556 C CA . SER A 1 337 ? 21.452 36.192 -23.137 1.00 96.19 337 SER A CA 1
ATOM 2557 C C . SER A 1 337 ? 21.026 34.724 -23.046 1.00 96.19 337 SER A C 1
ATOM 2559 O O . SER A 1 337 ? 21.579 33.856 -23.721 1.00 96.19 337 SER A O 1
ATOM 2561 N N . THR A 1 338 ? 19.985 34.431 -22.263 1.00 94.56 338 THR A N 1
ATOM 2562 C CA . THR A 1 338 ? 19.478 33.061 -22.062 1.00 94.56 338 THR A CA 1
ATOM 2563 C C . THR A 1 338 ? 19.151 32.356 -23.381 1.00 94.56 338 THR A C 1
ATOM 2565 O O . THR A 1 338 ? 19.454 31.177 -23.549 1.00 94.56 338 THR A O 1
ATOM 2568 N N . HIS A 1 339 ? 18.601 33.089 -24.356 1.00 95.00 339 HIS A N 1
ATOM 2569 C CA . HIS A 1 339 ? 18.338 32.564 -25.696 1.00 95.00 339 HIS A CA 1
ATOM 2570 C C . HIS A 1 339 ? 19.627 32.162 -26.424 1.00 95.00 339 HIS A C 1
ATOM 2572 O O . HIS A 1 339 ? 19.681 31.087 -27.017 1.00 95.00 339 HIS A O 1
ATOM 2578 N N . ALA A 1 340 ? 20.685 32.971 -26.329 1.00 93.06 340 ALA A N 1
ATOM 2579 C CA . ALA A 1 340 ? 21.988 32.635 -26.893 1.00 93.06 340 ALA A CA 1
ATOM 2580 C C . ALA A 1 340 ? 22.641 31.444 -26.167 1.00 93.06 340 ALA A C 1
ATOM 2582 O O . ALA A 1 340 ? 23.229 30.588 -26.823 1.00 93.06 340 ALA A O 1
ATOM 2583 N N . CYS A 1 341 ? 22.469 31.315 -24.847 1.00 93.38 341 CYS A N 1
ATOM 2584 C CA . CYS A 1 341 ? 22.951 30.157 -24.089 1.00 93.38 341 CYS A CA 1
ATOM 2585 C C . CYS A 1 341 ? 22.281 28.848 -24.528 1.00 93.38 341 CYS A C 1
ATOM 2587 O O . CYS A 1 341 ? 22.965 27.839 -24.700 1.00 93.38 341 CYS A O 1
ATOM 2589 N N . ILE A 1 342 ? 20.965 28.863 -24.770 1.00 93.81 342 ILE A N 1
ATOM 2590 C CA . ILE A 1 342 ? 20.231 27.695 -25.283 1.00 93.81 342 ILE A CA 1
ATOM 2591 C C . ILE A 1 342 ? 20.732 27.317 -26.681 1.00 93.81 342 ILE A C 1
ATOM 2593 O O . ILE A 1 342 ? 20.997 26.143 -26.937 1.00 93.81 342 ILE A O 1
ATOM 2597 N N . VAL A 1 343 ? 20.923 28.301 -27.568 1.00 96.19 343 VAL A N 1
ATOM 2598 C CA . VAL A 1 343 ? 21.458 28.058 -28.918 1.00 96.19 343 VAL A CA 1
ATOM 2599 C C . VAL A 1 343 ? 22.877 27.485 -28.849 1.00 96.19 343 VAL A C 1
ATOM 2601 O O . VAL A 1 343 ? 23.158 26.489 -29.509 1.00 96.19 343 VAL A O 1
ATOM 2604 N N . CYS A 1 344 ? 23.761 28.032 -28.010 1.00 94.12 344 CYS A N 1
ATOM 2605 C CA . CYS A 1 344 ? 25.111 27.497 -27.815 1.00 94.12 344 CYS A CA 1
ATOM 2606 C C . CYS A 1 344 ? 25.114 26.082 -27.215 1.00 94.12 344 CYS A C 1
ATOM 2608 O O . CYS A 1 344 ? 25.931 25.255 -27.620 1.00 94.12 344 CYS A O 1
ATOM 2610 N N . GLY A 1 345 ? 24.191 25.777 -26.299 1.00 95.00 345 GLY A N 1
ATOM 2611 C CA . GLY A 1 345 ? 23.991 24.421 -25.785 1.00 95.00 345 GLY A CA 1
ATOM 2612 C C . GLY A 1 345 ? 23.536 23.448 -26.876 1.00 95.00 345 GLY A C 1
ATOM 2613 O O . GLY A 1 345 ? 24.102 22.366 -27.013 1.00 95.00 345 GLY A O 1
ATOM 2614 N N . ALA A 1 346 ? 22.580 23.853 -27.718 1.00 94.81 346 ALA A N 1
ATOM 2615 C CA . ALA A 1 346 ? 22.126 23.049 -28.851 1.00 94.81 346 ALA A CA 1
ATOM 2616 C C . ALA A 1 346 ? 23.251 22.809 -29.873 1.00 94.81 346 ALA A C 1
ATOM 2618 O O . ALA A 1 346 ? 23.445 21.679 -30.316 1.00 94.81 346 ALA A O 1
ATOM 2619 N N . VAL A 1 347 ? 24.044 23.836 -30.197 1.00 95.62 347 VAL A N 1
ATOM 2620 C CA . VAL A 1 347 ? 25.211 23.712 -31.089 1.00 95.62 347 VAL A CA 1
ATOM 2621 C C . VAL A 1 347 ? 26.264 22.770 -30.495 1.00 95.62 347 VAL A C 1
ATOM 2623 O O . VAL A 1 347 ? 26.780 21.914 -31.211 1.00 95.62 347 VAL A O 1
ATOM 2626 N N . GLY A 1 348 ? 26.554 22.875 -29.193 1.00 92.69 348 GLY A N 1
ATOM 2627 C CA . GLY A 1 348 ? 27.483 21.975 -28.499 1.00 92.69 348 GLY A CA 1
ATOM 2628 C C . GLY A 1 348 ? 27.027 20.513 -28.519 1.00 92.69 348 GLY A C 1
ATOM 2629 O O . GLY A 1 348 ? 27.833 19.616 -28.760 1.00 92.69 348 GLY A O 1
ATOM 2630 N N . LEU A 1 349 ? 25.725 20.275 -28.345 1.00 93.88 349 LEU A N 1
ATOM 2631 C CA . LEU A 1 349 ? 25.125 18.945 -28.440 1.00 93.88 349 LEU A CA 1
ATOM 2632 C C . LEU A 1 349 ? 25.211 18.386 -29.869 1.00 93.88 349 LEU A C 1
ATOM 2634 O O . LEU A 1 349 ? 25.630 17.245 -30.054 1.00 93.88 349 LEU A O 1
ATOM 2638 N N . VAL A 1 350 ? 24.871 19.187 -30.885 1.00 93.62 350 VAL A N 1
ATOM 2639 C CA . VAL A 1 350 ? 24.944 18.774 -32.299 1.00 93.62 350 VAL A CA 1
ATOM 2640 C C . VAL A 1 350 ? 26.383 18.460 -32.716 1.00 93.62 350 VAL A C 1
ATOM 2642 O O . VAL A 1 350 ? 26.612 17.461 -33.396 1.00 93.62 350 VAL A O 1
ATOM 2645 N N . LEU A 1 351 ? 27.363 19.263 -32.286 1.00 93.31 351 LEU A N 1
ATOM 2646 C CA . LEU A 1 351 ? 28.779 19.002 -32.559 1.00 93.31 351 LEU A CA 1
ATOM 2647 C C . LEU A 1 351 ? 29.254 17.688 -31.930 1.00 93.31 351 LEU A C 1
ATOM 2649 O O . LEU A 1 351 ? 29.923 16.913 -32.611 1.00 93.31 351 LEU A O 1
ATOM 2653 N N . MET A 1 352 ? 28.883 17.402 -30.677 1.00 92.38 352 MET A N 1
ATOM 2654 C CA . MET A 1 352 ? 29.246 16.129 -30.039 1.00 92.38 352 MET A CA 1
ATOM 2655 C C . MET A 1 352 ? 28.576 14.929 -30.713 1.00 92.38 352 MET A C 1
ATOM 2657 O O . MET A 1 352 ? 29.249 13.938 -30.980 1.00 92.38 352 MET A O 1
ATOM 2661 N N . LEU A 1 353 ? 27.304 15.042 -31.110 1.00 89.81 353 LEU A N 1
ATOM 2662 C CA . LEU A 1 353 ? 26.638 13.995 -31.896 1.00 89.81 353 LEU A CA 1
ATOM 2663 C C . LEU A 1 353 ? 27.325 13.746 -33.245 1.00 89.81 353 LEU A C 1
ATOM 2665 O O . LEU A 1 353 ? 27.360 12.613 -33.724 1.00 89.81 353 LEU A O 1
ATOM 2669 N N . LEU A 1 354 ? 27.880 14.788 -33.868 1.00 91.44 354 LEU A N 1
ATOM 2670 C CA . LEU A 1 354 ? 28.599 14.663 -35.133 1.00 91.44 354 LEU A CA 1
ATOM 2671 C C . LEU A 1 354 ? 29.951 13.961 -34.943 1.00 91.44 354 LEU A C 1
ATOM 2673 O O . LEU A 1 354 ? 30.305 13.097 -35.746 1.00 91.44 354 LEU A O 1
ATOM 2677 N N . VAL A 1 355 ? 30.674 14.266 -33.860 1.00 90.38 355 VAL A N 1
ATOM 2678 C CA . VAL A 1 355 ? 31.889 13.531 -33.466 1.00 90.38 355 VAL A CA 1
ATOM 2679 C C . VAL A 1 355 ? 31.566 12.057 -33.223 1.00 90.38 355 VAL A C 1
ATOM 2681 O O . VAL A 1 355 ? 32.250 11.186 -33.766 1.00 90.38 355 VAL A O 1
ATOM 2684 N N . ASP A 1 356 ? 30.485 11.765 -32.503 1.00 86.50 356 ASP A N 1
ATOM 2685 C CA . ASP A 1 356 ? 30.036 10.395 -32.257 1.00 86.50 356 ASP A CA 1
ATOM 2686 C C . ASP A 1 356 ? 29.645 9.671 -33.551 1.00 86.50 356 ASP A C 1
ATOM 2688 O O . ASP A 1 356 ? 30.032 8.520 -33.753 1.00 86.50 356 ASP A O 1
ATOM 2692 N N . ALA A 1 357 ? 28.967 10.343 -34.486 1.00 86.69 357 ALA A N 1
ATOM 2693 C CA . ALA A 1 357 ? 28.647 9.785 -35.800 1.00 86.69 357 ALA A CA 1
ATOM 2694 C C . ALA A 1 357 ? 29.913 9.449 -36.616 1.00 86.69 357 ALA A C 1
ATOM 2696 O O . ALA A 1 357 ? 29.979 8.412 -37.288 1.00 86.69 357 ALA A O 1
ATOM 2697 N N . VAL A 1 358 ? 30.959 10.277 -36.528 1.00 88.12 358 VAL A N 1
ATOM 2698 C CA . VAL A 1 358 ? 32.263 10.002 -37.154 1.00 88.12 358 VAL A CA 1
ATOM 2699 C C . VAL A 1 358 ? 32.962 8.818 -36.476 1.00 88.12 358 VAL A C 1
ATOM 2701 O O . VAL A 1 358 ? 33.447 7.907 -37.151 1.00 88.12 358 VAL A O 1
ATOM 2704 N N . LEU A 1 359 ? 32.977 8.755 -35.145 1.00 84.19 359 LEU A N 1
ATOM 2705 C CA . LEU A 1 359 ? 33.542 7.615 -34.414 1.00 84.19 359 LEU A CA 1
ATOM 2706 C C . LEU A 1 359 ? 32.783 6.313 -34.709 1.00 84.19 359 LEU A C 1
ATOM 2708 O O . LEU A 1 359 ? 33.396 5.249 -34.855 1.00 84.19 359 LEU A O 1
ATOM 2712 N N . PHE A 1 360 ? 31.463 6.400 -34.862 1.00 82.56 360 PHE A N 1
ATOM 2713 C CA . PHE A 1 360 ? 30.593 5.286 -35.211 1.00 82.56 360 PHE A CA 1
ATOM 2714 C C . PHE A 1 360 ? 30.865 4.769 -36.628 1.00 82.56 360 PHE A C 1
ATOM 2716 O O . PHE A 1 360 ? 31.066 3.566 -36.818 1.00 82.56 360 PHE A O 1
ATOM 2723 N N . THR A 1 361 ? 30.973 5.659 -37.618 1.00 81.00 361 THR A N 1
ATOM 2724 C CA . THR A 1 361 ? 31.318 5.284 -39.002 1.00 81.00 361 THR A CA 1
ATOM 2725 C C . THR A 1 361 ? 32.722 4.678 -39.104 1.00 81.00 361 THR A C 1
ATOM 2727 O O . THR A 1 361 ? 32.898 3.642 -39.754 1.00 81.00 361 THR A O 1
ATOM 2730 N N . LEU A 1 362 ? 33.711 5.220 -38.383 1.00 81.88 362 LEU A N 1
ATOM 2731 C CA . LEU A 1 362 ? 35.055 4.630 -38.285 1.00 81.88 362 LEU A CA 1
ATOM 2732 C C . LEU A 1 362 ? 35.037 3.235 -37.640 1.00 81.88 362 LEU A C 1
ATOM 2734 O O . LEU A 1 362 ? 35.797 2.343 -38.041 1.00 81.88 362 LEU A O 1
ATOM 2738 N N . ARG A 1 363 ? 34.166 3.015 -36.650 1.00 80.31 363 ARG A N 1
ATOM 2739 C CA . ARG A 1 363 ? 33.981 1.697 -36.035 1.00 80.31 363 ARG A CA 1
ATOM 2740 C C . ARG A 1 363 ? 33.337 0.698 -36.979 1.00 80.31 363 ARG A C 1
ATOM 2742 O O . ARG A 1 363 ? 33.855 -0.415 -37.080 1.00 80.31 363 ARG A O 1
ATOM 2749 N N . ILE A 1 364 ? 32.270 1.083 -37.678 1.00 78.38 364 ILE A N 1
ATOM 2750 C CA . ILE A 1 364 ? 31.623 0.231 -38.684 1.00 78.38 364 ILE A CA 1
ATOM 2751 C C . ILE A 1 364 ? 32.648 -0.192 -39.735 1.00 78.38 364 ILE A C 1
ATOM 2753 O O . ILE A 1 364 ? 32.764 -1.381 -40.021 1.00 78.38 364 ILE A O 1
ATOM 2757 N N . GLY A 1 365 ? 33.482 0.736 -40.217 1.00 80.88 365 GLY A N 1
ATOM 2758 C CA . GLY A 1 365 ? 34.553 0.418 -41.164 1.00 80.88 365 GLY A CA 1
ATOM 2759 C C . GLY A 1 365 ? 35.563 -0.608 -40.629 1.00 80.88 365 GLY A C 1
ATOM 2760 O O . GLY A 1 365 ? 35.972 -1.522 -41.350 1.00 80.88 365 GLY A O 1
ATOM 2761 N N . LYS A 1 366 ? 35.942 -0.525 -39.345 1.00 78.75 366 LYS A N 1
ATOM 2762 C CA . LYS A 1 366 ? 36.838 -1.511 -38.706 1.00 78.75 366 LYS A CA 1
ATOM 2763 C C . LYS A 1 366 ? 36.184 -2.880 -38.517 1.00 78.75 366 LYS A C 1
ATOM 2765 O O . LYS A 1 366 ? 36.865 -3.894 -38.689 1.00 78.75 366 LYS A O 1
ATOM 2770 N N . VAL A 1 367 ? 34.905 -2.922 -38.147 1.00 78.31 367 VAL A N 1
ATOM 2771 C CA . VAL A 1 367 ? 34.153 -4.176 -37.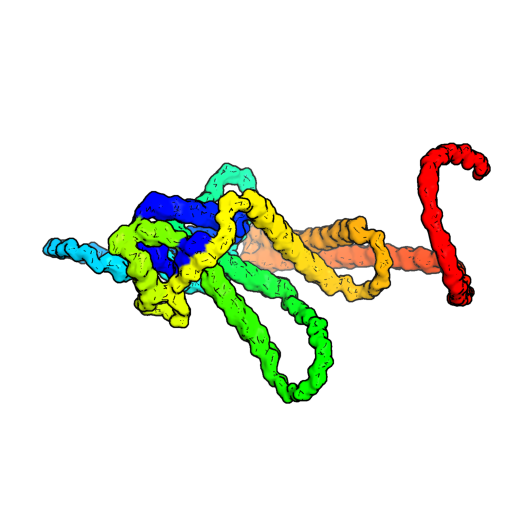988 1.00 78.31 367 VAL A CA 1
ATOM 2772 C C . VAL A 1 367 ? 33.972 -4.850 -39.346 1.00 78.31 367 VAL A C 1
ATOM 2774 O O . VAL A 1 367 ? 34.243 -6.045 -39.464 1.00 78.31 367 VAL A O 1
ATOM 2777 N N . ASP A 1 368 ? 33.649 -4.081 -40.386 1.00 78.31 368 ASP A N 1
ATOM 2778 C CA . ASP A 1 368 ? 33.443 -4.611 -41.733 1.00 78.31 368 ASP A CA 1
ATOM 2779 C C . ASP A 1 368 ? 34.754 -5.108 -42.380 1.00 78.31 368 ASP A C 1
ATOM 2781 O O . ASP A 1 368 ? 34.808 -6.130 -43.072 1.00 78.31 368 ASP A O 1
ATOM 2785 N N . ALA A 1 369 ? 35.882 -4.464 -42.058 1.00 79.75 369 ALA A N 1
ATOM 2786 C CA . ALA A 1 369 ? 37.206 -4.959 -42.434 1.00 79.75 369 ALA A CA 1
ATOM 2787 C C . ALA A 1 369 ? 37.558 -6.301 -41.757 1.00 79.75 369 ALA A C 1
ATOM 2789 O O . ALA A 1 369 ? 38.247 -7.135 -42.357 1.00 79.75 369 ALA A O 1
ATOM 2790 N N . ARG A 1 370 ? 37.096 -6.536 -40.518 1.00 76.94 370 ARG A N 1
ATOM 2791 C CA . ARG A 1 370 ? 37.301 -7.807 -39.797 1.00 76.94 370 ARG A CA 1
ATOM 2792 C C . ARG A 1 370 ? 36.404 -8.914 -40.343 1.00 76.94 370 ARG A C 1
ATOM 2794 O O . ARG A 1 370 ? 36.919 -9.978 -40.684 1.00 76.94 370 ARG A O 1
ATOM 2801 N N . THR A 1 371 ? 35.114 -8.650 -40.547 1.00 73.94 371 THR A N 1
ATOM 2802 C CA . THR A 1 371 ? 34.187 -9.621 -41.156 1.00 73.94 371 THR A CA 1
ATOM 2803 C C . THR A 1 371 ? 34.600 -9.988 -42.581 1.00 73.94 371 THR A C 1
ATOM 2805 O O . THR A 1 371 ? 34.499 -11.159 -42.958 1.00 73.94 371 THR A O 1
ATOM 2808 N N . ARG A 1 372 ? 35.150 -9.050 -43.372 1.00 77.62 372 ARG A N 1
ATOM 2809 C CA . ARG A 1 372 ? 35.763 -9.377 -44.675 1.00 77.62 372 ARG A CA 1
ATOM 2810 C C . ARG A 1 372 ? 36.960 -10.320 -44.546 1.00 77.62 372 ARG A C 1
ATOM 2812 O O . ARG A 1 372 ? 37.063 -11.260 -45.336 1.00 77.62 372 ARG A O 1
ATOM 2819 N N . LYS A 1 373 ? 37.855 -10.112 -43.573 1.00 81.44 373 LYS A N 1
ATOM 2820 C CA . LYS A 1 373 ? 39.021 -10.992 -43.347 1.00 81.44 373 LYS A CA 1
ATOM 2821 C C . LYS A 1 373 ? 38.602 -12.399 -42.907 1.00 81.44 373 LYS A C 1
ATOM 2823 O O . LYS A 1 373 ? 39.157 -13.371 -43.424 1.00 81.44 373 LYS A O 1
ATOM 2828 N N . ASP A 1 374 ? 37.594 -12.517 -42.048 1.00 76.94 374 ASP A N 1
ATOM 2829 C CA . ASP A 1 374 ? 37.099 -13.812 -41.561 1.00 76.94 374 ASP A CA 1
ATOM 2830 C C . ASP A 1 374 ? 36.333 -14.589 -42.631 1.00 76.94 374 ASP A C 1
ATOM 2832 O O . ASP A 1 374 ? 36.547 -15.795 -42.797 1.00 76.94 374 ASP A O 1
ATOM 2836 N N . LYS A 1 375 ? 35.522 -13.896 -43.445 1.00 77.81 375 LYS A N 1
ATOM 2837 C CA . LYS A 1 375 ? 34.947 -14.493 -44.656 1.00 77.81 375 LYS A CA 1
ATOM 2838 C C . LYS A 1 375 ? 36.070 -15.001 -45.559 1.00 77.81 375 LYS A C 1
ATOM 2840 O O . LYS A 1 375 ? 36.058 -16.165 -45.929 1.00 77.81 375 LYS A O 1
ATOM 2845 N N . ARG A 1 376 ? 37.119 -14.220 -45.826 1.00 75.81 376 ARG A N 1
ATOM 2846 C CA . ARG A 1 376 ? 38.228 -14.673 -46.688 1.00 75.81 376 ARG A CA 1
ATOM 2847 C C . ARG A 1 376 ? 38.980 -15.901 -46.148 1.00 75.81 376 ARG A C 1
ATOM 2849 O O . ARG A 1 376 ? 39.491 -16.679 -46.949 1.00 75.81 376 ARG A O 1
ATOM 2856 N N . ARG A 1 377 ? 39.043 -16.100 -44.825 1.00 74.31 377 ARG A N 1
ATOM 2857 C CA . ARG A 1 377 ? 39.634 -17.300 -44.198 1.00 74.31 377 ARG A CA 1
ATOM 2858 C C . ARG A 1 377 ? 38.737 -18.533 -44.328 1.00 74.31 377 ARG A C 1
ATOM 2860 O O . ARG A 1 377 ? 39.246 -19.599 -44.657 1.00 74.31 377 ARG A O 1
ATOM 2867 N N . ARG A 1 378 ? 37.415 -18.394 -44.157 1.00 72.50 378 ARG A N 1
ATOM 2868 C CA . ARG A 1 378 ? 36.467 -19.522 -44.291 1.00 72.50 378 ARG A CA 1
ATOM 2869 C C . ARG A 1 378 ? 36.456 -20.149 -45.683 1.00 72.50 378 ARG A C 1
ATOM 2871 O O . ARG A 1 378 ? 36.291 -21.355 -45.791 1.00 72.50 378 ARG A O 1
ATOM 2878 N N . TRP A 1 379 ? 36.666 -19.358 -46.733 1.00 73.19 379 TRP A N 1
ATOM 2879 C CA . TRP A 1 379 ? 36.693 -19.871 -48.109 1.00 73.19 379 TRP A CA 1
ATOM 2880 C C . TRP A 1 379 ? 38.009 -20.573 -48.474 1.00 73.19 379 TRP A C 1
ATOM 2882 O O . TRP A 1 379 ? 38.073 -21.233 -49.504 1.00 73.19 379 TRP A O 1
ATOM 2892 N N . LYS A 1 380 ? 39.051 -20.456 -47.639 1.00 75.75 380 LYS A N 1
ATOM 2893 C CA . LYS A 1 380 ? 40.341 -21.130 -47.845 1.00 75.75 380 LYS A CA 1
ATOM 2894 C C . LYS A 1 380 ? 40.464 -22.475 -47.123 1.00 75.75 380 LYS A C 1
ATOM 2896 O O . LYS A 1 380 ? 41.467 -23.149 -47.331 1.00 75.75 380 LYS A O 1
ATOM 2901 N N . LEU A 1 381 ? 39.497 -22.877 -46.289 1.00 62.72 381 LEU A N 1
ATOM 2902 C CA . LEU A 1 381 ? 39.527 -24.215 -45.692 1.00 62.72 381 LEU A CA 1
ATOM 2903 C C . LEU A 1 381 ? 38.994 -25.251 -46.702 1.00 62.72 381 LEU A C 1
ATOM 2905 O O . LEU A 1 381 ? 37.846 -25.123 -47.139 1.00 62.72 381 LEU A O 1
ATOM 2909 N N . PRO A 1 382 ? 39.789 -26.272 -47.076 1.00 58.34 382 PRO A N 1
ATOM 2910 C CA . PRO A 1 382 ? 39.357 -27.307 -48.005 1.00 58.34 382 PRO A CA 1
ATOM 2911 C C . PRO A 1 382 ? 38.207 -28.115 -47.390 1.00 58.34 382 PRO A C 1
ATOM 2913 O O . PRO A 1 382 ? 38.293 -28.597 -46.261 1.00 58.34 382 PRO A O 1
ATOM 2916 N N . ARG A 1 383 ? 37.101 -28.244 -48.133 1.00 56.88 383 ARG A N 1
ATOM 2917 C CA . ARG A 1 383 ? 35.968 -29.104 -47.766 1.00 56.88 383 ARG A CA 1
ATOM 2918 C C . ARG A 1 383 ? 36.446 -30.557 -47.734 1.00 56.88 383 ARG A C 1
ATOM 2920 O O . ARG A 1 383 ? 36.687 -31.140 -48.786 1.00 56.88 383 ARG A O 1
ATOM 2927 N N . GLY A 1 384 ? 36.575 -31.121 -46.536 1.00 58.91 384 GLY A N 1
ATOM 2928 C CA . GLY A 1 384 ? 36.867 -32.542 -46.350 1.00 58.91 384 GLY A CA 1
ATOM 2929 C C . GLY A 1 384 ? 35.765 -33.439 -46.941 1.00 58.91 384 GLY A C 1
ATOM 2930 O O . GLY A 1 384 ? 34.599 -33.027 -46.984 1.00 58.91 384 GLY A O 1
ATOM 2931 N N . PRO A 1 385 ? 36.116 -34.646 -47.418 1.00 56.12 385 PRO A N 1
ATOM 2932 C CA . PRO A 1 385 ? 35.200 -35.531 -48.125 1.00 56.12 385 PRO A CA 1
ATOM 2933 C C . PRO A 1 385 ? 34.117 -36.073 -47.182 1.00 56.12 385 PRO A C 1
ATOM 2935 O O . PRO A 1 385 ? 34.395 -36.580 -46.097 1.00 56.12 385 PRO A O 1
ATOM 2938 N N . ARG A 1 386 ? 32.856 -35.957 -47.614 1.00 51.66 386 ARG A N 1
ATOM 2939 C CA . ARG A 1 386 ? 31.687 -36.575 -46.977 1.00 51.66 386 ARG A CA 1
ATOM 2940 C C . ARG A 1 386 ? 31.805 -38.099 -47.091 1.00 51.66 386 ARG A C 1
ATOM 2942 O O . ARG A 1 386 ? 31.579 -38.638 -48.168 1.00 51.66 386 ARG A O 1
ATOM 2949 N N . SER A 1 387 ? 32.127 -38.773 -45.989 1.00 54.16 387 SER A N 1
ATOM 2950 C CA . SER A 1 387 ? 31.972 -40.226 -45.866 1.00 54.16 387 SER A CA 1
ATOM 2951 C C . SER A 1 387 ? 30.489 -40.562 -45.681 1.00 54.16 387 SER A C 1
ATOM 2953 O O . SER A 1 387 ? 29.817 -39.959 -44.841 1.00 54.16 387 SER A O 1
ATOM 2955 N N . GLY A 1 388 ? 29.971 -41.455 -46.522 1.00 52.62 388 GLY A N 1
ATOM 2956 C CA . GLY A 1 388 ? 28.584 -41.907 -46.532 1.00 52.62 388 GLY A CA 1
ATOM 2957 C C . GLY A 1 388 ? 28.443 -43.389 -46.190 1.00 52.62 388 GLY A C 1
ATOM 2958 O O . GLY A 1 388 ? 29.428 -44.114 -46.162 1.00 52.62 388 GLY A O 1
ATOM 2959 N N . GLY A 1 389 ? 27.188 -43.810 -46.010 1.00 46.78 389 GLY A N 1
ATOM 2960 C CA . GLY A 1 389 ? 26.717 -45.175 -46.270 1.00 46.78 389 GLY A CA 1
ATOM 2961 C C . GLY A 1 389 ? 27.006 -46.231 -45.199 1.00 46.78 389 GLY A C 1
ATOM 2962 O O . GLY A 1 389 ? 28.128 -46.694 -45.057 1.00 46.78 389 GLY A O 1
ATOM 2963 N N . GLY A 1 390 ? 25.952 -46.692 -44.523 1.00 43.53 390 GLY A N 1
ATOM 2964 C CA . GLY A 1 390 ? 25.978 -47.877 -43.663 1.00 43.53 390 GLY A CA 1
ATOM 2965 C C . GLY A 1 390 ? 24.561 -48.351 -43.343 1.00 43.53 390 GLY A C 1
ATOM 2966 O O . GLY A 1 390 ? 24.054 -48.102 -42.259 1.00 43.53 390 GLY A O 1
ATOM 2967 N N . GLN A 1 391 ? 23.918 -48.958 -44.339 1.00 49.94 391 GLN A N 1
ATOM 2968 C CA . GLN A 1 391 ? 22.607 -49.616 -44.317 1.00 49.94 391 GLN A CA 1
ATOM 2969 C C . GLN A 1 391 ? 22.857 -51.137 -44.299 1.00 49.94 391 GLN A C 1
ATOM 2971 O O . GLN A 1 391 ? 23.706 -51.564 -45.078 1.00 49.94 391 GLN A O 1
ATOM 2976 N N . ARG A 1 392 ? 22.179 -51.904 -43.422 1.00 44.97 392 ARG A N 1
ATOM 2977 C CA . ARG A 1 392 ? 21.956 -53.385 -43.379 1.00 44.97 392 ARG A CA 1
ATOM 2978 C C . ARG A 1 392 ? 21.718 -53.804 -41.915 1.00 44.97 392 ARG A C 1
ATOM 2980 O O . ARG A 1 392 ? 22.379 -53.258 -41.044 1.00 44.97 392 ARG A O 1
ATOM 2987 N N . ASP A 1 393 ? 20.882 -54.757 -41.520 1.00 44.91 393 ASP A N 1
ATOM 2988 C CA . ASP A 1 393 ? 19.884 -55.626 -42.154 1.00 44.91 393 ASP A CA 1
ATOM 2989 C C . ASP A 1 393 ? 18.991 -56.163 -41.011 1.00 44.91 393 ASP A C 1
ATOM 2991 O O . ASP A 1 393 ? 19.446 -56.306 -39.873 1.00 44.91 393 ASP A O 1
ATOM 2995 N N . GLU A 1 394 ? 17.728 -56.450 -41.321 1.00 48.41 394 GLU A N 1
ATOM 2996 C CA . GLU A 1 394 ? 16.737 -57.099 -40.454 1.00 48.41 394 GLU A CA 1
ATOM 2997 C C . GLU A 1 394 ? 17.049 -58.586 -40.194 1.00 48.41 394 GLU A C 1
ATOM 2999 O O . GLU A 1 394 ? 17.520 -59.299 -41.082 1.00 48.41 394 GLU A O 1
ATOM 3004 N N . LYS A 1 395 ? 16.683 -59.089 -39.003 1.00 40.94 395 LYS A N 1
ATOM 3005 C CA . LYS A 1 395 ? 16.339 -60.507 -38.779 1.00 40.94 395 LYS A CA 1
ATOM 3006 C C . LYS A 1 395 ? 15.471 -60.684 -37.515 1.00 40.94 395 LYS A C 1
ATOM 3008 O O . LYS A 1 395 ? 15.964 -60.401 -36.423 1.00 40.94 395 LYS A O 1
ATOM 3013 N N . PRO A 1 396 ? 14.210 -61.144 -37.624 1.00 54.78 396 PRO A N 1
ATOM 3014 C CA . PRO A 1 396 ? 13.444 -61.725 -36.520 1.00 54.78 396 PRO A CA 1
ATOM 3015 C C . PRO A 1 396 ? 13.340 -63.263 -36.655 1.00 54.78 396 PRO A C 1
ATOM 3017 O O . PRO A 1 396 ? 13.820 -63.819 -37.637 1.00 54.78 396 PRO A O 1
ATOM 3020 N N . GLU A 1 397 ? 12.672 -63.901 -35.682 1.00 42.31 397 GLU A N 1
ATOM 3021 C CA . GLU A 1 397 ? 12.493 -65.355 -35.419 1.00 42.31 397 GLU A CA 1
ATOM 3022 C C . GLU A 1 397 ? 13.556 -65.941 -34.468 1.00 42.31 397 GLU A C 1
ATOM 3024 O O . GLU A 1 397 ? 14.747 -65.742 -34.661 1.00 42.31 397 GLU A O 1
ATOM 3029 N N . GLY A 1 398 ? 13.250 -66.672 -33.392 1.00 38.41 398 GLY A N 1
ATOM 3030 C CA . GLY A 1 398 ? 12.011 -67.268 -32.887 1.00 38.41 398 GLY A CA 1
ATOM 3031 C C . GLY A 1 398 ? 12.363 -68.540 -32.084 1.00 38.41 398 GLY A C 1
ATOM 3032 O O . GLY A 1 398 ? 13.385 -69.160 -32.357 1.00 38.41 398 GLY A O 1
ATOM 3033 N N . SER A 1 399 ? 11.491 -68.944 -31.149 1.00 36.72 399 SER A N 1
ATOM 3034 C CA . SER A 1 399 ? 11.432 -70.235 -30.411 1.00 36.72 399 SER A CA 1
ATOM 3035 C C . SER A 1 399 ? 12.099 -70.367 -29.013 1.00 36.72 399 SER A C 1
ATOM 3037 O O . SER A 1 399 ? 13.297 -70.555 -28.853 1.00 36.72 399 SER A O 1
ATOM 3039 N N . THR A 1 400 ? 11.233 -70.249 -27.992 1.00 39.56 400 THR A N 1
ATOM 3040 C CA . THR A 1 400 ? 10.930 -71.208 -26.896 1.00 39.56 400 THR A CA 1
ATOM 3041 C C . THR A 1 400 ? 12.018 -72.090 -26.265 1.00 39.56 400 THR A C 1
ATOM 3043 O O . THR A 1 400 ? 12.578 -72.941 -26.945 1.00 39.56 400 THR A O 1
ATOM 3046 N N . SER A 1 401 ? 12.073 -72.079 -24.919 1.00 36.16 401 SER A N 1
ATOM 3047 C CA . SER A 1 401 ? 11.703 -73.212 -24.025 1.00 36.16 401 SER A CA 1
ATOM 3048 C C . SER A 1 401 ? 12.597 -73.340 -22.776 1.00 36.16 401 SER A C 1
ATOM 3050 O O . SER A 1 401 ? 13.806 -73.415 -22.926 1.00 36.16 401 SER A O 1
ATOM 3052 N N . ALA A 1 402 ? 11.945 -73.445 -21.601 1.00 36.91 402 ALA A N 1
ATOM 3053 C CA . ALA A 1 402 ? 12.312 -74.120 -20.332 1.00 36.91 402 ALA A CA 1
ATOM 3054 C C . ALA A 1 402 ? 13.768 -73.999 -19.822 1.00 36.91 402 ALA A C 1
ATOM 3056 O O . ALA A 1 402 ? 14.704 -74.401 -20.491 1.00 36.91 402 ALA A O 1
ATOM 3057 N N . GLY A 1 403 ? 14.059 -73.511 -18.618 1.00 34.44 403 GLY A N 1
ATOM 3058 C CA . GLY A 1 403 ? 13.476 -73.857 -17.320 1.00 34.44 403 GLY A CA 1
ATOM 3059 C C . GLY A 1 403 ? 14.632 -74.276 -16.393 1.00 34.44 403 GLY A C 1
ATOM 3060 O O . GLY A 1 403 ? 15.639 -74.778 -16.885 1.00 34.44 403 GLY A O 1
ATOM 3061 N N . GLY A 1 404 ? 14.488 -74.081 -15.082 1.00 34.12 404 GLY A N 1
ATOM 3062 C CA . GLY A 1 404 ? 15.351 -74.715 -14.079 1.00 34.12 404 GLY A CA 1
ATOM 3063 C C . GLY A 1 404 ? 16.221 -73.765 -13.260 1.00 34.12 404 GLY A C 1
ATOM 3064 O O . GLY A 1 404 ? 17.151 -73.147 -13.771 1.00 34.12 404 GLY A O 1
ATOM 3065 N N . ASP A 1 405 ? 15.878 -73.711 -11.977 1.00 39.75 405 ASP A N 1
ATOM 3066 C CA . ASP A 1 405 ? 16.663 -73.247 -10.836 1.00 39.75 405 ASP A CA 1
ATOM 3067 C C . ASP A 1 405 ? 18.094 -73.825 -10.826 1.00 39.75 405 ASP A C 1
ATOM 3069 O O . ASP A 1 405 ? 18.296 -74.949 -11.277 1.00 39.75 405 ASP A O 1
ATOM 3073 N N . ASP A 1 406 ? 19.087 -73.102 -10.294 1.00 40.34 406 ASP A N 1
ATOM 3074 C CA . ASP A 1 406 ? 19.625 -73.401 -8.956 1.00 40.34 406 ASP A CA 1
ATOM 3075 C C . ASP A 1 406 ? 20.781 -72.469 -8.529 1.00 40.34 406 ASP A C 1
ATOM 3077 O O . ASP A 1 406 ? 21.507 -71.882 -9.330 1.00 40.34 406 ASP A O 1
ATOM 3081 N N . ALA A 1 407 ? 20.885 -72.372 -7.207 1.00 40.25 407 ALA A N 1
ATOM 3082 C CA . ALA A 1 407 ? 21.933 -71.899 -6.310 1.00 40.25 407 ALA A CA 1
ATOM 3083 C C . ALA A 1 407 ? 23.314 -71.428 -6.836 1.00 40.25 407 ALA A C 1
ATOM 3085 O O . ALA A 1 407 ? 24.082 -72.176 -7.427 1.00 40.25 407 ALA A O 1
ATOM 3086 N N . GLY A 1 408 ? 23.720 -70.258 -6.321 1.00 37.25 408 GLY A N 1
ATOM 3087 C CA . GLY A 1 408 ? 24.792 -70.192 -5.312 1.00 37.25 408 GLY A CA 1
ATOM 3088 C C . GLY A 1 408 ? 26.263 -70.160 -5.762 1.00 37.25 408 GLY A C 1
ATOM 3089 O O . GLY A 1 408 ? 26.665 -70.744 -6.755 1.00 37.25 408 GLY A O 1
ATOM 3090 N N . THR A 1 409 ? 27.076 -69.540 -4.898 1.00 41.69 409 THR A N 1
ATOM 3091 C CA . THR A 1 409 ? 28.554 -69.417 -4.864 1.00 41.69 409 THR A CA 1
ATOM 3092 C C . THR A 1 409 ? 29.184 -68.388 -5.813 1.00 41.69 409 THR A C 1
ATOM 3094 O O . THR A 1 409 ? 29.083 -68.462 -7.027 1.00 41.69 409 THR A O 1
ATOM 3097 N N . GLU A 1 410 ? 29.628 -67.237 -5.304 1.00 39.97 410 GLU A N 1
ATOM 3098 C CA . GLU A 1 410 ? 30.885 -66.961 -4.576 1.00 39.97 410 GLU A CA 1
ATOM 3099 C C . GLU A 1 410 ? 32.169 -67.062 -5.413 1.00 39.97 410 GLU A C 1
ATOM 3101 O O . GLU A 1 410 ? 32.514 -68.098 -5.966 1.00 39.97 410 GLU A O 1
ATOM 3106 N N . THR A 1 411 ? 32.947 -65.977 -5.324 1.00 40.62 411 THR A N 1
ATOM 3107 C CA . THR A 1 411 ? 34.402 -65.878 -5.523 1.00 40.62 411 THR A CA 1
ATOM 3108 C C . THR A 1 411 ? 34.964 -66.085 -6.935 1.00 40.62 411 THR A C 1
ATOM 3110 O O . THR A 1 411 ? 34.954 -67.164 -7.504 1.00 40.62 411 THR A O 1
ATOM 3113 N N . ALA A 1 412 ? 35.632 -65.058 -7.459 1.00 43.25 412 ALA A N 1
ATOM 3114 C CA . ALA A 1 412 ? 37.088 -64.949 -7.334 1.00 43.25 412 ALA A CA 1
ATOM 3115 C C . ALA A 1 412 ? 37.648 -63.928 -8.331 1.00 43.25 412 ALA A C 1
ATOM 3117 O O . ALA A 1 412 ? 37.363 -63.932 -9.526 1.00 43.25 412 ALA A O 1
ATOM 3118 N N . MET A 1 413 ? 38.520 -63.075 -7.801 1.00 45.25 413 MET A N 1
ATOM 3119 C CA . MET A 1 413 ? 39.471 -62.273 -8.554 1.00 45.25 413 MET A CA 1
ATOM 3120 C C . MET A 1 413 ? 40.218 -63.116 -9.597 1.00 45.25 413 MET A C 1
ATOM 3122 O O . MET A 1 413 ? 40.732 -64.185 -9.265 1.00 45.25 413 MET A O 1
ATOM 3126 N N . ARG A 1 414 ? 40.486 -62.547 -10.777 1.00 45.53 414 ARG A N 1
ATOM 3127 C CA . ARG A 1 414 ? 41.839 -62.651 -11.339 1.00 45.53 414 ARG A CA 1
ATOM 3128 C C . ARG A 1 414 ? 42.157 -61.572 -12.362 1.00 45.53 414 ARG A C 1
ATOM 3130 O O . ARG A 1 414 ? 41.552 -61.464 -13.420 1.00 45.53 414 ARG A O 1
ATOM 3137 N N . ALA A 1 415 ? 43.199 -60.829 -12.018 1.00 48.12 415 ALA A N 1
ATOM 3138 C CA . ALA A 1 415 ? 44.007 -60.034 -12.915 1.00 48.12 415 ALA A CA 1
ATOM 3139 C C . ALA A 1 415 ? 44.729 -60.903 -13.965 1.00 48.12 415 ALA A C 1
ATOM 3141 O O . ALA A 1 415 ? 45.254 -61.971 -13.647 1.00 48.12 415 ALA A O 1
ATOM 3142 N N . LYS A 1 416 ? 44.813 -60.379 -15.190 1.00 45.62 416 LYS A N 1
ATOM 3143 C CA . LYS A 1 416 ? 45.852 -60.589 -16.224 1.00 45.62 416 LYS A CA 1
ATOM 3144 C C . LYS A 1 416 ? 45.514 -59.572 -17.322 1.00 45.62 416 LYS A C 1
ATOM 3146 O O . LYS A 1 416 ? 44.423 -59.635 -17.865 1.00 45.62 416 LYS A O 1
ATOM 3151 N N . LYS A 1 417 ? 46.217 -58.452 -17.495 1.00 48.69 417 LYS A N 1
ATOM 3152 C CA . LYS A 1 417 ? 47.605 -58.236 -17.943 1.00 48.69 417 LYS A CA 1
ATOM 3153 C C . LYS A 1 417 ? 47.931 -58.929 -19.276 1.00 48.69 417 LYS A C 1
ATOM 3155 O O . LYS A 1 417 ? 47.817 -60.150 -19.372 1.00 48.69 417 LYS A O 1
ATOM 3160 N N . ASN A 1 418 ? 48.442 -58.091 -20.185 1.00 46.84 418 ASN A N 1
ATOM 3161 C CA . ASN A 1 418 ? 48.986 -58.299 -21.535 1.00 46.84 418 ASN A CA 1
ATOM 3162 C C . ASN A 1 418 ? 47.923 -58.104 -22.635 1.00 46.84 418 ASN A C 1
ATOM 3164 O O . ASN A 1 418 ? 46.882 -58.745 -22.590 1.00 46.84 418 ASN A O 1
ATOM 3168 N N . ASN A 1 419 ? 48.094 -57.209 -23.610 1.00 45.78 419 ASN A N 1
ATOM 3169 C CA . ASN A 1 419 ? 49.317 -56.661 -24.211 1.00 45.78 419 ASN A CA 1
ATOM 3170 C C . ASN A 1 419 ? 49.191 -55.162 -24.496 1.00 45.78 419 ASN A C 1
ATOM 3172 O O . ASN A 1 419 ? 48.064 -54.741 -24.840 1.00 45.78 419 ASN A O 1
#

pLDDT: mean 70.44, std 19.4, range [34.12, 97.0]

Radius of gyration: 35.56 Å; chains: 1; bounding box: 76×112×79 Å